Protein AF-A0A661F4F5-F1 (afdb_monomer_lite)

Foldseek 3Di:
DFKWKAAPVRHGPGGDGDDDDDPDDADPPRDDDDDDDGDDDLDFAWIFIDDWDDDPPPGIVCVVPNDPPRGDTDGGFQAQDKAWPDKAFDQEAAAQDKGKIKTKMFQRGQDKQDQPQQKWKAKWKADDVGDIDGDPDDTHGDNHIHHHGGMDMDMDMYGHHQDWDKMKMFMWMHRPPPDISVVSDPDGGDIDIHTHDYDLLVVLLVVLVVLVVVLVVCVVPPDDDPVLQVLLCLLLVLLLPLLVSLLCNQAQADVVACPLVSLVSQLVSLVLLLDDSLCSLVSSLVNSLVSSVQSLVQNLCCVVPVFGDQPLPVVVVPPPPVCVVVSVVSDDPSSVSSNSSSVSSVSSSVSSSPRDHDRPDSVVSVVSSVVSVVVSVVLLVVLLPDPVLVPDPGLSVSCSRHNDVSSNVNSNVVSD

Sequence (416 aa):
MAAHWLEPNHDVVRWEGPRTSLDEVVRPGESVTLEATLAAPGRAGNLLVQWDVVQEGVFWVAWQDPTPVVGAPVEVFRSYSFVQLDVTQARFVKGGELATARLALKNNGVVEWASDKSFGVTGRWRRVGGAWKTTEEPRTHFVTAVKPGEEVELEVVLKVPDRPGPWIFEWDLVHEGVCFFSQRTDEYPPAALVMVVPNWSQMALGLLLGLLVLLPALWMCPPSGLLRWVAGYGNLVWLAFVPFLAERSVIECTFGAGVVTVLCLAAAVSLVALASRNVRPWLAWAVGLLLITFYVIDRIYLRFFGDLPSLGSLDTLGQTDEIGRSIVSIFDGQDMIFLLLGLAGGGVALTVRRISCEVPSFRRRVAVAGLTCVAAGAGLWWAAERPIHRQVFRRVFVAKDIGVTAAHLLDIGGAA

Radius of gyration: 34.02 Å; chains: 1; bounding box: 72×70×101 Å

Structure (mmCIF, N/CA/C/O backbone):
data_AF-A0A661F4F5-F1
#
_entry.id   AF-A0A661F4F5-F1
#
loop_
_atom_site.group_PDB
_atom_site.id
_atom_site.type_symbol
_atom_site.label_atom_id
_atom_site.label_alt_id
_atom_site.label_comp_id
_atom_site.label_asym_id
_atom_site.label_entity_id
_atom_site.label_seq_id
_atom_site.pdbx_PDB_ins_code
_atom_site.Cartn_x
_atom_site.Cartn_y
_atom_site.Cartn_z
_atom_site.occupancy
_atom_site.B_iso_or_equiv
_atom_site.auth_seq_id
_atom_site.auth_comp_id
_atom_site.auth_asym_id
_atom_site.auth_atom_id
_atom_site.pdbx_PDB_model_num
ATOM 1 N N . MET A 1 1 ? -21.204 -19.954 51.217 1.00 87.38 1 MET A N 1
ATOM 2 C CA . MET A 1 1 ? -22.160 -20.045 50.088 1.00 87.38 1 MET A CA 1
ATOM 3 C C . MET A 1 1 ? -21.502 -19.495 48.833 1.00 87.38 1 MET A C 1
ATOM 5 O O . MET A 1 1 ? -20.674 -18.596 48.954 1.00 87.38 1 MET A O 1
ATOM 9 N N . ALA A 1 2 ? -21.816 -20.042 47.662 1.00 90.94 2 ALA A N 1
ATOM 10 C CA . ALA A 1 2 ? -21.317 -19.559 46.375 1.00 90.94 2 ALA A CA 1
ATOM 11 C C . ALA A 1 2 ? -22.296 -19.913 45.246 1.00 90.94 2 ALA A C 1
ATOM 13 O O . ALA A 1 2 ? -23.211 -20.709 45.439 1.00 90.94 2 ALA A O 1
ATOM 14 N N . ALA A 1 3 ? -22.116 -19.290 44.083 1.00 91.31 3 ALA A N 1
ATOM 15 C CA . ALA A 1 3 ? -22.951 -19.511 42.909 1.00 91.31 3 ALA A CA 1
ATOM 16 C C . ALA A 1 3 ? -22.222 -20.293 41.811 1.00 91.31 3 ALA A C 1
ATOM 18 O O . ALA A 1 3 ? -21.049 -20.033 41.529 1.00 91.3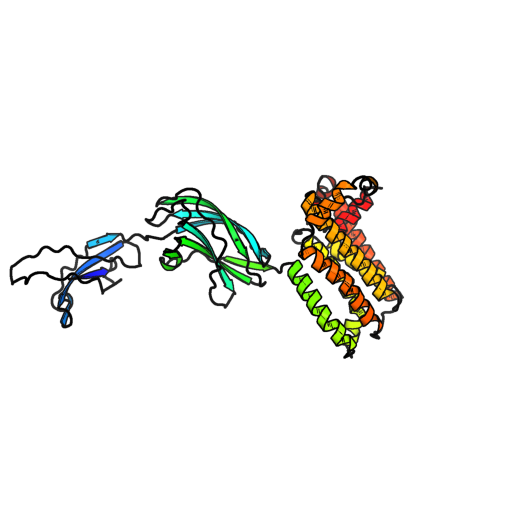1 3 ALA A O 1
ATOM 19 N N . HIS A 1 4 ? -22.974 -21.159 41.140 1.00 90.69 4 HIS A N 1
ATOM 20 C CA . HIS A 1 4 ? -22.631 -21.847 39.905 1.00 90.69 4 HIS A CA 1
ATOM 21 C C . HIS A 1 4 ? -23.414 -21.224 38.741 1.00 90.69 4 HIS A C 1
ATOM 23 O O . HIS A 1 4 ? -24.596 -20.904 38.871 1.00 90.69 4 HIS A O 1
ATOM 29 N N . TRP A 1 5 ? -22.762 -21.069 37.593 1.00 92.81 5 TRP A N 1
ATOM 30 C CA . TRP A 1 5 ? -23.391 -20.649 36.343 1.00 92.81 5 TRP A CA 1
ATOM 31 C C . TRP A 1 5 ? -23.605 -21.848 35.437 1.00 92.81 5 TRP A C 1
ATOM 33 O O . TRP A 1 5 ? -22.646 -22.569 35.139 1.00 92.81 5 TRP A O 1
ATOM 43 N N . LEU A 1 6 ? -24.835 -22.012 34.963 1.00 91.00 6 LEU A N 1
ATOM 44 C CA . LEU A 1 6 ? -25.248 -23.095 34.081 1.00 91.00 6 LEU A CA 1
ATOM 45 C C . LEU A 1 6 ? -25.883 -22.542 32.800 1.00 91.00 6 LEU A C 1
ATOM 47 O O . LEU A 1 6 ? -26.402 -21.427 32.769 1.00 91.00 6 LEU A O 1
ATOM 51 N N . GLU A 1 7 ? -25.864 -23.333 31.740 1.00 91.69 7 GLU A N 1
ATOM 52 C CA . GLU A 1 7 ? -26.692 -23.123 30.556 1.00 91.69 7 GLU A CA 1
ATOM 53 C C . GLU A 1 7 ? -28.156 -23.533 30.828 1.00 91.69 7 GLU A C 1
ATOM 55 O O . GLU A 1 7 ? -28.430 -24.241 31.801 1.00 91.69 7 GLU A O 1
ATOM 60 N N . PRO A 1 8 ? -29.126 -23.148 29.973 1.00 90.56 8 PRO A N 1
ATOM 61 C CA . PRO A 1 8 ? -30.525 -23.567 30.120 1.00 90.56 8 PRO A CA 1
ATOM 62 C C . PRO A 1 8 ? -30.744 -25.089 30.085 1.00 90.56 8 PRO A C 1
ATOM 64 O O . PRO A 1 8 ? -31.761 -25.574 30.569 1.00 90.56 8 PRO A O 1
ATOM 67 N N . ASN A 1 9 ? -29.803 -25.844 29.509 1.00 90.69 9 ASN A N 1
ATOM 68 C CA . ASN A 1 9 ? -29.785 -27.310 29.522 1.00 90.69 9 ASN A CA 1
ATOM 69 C C . ASN A 1 9 ? -29.093 -27.901 30.774 1.00 90.69 9 ASN A C 1
ATOM 71 O O . ASN A 1 9 ? -28.939 -29.117 30.857 1.00 90.69 9 ASN A O 1
ATOM 75 N N . HIS A 1 10 ? -28.705 -27.049 31.729 1.00 86.88 10 HIS A N 1
ATOM 76 C CA . HIS A 1 10 ? -27.951 -27.348 32.950 1.00 86.88 10 HIS A CA 1
ATOM 77 C C . HIS A 1 10 ? -26.473 -27.730 32.763 1.00 86.88 10 HIS A C 1
ATOM 79 O O . HIS A 1 10 ? -25.841 -28.175 33.723 1.00 86.88 10 HIS A O 1
ATOM 85 N N . ASP A 1 11 ? -25.882 -27.499 31.588 1.00 90.62 11 ASP A N 1
ATOM 86 C CA . ASP A 1 11 ? -24.434 -27.646 31.418 1.00 90.62 11 ASP A CA 1
ATOM 87 C C . ASP A 1 11 ? -23.680 -26.569 32.206 1.00 90.62 11 ASP A C 1
ATOM 89 O O . ASP A 1 11 ? -24.064 -25.400 32.235 1.00 90.62 11 ASP A O 1
ATOM 93 N N . VAL A 1 12 ? -22.576 -26.945 32.849 1.00 89.50 12 VAL A N 1
ATOM 94 C CA . VAL A 1 12 ? -21.809 -26.030 33.701 1.00 89.50 12 VAL A CA 1
ATOM 95 C C . VAL A 1 12 ? -20.993 -25.054 32.850 1.00 89.50 12 VAL A C 1
ATOM 97 O O . VAL A 1 12 ? -20.045 -25.447 32.173 1.00 89.50 12 VAL A O 1
ATOM 100 N N . VAL A 1 13 ? -21.295 -23.756 32.954 1.00 90.50 13 VAL A N 1
ATOM 101 C CA . VAL A 1 13 ? -20.476 -22.668 32.386 1.00 90.50 13 VAL A CA 1
ATOM 102 C C . VAL A 1 13 ? -19.339 -22.305 33.332 1.00 90.50 13 VAL A C 1
ATOM 104 O O . VAL A 1 13 ? -18.195 -22.122 32.916 1.00 90.50 13 VAL A O 1
ATOM 107 N N . ARG A 1 14 ? -19.651 -22.179 34.625 1.00 91.31 14 ARG A N 1
ATOM 108 C CA . ARG A 1 14 ? -18.672 -21.880 35.670 1.00 91.31 14 ARG A CA 1
ATOM 109 C C . ARG A 1 14 ? -19.148 -22.461 36.990 1.00 91.31 14 ARG A C 1
ATOM 111 O O . ARG A 1 14 ? -20.108 -21.962 37.563 1.00 91.31 14 ARG A O 1
ATOM 118 N N . TRP A 1 15 ? -18.435 -23.461 37.496 1.00 89.88 15 TRP A N 1
ATOM 119 C CA . TRP A 1 15 ? -18.734 -24.032 38.807 1.00 89.88 15 TRP A CA 1
ATOM 120 C C . TRP A 1 15 ? -18.298 -23.091 39.935 1.00 89.88 15 TRP A C 1
ATOM 122 O O . TRP A 1 15 ? -19.074 -22.737 40.805 1.00 89.88 15 TRP A O 1
ATOM 132 N N . GLU A 1 16 ? -17.057 -22.619 39.922 1.00 89.75 16 GLU A N 1
ATOM 133 C CA . GLU A 1 16 ? -16.497 -21.923 41.083 1.00 89.75 16 GLU A CA 1
ATOM 134 C C . GLU A 1 16 ? -16.816 -20.418 41.105 1.00 89.75 16 GLU A C 1
ATOM 136 O O . GLU A 1 16 ? -16.224 -19.625 40.357 1.00 89.75 16 GLU A O 1
ATOM 141 N N . GLY A 1 17 ? -17.734 -20.020 41.993 1.00 90.19 17 GLY A N 1
ATOM 142 C CA . GLY A 1 17 ? -18.080 -18.627 42.300 1.00 90.19 17 GLY A CA 1
ATOM 143 C C . GLY A 1 17 ? -17.361 -18.052 43.535 1.00 90.19 17 GLY A C 1
ATOM 144 O O . GLY A 1 17 ? -16.796 -18.801 44.337 1.00 90.19 17 GLY A O 1
ATOM 145 N N . PRO A 1 18 ? -17.367 -16.716 43.716 1.00 91.75 18 PRO A N 1
ATOM 146 C CA . PRO A 1 18 ? -16.836 -16.080 44.923 1.00 91.75 18 PRO A CA 1
ATOM 147 C C . PRO A 1 18 ? -17.546 -16.599 46.183 1.00 91.75 18 PRO A C 1
ATOM 149 O O . PRO A 1 18 ? -18.735 -16.914 46.154 1.00 91.75 18 PRO A O 1
ATOM 152 N N . ARG A 1 19 ? -16.796 -16.711 47.285 1.00 92.44 19 ARG A N 1
ATOM 153 C CA . ARG A 1 19 ? -17.318 -17.202 48.563 1.00 92.44 19 ARG A CA 1
ATOM 154 C C . ARG A 1 19 ? -17.965 -16.076 49.354 1.00 92.44 19 ARG A C 1
ATOM 156 O O . ARG A 1 19 ? -17.352 -15.032 49.559 1.00 92.44 19 ARG A O 1
ATOM 163 N N . THR A 1 20 ? -19.159 -16.344 49.861 1.00 91.50 20 THR A N 1
ATOM 164 C CA . THR A 1 20 ? -19.807 -15.559 50.911 1.00 91.50 20 THR A CA 1
ATOM 165 C C . THR A 1 20 ? -19.782 -16.372 52.198 1.00 91.50 20 THR A C 1
ATOM 167 O O . THR A 1 20 ? -20.334 -17.481 52.248 1.00 91.50 20 THR A O 1
ATOM 170 N N . SER A 1 21 ? -19.091 -15.842 53.207 1.00 90.31 21 SER A N 1
ATOM 171 C CA . SER A 1 21 ? -19.031 -16.419 54.550 1.00 90.31 21 SER A CA 1
ATOM 172 C C . SER A 1 21 ? -20.392 -16.333 55.238 1.00 90.31 21 SER A C 1
ATOM 174 O O . SER A 1 21 ? -21.184 -15.438 54.960 1.00 90.31 21 SER A O 1
ATOM 176 N N . LEU A 1 22 ? -20.660 -17.289 56.124 1.00 88.75 22 LEU A N 1
ATOM 177 C CA . LEU A 1 22 ? -21.766 -17.206 57.070 1.00 88.75 22 LEU A CA 1
ATOM 178 C C . LEU A 1 22 ? -21.206 -16.554 58.335 1.00 88.75 22 LEU A C 1
ATOM 180 O O . LEU A 1 22 ? -20.320 -17.132 58.964 1.00 88.75 22 LEU A O 1
ATOM 184 N N . ASP A 1 23 ? -21.681 -15.359 58.676 1.00 84.50 23 ASP A N 1
ATOM 185 C CA . ASP A 1 23 ? -21.150 -14.598 59.818 1.00 84.50 23 ASP A CA 1
ATOM 186 C C . ASP A 1 23 ? -21.603 -15.168 61.172 1.00 84.50 23 ASP A C 1
ATOM 188 O O . ASP A 1 23 ? -21.013 -14.876 62.212 1.00 84.50 23 ASP A O 1
ATOM 192 N N . GLU A 1 24 ? -22.615 -16.037 61.157 1.00 87.12 24 GLU A N 1
ATOM 193 C CA . GLU A 1 24 ? -23.161 -16.701 62.334 1.00 87.12 24 GLU A CA 1
ATOM 194 C C . GLU A 1 24 ? -23.346 -18.204 62.095 1.00 87.12 24 GLU A C 1
ATOM 196 O O . GLU A 1 24 ? -23.529 -18.678 60.969 1.00 87.12 24 GLU A O 1
ATOM 201 N N . VAL A 1 25 ? -23.305 -18.974 63.185 1.00 89.25 25 VAL A N 1
ATOM 202 C CA . VAL A 1 25 ? -23.617 -20.405 63.151 1.00 89.25 25 VAL A CA 1
ATOM 203 C C . VAL A 1 25 ? -25.120 -20.570 62.962 1.00 89.25 25 VAL A C 1
ATOM 205 O O . VAL A 1 25 ? -25.886 -20.268 63.870 1.00 89.25 25 VAL A O 1
ATOM 208 N N . VAL A 1 26 ? -25.523 -21.112 61.815 1.00 90.81 26 VAL A N 1
ATOM 209 C CA . VAL A 1 26 ? -26.922 -21.444 61.521 1.00 90.81 26 VAL A CA 1
ATOM 210 C C . VAL A 1 26 ? -27.229 -22.834 62.075 1.00 90.81 26 VAL A C 1
ATOM 212 O O . VAL A 1 26 ? -26.683 -23.833 61.596 1.00 90.81 26 VAL A O 1
ATOM 215 N N . ARG A 1 27 ? -28.065 -22.923 63.114 1.00 92.31 27 ARG A N 1
ATOM 216 C CA . ARG A 1 27 ? -28.451 -24.212 63.711 1.00 92.31 27 ARG A CA 1
ATOM 217 C C . ARG A 1 27 ? -29.545 -24.902 62.887 1.00 92.31 27 ARG A C 1
ATOM 219 O O . ARG A 1 27 ? -30.233 -24.258 62.096 1.00 92.31 27 ARG A O 1
ATOM 226 N N . PRO A 1 28 ? -29.762 -26.217 63.080 1.00 90.12 28 PRO A N 1
ATOM 227 C CA . PRO A 1 28 ? -30.860 -26.920 62.424 1.00 90.12 28 PRO A CA 1
ATOM 228 C C . PRO A 1 28 ? -32.215 -26.243 62.675 1.00 90.12 28 PRO A C 1
ATOM 230 O O . PRO A 1 28 ? -32.597 -26.020 63.822 1.00 90.12 28 PRO A O 1
ATOM 233 N N . GLY A 1 29 ? -32.942 -25.941 61.598 1.00 91.12 29 GLY A N 1
ATOM 234 C CA . GLY A 1 29 ? -34.243 -25.265 61.645 1.00 91.12 29 GLY A CA 1
ATOM 235 C C . GLY A 1 29 ? -34.179 -23.734 61.702 1.00 91.12 29 GLY A C 1
ATOM 236 O O . GLY A 1 29 ? -35.226 -23.097 61.612 1.00 91.12 29 GLY A O 1
ATOM 237 N N . GLU A 1 30 ? -32.990 -23.139 61.817 1.00 93.56 30 GLU A N 1
ATOM 238 C CA . GLU A 1 30 ? -32.804 -21.690 61.719 1.00 93.56 30 GLU A CA 1
ATOM 239 C C . GLU A 1 30 ? -32.654 -21.245 60.258 1.00 93.56 30 GLU A C 1
ATOM 241 O O . GLU A 1 30 ? -32.261 -22.012 59.377 1.00 93.56 30 GLU A O 1
ATOM 246 N N . SER A 1 31 ? -32.968 -19.977 60.005 1.00 89.38 31 SER A N 1
ATOM 247 C CA . SER A 1 31 ? -32.818 -19.330 58.703 1.00 89.38 31 SER A CA 1
ATOM 248 C C . SER A 1 31 ? -31.854 -18.159 58.810 1.00 89.38 31 SER A C 1
ATOM 250 O O . SER A 1 31 ? -31.914 -17.404 59.779 1.00 89.38 31 SER A O 1
ATOM 252 N N . VAL A 1 32 ? -31.041 -17.959 57.778 1.00 89.38 32 VAL A N 1
ATOM 253 C CA . VAL A 1 32 ? -30.151 -16.804 57.652 1.00 89.38 32 VAL A CA 1
ATOM 254 C C . VAL A 1 32 ? -30.442 -16.069 56.347 1.00 89.38 32 VAL A C 1
ATOM 256 O O . VAL A 1 32 ? -30.720 -16.697 55.325 1.00 89.38 32 VAL A O 1
ATOM 259 N N . THR A 1 33 ? -30.361 -14.741 56.381 1.00 89.75 33 THR A N 1
ATOM 260 C CA . THR A 1 33 ? -30.393 -13.892 55.186 1.00 89.75 33 THR A CA 1
ATOM 261 C C . THR A 1 33 ? -28.986 -13.380 54.934 1.00 89.75 33 THR A C 1
ATOM 263 O O . THR A 1 33 ? -28.339 -12.884 55.852 1.00 89.75 33 THR A O 1
ATOM 266 N N . LEU A 1 34 ? -28.511 -13.514 53.699 1.00 87.56 34 LEU A N 1
ATOM 267 C CA . LEU A 1 34 ? -27.142 -13.184 53.321 1.00 87.56 34 LEU A CA 1
ATOM 268 C C . LEU A 1 34 ? -27.158 -12.271 52.102 1.00 87.56 34 LEU A C 1
ATOM 270 O O . LEU A 1 34 ? -27.895 -12.517 51.146 1.00 87.56 34 LEU A O 1
ATOM 274 N N . GLU A 1 35 ? -26.284 -11.273 52.104 1.00 89.88 35 GLU A N 1
ATOM 275 C CA . GLU A 1 35 ? -25.921 -10.546 50.892 1.00 89.88 35 GLU A CA 1
ATOM 276 C C . GLU A 1 35 ? -24.753 -11.277 50.225 1.00 89.88 35 GLU A C 1
ATOM 278 O O . GLU A 1 35 ? -23.603 -11.191 50.656 1.00 89.88 35 GLU A O 1
ATOM 283 N N . ALA A 1 36 ? -25.061 -12.070 49.198 1.00 87.81 36 ALA A N 1
ATOM 284 C CA . ALA A 1 36 ? -24.066 -12.878 48.508 1.00 87.81 36 ALA A CA 1
ATOM 285 C C . ALA A 1 36 ? -23.459 -12.146 47.305 1.00 87.81 36 ALA A C 1
ATOM 287 O O . ALA A 1 36 ? -24.158 -11.512 46.513 1.00 87.81 36 ALA A O 1
ATOM 288 N N . THR A 1 37 ? -22.146 -12.287 47.126 1.00 87.00 37 THR A N 1
ATOM 289 C CA . THR A 1 37 ? -21.445 -11.730 45.967 1.00 87.00 37 THR A CA 1
ATOM 290 C C . THR A 1 37 ? -21.636 -12.662 44.779 1.00 87.00 37 THR A C 1
ATOM 292 O O . THR A 1 37 ? -21.345 -13.852 44.863 1.00 87.00 37 THR A O 1
ATOM 295 N N . LEU A 1 38 ? -22.072 -12.121 43.644 1.00 89.81 38 LEU A N 1
ATOM 296 C CA . LEU A 1 38 ? -22.171 -12.851 42.384 1.00 89.81 38 LEU A CA 1
ATOM 297 C C . LEU A 1 38 ? -21.193 -12.254 41.370 1.00 89.81 38 LEU A C 1
ATOM 299 O O . LEU A 1 38 ? -21.192 -11.050 41.132 1.00 89.81 38 LEU A O 1
ATOM 303 N N . ALA A 1 39 ? -20.371 -13.099 40.751 1.00 88.50 39 ALA A N 1
ATOM 304 C CA . ALA A 1 39 ? -19.484 -12.695 39.664 1.00 88.50 39 ALA A CA 1
ATOM 305 C C . ALA A 1 39 ? -19.965 -13.316 38.350 1.00 88.50 39 ALA A C 1
ATOM 307 O O . ALA A 1 39 ? -19.953 -14.542 38.213 1.00 88.50 39 ALA A O 1
ATOM 308 N N . ALA A 1 40 ? -20.365 -12.473 37.395 1.00 85.00 40 ALA A N 1
ATOM 309 C CA . ALA A 1 40 ? -20.773 -12.908 36.063 1.00 85.00 40 ALA A CA 1
ATOM 310 C C . ALA A 1 40 ? -19.633 -13.655 35.334 1.00 85.00 40 ALA A C 1
ATOM 312 O O . ALA A 1 40 ? -18.453 -13.345 35.548 1.00 85.00 40 ALA A O 1
ATOM 313 N N . PRO A 1 41 ? -19.946 -14.656 34.494 1.00 85.31 41 PRO A N 1
ATOM 314 C CA . PRO A 1 41 ? -18.959 -15.332 33.666 1.00 85.31 41 PRO A CA 1
ATOM 315 C C . PRO A 1 41 ? -18.564 -14.445 32.475 1.00 85.31 41 PRO A C 1
ATOM 317 O O . PRO A 1 41 ? -19.247 -13.480 32.145 1.00 85.31 41 PRO A O 1
ATOM 320 N N . GLY A 1 42 ? -17.466 -14.788 31.793 1.00 74.94 42 GLY A N 1
ATOM 321 C CA . GLY A 1 42 ? -17.074 -14.112 30.544 1.00 74.94 42 GLY A CA 1
ATOM 322 C C . GLY A 1 42 ? -18.019 -14.393 29.367 1.00 74.94 42 GLY A C 1
ATOM 323 O O . GLY A 1 42 ? -18.009 -13.666 28.377 1.00 74.94 42 GLY A O 1
ATOM 324 N N . ARG A 1 43 ? -18.860 -15.426 29.496 1.00 81.75 43 ARG A N 1
ATOM 325 C CA . ARG A 1 43 ? -19.840 -15.840 28.495 1.00 81.75 43 ARG A CA 1
ATOM 326 C C . ARG A 1 43 ? -21.163 -15.106 28.703 1.00 81.75 43 ARG A C 1
ATOM 328 O O . ARG A 1 43 ? -21.777 -15.230 29.757 1.00 81.75 43 ARG A O 1
ATOM 335 N N . ALA A 1 44 ? -21.605 -14.383 27.682 1.00 84.62 44 ALA A N 1
ATOM 336 C CA . ALA A 1 44 ? -22.909 -13.728 27.660 1.00 84.62 44 ALA A CA 1
ATOM 337 C C . ALA A 1 44 ? -24.025 -14.663 27.170 1.00 84.62 44 ALA A C 1
ATOM 339 O O . ALA A 1 44 ? -23.759 -15.689 26.538 1.00 84.62 44 ALA A O 1
ATOM 340 N N . GLY A 1 45 ? -25.270 -14.272 27.434 1.00 86.56 45 GLY A N 1
ATOM 341 C CA . GLY A 1 45 ? -26.487 -14.974 27.035 1.00 86.56 45 GLY A CA 1
ATOM 342 C C . GLY A 1 45 ? -27.400 -15.302 28.214 1.00 86.56 45 GLY A C 1
ATOM 34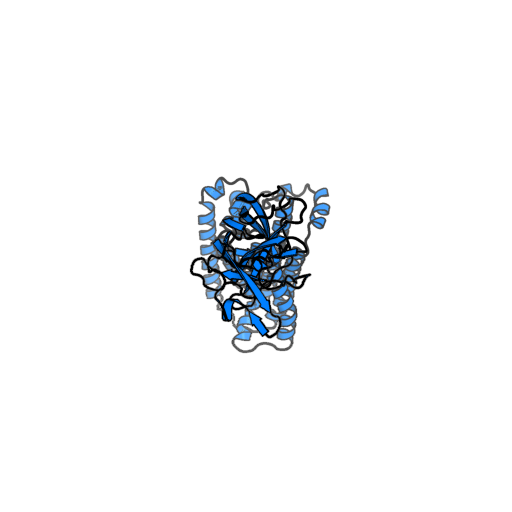3 O O . GLY A 1 45 ? -27.153 -14.904 29.352 1.00 86.56 45 GLY A O 1
ATOM 344 N N . ASN A 1 46 ? -28.464 -16.049 27.925 1.00 91.31 46 ASN A N 1
ATOM 345 C CA . ASN A 1 46 ? -29.392 -16.547 28.935 1.00 91.31 46 ASN A CA 1
ATOM 346 C C . ASN A 1 46 ? -28.751 -17.712 29.687 1.00 91.31 46 ASN A C 1
ATOM 348 O O . ASN A 1 46 ? -28.606 -18.802 29.131 1.00 91.31 46 ASN A O 1
ATOM 352 N N . LEU A 1 47 ? -28.368 -17.467 30.935 1.00 92.62 47 LEU A N 1
ATOM 353 C CA . LEU A 1 47 ? -27.770 -18.451 31.826 1.00 92.62 47 LEU A CA 1
ATOM 354 C C . LEU A 1 47 ? -28.662 -18.670 33.046 1.00 92.62 47 LEU A C 1
ATOM 356 O O . LEU A 1 47 ? -29.603 -17.922 33.306 1.00 92.62 47 LEU A O 1
ATOM 360 N N . LEU A 1 48 ? -28.352 -19.708 33.805 1.00 92.75 48 LEU A N 1
ATOM 361 C CA . LEU A 1 48 ? -28.966 -19.994 35.089 1.00 92.75 48 LEU A CA 1
ATOM 362 C C . LEU A 1 48 ? -27.928 -19.782 36.193 1.00 92.75 48 LEU A C 1
ATOM 364 O O . LEU A 1 48 ? -26.783 -20.220 36.067 1.00 92.75 48 LEU A O 1
ATOM 368 N N . VAL A 1 49 ? -28.333 -19.132 37.283 1.00 92.94 49 VAL A N 1
ATOM 369 C CA . VAL A 1 49 ? -27.532 -19.011 38.508 1.00 92.94 49 VAL A CA 1
ATOM 370 C C . VAL A 1 49 ? -28.080 -19.978 39.543 1.00 92.94 49 VAL A C 1
ATOM 372 O O . VAL A 1 49 ? -29.210 -19.821 40.008 1.00 92.94 49 VAL A O 1
ATOM 375 N N . GLN A 1 50 ? -27.275 -20.964 39.921 1.00 91.12 50 GLN A N 1
ATOM 376 C CA . GLN A 1 50 ? -27.592 -21.899 40.993 1.00 91.12 50 GLN A CA 1
ATOM 377 C C . GLN A 1 50 ? -26.751 -21.560 42.221 1.00 91.12 50 GLN A C 1
ATOM 379 O O . GLN A 1 50 ? -25.528 -21.520 42.146 1.00 91.12 50 GLN A O 1
ATOM 384 N N . TRP A 1 51 ? -27.399 -21.318 43.355 1.00 89.50 51 TRP A N 1
ATOM 385 C CA . TRP A 1 51 ? -26.704 -21.086 44.616 1.00 89.50 51 TRP A CA 1
ATOM 386 C C . TRP A 1 51 ? -26.508 -22.389 45.380 1.00 89.50 51 TRP A C 1
ATOM 388 O O . TRP A 1 51 ? -27.449 -23.173 45.499 1.00 89.50 51 TRP A O 1
ATOM 398 N N . ASP A 1 52 ? -25.321 -22.573 45.951 1.00 89.44 52 ASP A N 1
ATOM 399 C CA . ASP A 1 52 ? -25.011 -23.732 46.776 1.00 89.44 52 ASP A CA 1
ATOM 400 C C . ASP A 1 52 ? -24.217 -23.368 48.036 1.00 89.44 52 ASP A C 1
ATOM 402 O O . ASP A 1 52 ? -23.488 -22.366 48.126 1.00 89.44 52 ASP A O 1
ATOM 406 N N . VAL A 1 53 ? -24.380 -24.208 49.052 1.00 89.88 53 VAL A N 1
ATOM 407 C CA . VAL A 1 53 ? -23.623 -24.131 50.294 1.00 89.88 53 VAL A CA 1
ATOM 408 C C . VAL A 1 53 ? -22.386 -25.008 50.151 1.00 89.88 53 VAL A C 1
ATOM 410 O O . VAL A 1 53 ? -22.454 -26.146 49.704 1.00 89.88 53 VAL A O 1
ATOM 413 N N . VAL A 1 54 ? -21.240 -24.474 50.559 1.00 90.56 54 VAL A N 1
ATOM 414 C CA . VAL A 1 54 ? -19.972 -25.200 50.573 1.00 90.56 54 VAL A CA 1
ATOM 415 C C . VAL A 1 54 ? -19.440 -25.222 51.990 1.00 90.56 54 VAL A C 1
ATOM 417 O O . VAL A 1 54 ? -19.382 -24.184 52.655 1.00 90.56 54 VAL A O 1
ATOM 420 N N . GLN A 1 55 ? -19.048 -26.408 52.441 1.00 90.50 55 GLN A N 1
ATOM 421 C CA . GLN A 1 55 ? -18.182 -26.553 53.595 1.00 90.50 55 GLN A CA 1
ATOM 422 C C . GLN A 1 55 ? -16.743 -26.617 53.078 1.00 90.50 55 GLN A C 1
ATOM 424 O O . GLN A 1 55 ? -16.339 -27.600 52.453 1.00 90.50 55 GLN A O 1
ATOM 429 N N . GLU A 1 56 ? -15.987 -25.540 53.299 1.00 89.56 56 GLU A N 1
ATOM 430 C CA . GLU A 1 56 ? -14.635 -25.378 52.756 1.00 89.56 56 GLU A CA 1
ATOM 431 C C . GLU A 1 56 ? -13.721 -26.553 53.112 1.00 89.56 56 GLU A C 1
ATOM 433 O O . GLU A 1 56 ? -13.630 -26.969 54.267 1.00 89.56 56 GLU A O 1
ATOM 438 N N . GLY A 1 57 ? -13.048 -27.094 52.094 1.00 88.75 57 GLY A N 1
ATOM 439 C CA . GLY A 1 57 ? -12.178 -28.264 52.227 1.00 88.75 57 GLY A CA 1
ATOM 440 C C . GLY A 1 57 ? -12.900 -29.596 52.470 1.00 88.75 57 GLY A C 1
ATOM 441 O O . GLY A 1 57 ? -12.219 -30.600 52.666 1.00 88.75 57 GLY A O 1
ATOM 442 N N . VAL A 1 58 ? -14.239 -29.627 52.457 1.00 92.31 58 VAL A N 1
ATOM 443 C CA . VAL A 1 58 ? -15.029 -30.839 52.722 1.00 92.31 58 VAL A CA 1
ATOM 444 C C . VAL A 1 58 ? -15.889 -31.218 51.513 1.00 92.31 58 VAL A C 1
ATOM 446 O O . VAL A 1 58 ? -15.532 -32.154 50.801 1.00 92.31 58 VAL A O 1
ATOM 449 N N . PHE A 1 59 ? -16.998 -30.519 51.252 1.00 89.75 59 PHE A N 1
ATOM 450 C CA . PHE A 1 59 ? -17.855 -30.766 50.086 1.00 89.75 59 PHE A CA 1
ATOM 451 C C . PHE A 1 59 ? -18.807 -29.597 49.799 1.00 89.75 59 PHE A C 1
ATOM 453 O O . PHE A 1 59 ? -19.065 -28.739 50.647 1.00 89.75 59 PHE A O 1
ATOM 460 N N . TRP A 1 60 ? -19.348 -29.610 48.584 1.00 88.81 60 TRP A N 1
ATOM 461 C CA . TRP A 1 60 ? -20.522 -28.843 48.172 1.00 88.81 60 TRP A CA 1
ATOM 462 C C . TRP A 1 60 ? -21.787 -29.600 48.550 1.00 88.81 60 TRP A C 1
ATOM 464 O O . TRP A 1 60 ? -21.877 -30.797 48.270 1.00 88.81 60 TRP A O 1
ATOM 474 N N . VAL A 1 61 ? -22.748 -28.940 49.197 1.00 87.81 61 VAL A N 1
ATOM 475 C CA . VAL A 1 61 ? -23.971 -29.602 49.675 1.00 87.81 61 VAL A CA 1
ATOM 476 C C . VAL A 1 61 ? -24.718 -30.259 48.513 1.00 87.81 61 VAL A C 1
ATOM 478 O O . VAL A 1 61 ? -25.152 -31.399 48.677 1.00 87.81 61 VAL A O 1
ATOM 481 N N . ALA A 1 62 ? -24.721 -29.639 47.323 1.00 84.31 62 ALA A N 1
ATOM 482 C CA . ALA A 1 62 ? -25.288 -30.209 46.096 1.00 84.31 62 ALA A CA 1
ATOM 483 C C . ALA A 1 62 ? -24.767 -31.613 45.735 1.00 84.31 62 ALA A C 1
ATOM 485 O O . ALA A 1 62 ? -25.440 -32.354 45.020 1.00 84.31 62 ALA A O 1
ATOM 486 N N . TRP A 1 63 ? -23.563 -31.992 46.180 1.00 85.62 63 TRP A N 1
ATOM 487 C CA . TRP A 1 63 ? -22.999 -33.324 45.923 1.00 85.62 63 TRP A CA 1
ATOM 488 C C . TRP A 1 63 ? -23.609 -34.418 46.799 1.00 85.62 63 TRP A C 1
ATOM 490 O O . TRP A 1 63 ? -23.524 -35.595 46.448 1.00 85.62 63 TRP A O 1
ATOM 500 N N . GLN A 1 64 ? -24.173 -34.045 47.947 1.00 83.06 64 GLN A N 1
ATOM 501 C CA . GLN A 1 64 ? -24.697 -34.977 48.940 1.00 83.06 64 GLN A CA 1
ATOM 502 C C . GLN A 1 64 ? -26.229 -34.968 48.980 1.00 83.06 64 GLN A C 1
ATOM 504 O O . GLN A 1 64 ? -26.835 -36.029 49.112 1.00 83.06 64 GLN A O 1
ATOM 509 N N . ASP A 1 65 ? -26.835 -33.792 48.816 1.00 76.56 65 ASP A N 1
ATOM 510 C CA . ASP A 1 65 ? -28.277 -33.585 48.703 1.00 76.56 65 ASP A CA 1
ATOM 511 C C . ASP A 1 65 ? -28.531 -32.547 47.593 1.00 76.56 65 ASP A C 1
ATOM 513 O O . ASP A 1 65 ? -28.006 -31.434 47.695 1.00 76.56 65 ASP A O 1
ATOM 517 N N . PRO A 1 66 ? -29.255 -32.875 46.503 1.00 65.62 66 PRO A N 1
ATOM 518 C CA . PRO A 1 66 ? -29.443 -31.940 45.404 1.00 65.62 66 PRO A CA 1
ATOM 519 C C . PRO A 1 66 ? -30.156 -30.671 45.891 1.00 65.62 66 PRO A C 1
ATOM 521 O O . PRO A 1 66 ? -31.354 -30.677 46.183 1.00 65.62 66 PRO A O 1
ATOM 524 N N . THR A 1 67 ? -29.430 -29.554 45.931 1.00 62.62 67 THR A N 1
ATOM 525 C CA . THR A 1 67 ? -29.999 -28.213 46.099 1.00 62.62 67 THR A CA 1
ATOM 526 C C . THR A 1 67 ? -31.074 -28.000 45.020 1.00 62.62 67 THR A C 1
ATOM 528 O O . THR A 1 67 ? -30.924 -28.534 43.914 1.00 62.62 67 THR A O 1
ATOM 531 N N . PRO A 1 68 ? -32.169 -27.253 45.280 1.00 58.22 68 PRO A N 1
ATOM 532 C CA . PRO A 1 68 ? -33.252 -27.093 44.312 1.00 58.22 68 PRO A CA 1
ATOM 533 C C . PRO A 1 68 ? -32.713 -26.725 42.923 1.00 58.22 68 PRO A C 1
ATOM 535 O O . PRO A 1 68 ? -32.028 -25.720 42.752 1.00 58.22 68 PRO A O 1
ATOM 538 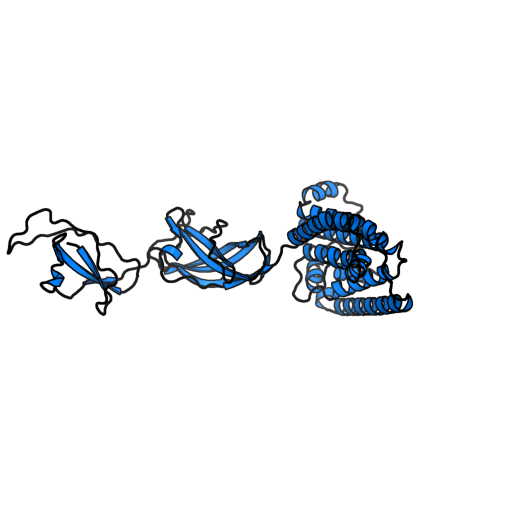N N . VAL A 1 69 ? -33.021 -27.565 41.930 1.00 58.31 69 VAL A N 1
ATOM 539 C CA . VAL A 1 69 ? -32.448 -27.546 40.566 1.00 58.31 69 VAL A CA 1
ATOM 540 C C . VAL A 1 69 ? -32.897 -26.327 39.743 1.00 58.31 69 VAL A C 1
ATOM 542 O O . VAL A 1 69 ? -32.493 -26.147 38.600 1.00 58.31 69 VAL A O 1
ATOM 545 N N . VAL A 1 70 ? -33.721 -25.441 40.303 1.00 67.56 70 VAL A N 1
ATOM 546 C CA . VAL A 1 70 ? -34.184 -24.252 39.588 1.00 67.56 70 VAL A CA 1
ATOM 547 C C . VAL A 1 70 ? -33.148 -23.148 39.756 1.00 67.56 70 VAL A C 1
ATOM 549 O O . VAL A 1 70 ? -33.285 -22.267 40.603 1.00 67.56 70 VAL A O 1
ATOM 552 N N . GLY A 1 71 ? -32.087 -23.209 38.951 1.00 76.00 71 GLY A N 1
ATOM 553 C CA . GLY A 1 71 ? -31.228 -22.049 38.767 1.00 76.00 71 GLY A CA 1
ATOM 554 C C . GLY A 1 71 ? -32.080 -20.857 38.320 1.00 76.00 71 GLY A C 1
ATOM 555 O O . GLY A 1 71 ? -32.972 -20.995 37.480 1.00 76.00 71 GLY A O 1
ATOM 556 N N . ALA A 1 72 ? -31.851 -19.689 38.912 1.00 87.81 72 ALA A N 1
ATOM 557 C CA . ALA A 1 72 ? -32.583 -18.487 38.543 1.00 87.81 72 ALA A CA 1
ATOM 558 C C . ALA A 1 72 ? -32.140 -18.046 37.138 1.00 87.81 72 ALA A C 1
ATOM 560 O O . ALA A 1 72 ? -30.930 -17.927 36.917 1.00 87.81 72 ALA A O 1
ATOM 561 N N . PRO A 1 73 ? -33.063 -17.802 36.188 1.00 91.25 73 PRO A N 1
ATOM 562 C CA . PRO A 1 73 ? -32.690 -17.303 34.874 1.00 91.25 73 PRO A CA 1
ATOM 563 C C . PRO A 1 73 ? -32.112 -15.895 34.996 1.00 91.25 73 PRO A C 1
ATOM 565 O O . PRO A 1 73 ? -32.730 -15.000 35.575 1.00 91.25 73 PRO A O 1
ATOM 568 N N . VAL A 1 74 ? -30.918 -15.710 34.442 1.00 91.31 74 VAL A N 1
ATOM 569 C CA . VAL A 1 74 ? -30.203 -14.439 34.397 1.00 91.31 74 VAL A CA 1
ATOM 570 C C . VAL A 1 74 ? -29.684 -14.228 32.982 1.00 91.31 74 VAL A C 1
ATOM 572 O O . VAL A 1 74 ? -28.932 -15.042 32.446 1.00 91.31 74 VAL A O 1
ATOM 575 N N . GLU A 1 75 ? -30.069 -13.109 32.380 1.00 89.75 75 GLU A N 1
ATOM 576 C CA . GLU A 1 75 ? -29.482 -12.657 31.125 1.00 89.75 75 GLU A CA 1
ATOM 577 C C . GLU A 1 75 ? -28.156 -11.948 31.421 1.00 89.75 75 GLU A C 1
ATOM 579 O O . GLU A 1 75 ? -28.107 -10.918 32.098 1.00 89.75 75 GLU A O 1
ATOM 584 N N . VAL A 1 76 ? -27.056 -12.533 30.947 1.00 86.62 76 VAL A N 1
ATOM 585 C CA . VAL A 1 76 ? -25.715 -11.964 31.080 1.00 86.62 76 VAL A CA 1
ATOM 586 C C . VAL A 1 76 ? -25.393 -11.186 29.816 1.00 86.62 76 VAL A C 1
ATOM 588 O O . VAL A 1 76 ? -25.242 -11.763 28.740 1.00 86.62 76 VAL A O 1
ATOM 591 N N . PHE A 1 77 ? -25.236 -9.873 29.943 1.00 82.75 77 PHE A N 1
ATOM 592 C CA . PHE A 1 77 ? -24.849 -9.013 28.830 1.00 82.75 77 PHE A CA 1
ATOM 593 C C . PHE A 1 77 ? -23.328 -8.868 28.730 1.00 82.75 77 PHE A C 1
ATOM 595 O O . PHE A 1 77 ? -22.618 -8.843 29.738 1.00 82.75 77 PHE A O 1
ATOM 602 N N . ARG A 1 78 ? -22.811 -8.705 27.506 1.00 84.50 78 ARG A N 1
ATOM 603 C CA . ARG A 1 78 ? -21.398 -8.352 27.304 1.00 84.50 78 ARG A CA 1
ATOM 604 C C . ARG A 1 78 ? -21.185 -6.892 27.717 1.00 84.50 78 ARG A C 1
ATOM 606 O O . ARG A 1 78 ? -21.898 -6.007 27.261 1.00 84.50 78 ARG A O 1
ATOM 613 N N . SER A 1 79 ? -20.179 -6.607 28.542 1.00 85.00 79 SER A N 1
ATOM 614 C CA . SER A 1 79 ? -19.844 -5.214 28.883 1.00 85.00 79 SER A CA 1
ATOM 615 C C . SER A 1 79 ? -19.177 -4.485 27.716 1.00 85.00 79 SER A C 1
ATOM 617 O O . SER A 1 79 ? -19.608 -3.398 27.345 1.00 85.00 79 SER A O 1
ATOM 619 N N . TYR A 1 80 ? -18.171 -5.115 27.106 1.00 89.06 80 TYR A N 1
ATOM 620 C CA . TYR A 1 80 ? -17.367 -4.564 26.014 1.00 89.06 80 TYR A CA 1
ATOM 621 C C . TYR A 1 80 ? -17.612 -5.380 24.741 1.00 89.06 80 TYR A C 1
ATOM 623 O O . TYR A 1 80 ? -16.931 -6.374 24.494 1.00 89.06 80 TYR A O 1
ATOM 631 N N . SER A 1 81 ? -18.623 -5.003 23.955 1.00 89.81 81 SER A N 1
ATOM 632 C CA . SER A 1 81 ? -18.977 -5.694 22.710 1.00 89.81 81 SER A CA 1
ATOM 633 C C . SER A 1 81 ? -19.417 -4.712 21.636 1.00 89.81 81 SER A C 1
ATOM 635 O O . SER A 1 81 ? -20.040 -3.691 21.919 1.00 89.81 81 SER A O 1
ATOM 637 N N . PHE A 1 82 ? -19.085 -5.038 20.393 1.00 92.00 82 PHE A N 1
ATOM 638 C CA . PHE A 1 82 ? -19.461 -4.270 19.221 1.00 92.00 82 PHE A CA 1
ATOM 639 C C . PHE A 1 82 ? -19.717 -5.202 18.041 1.00 92.00 82 PHE A C 1
ATOM 641 O O . PHE A 1 82 ? -19.192 -6.315 18.000 1.00 92.00 82 PHE A O 1
ATOM 648 N N . VAL A 1 83 ? -20.484 -4.720 17.068 1.00 91.25 83 VAL A N 1
ATOM 649 C CA . VAL A 1 83 ? -20.711 -5.402 15.788 1.00 91.25 83 VAL A CA 1
ATOM 650 C C . VAL A 1 83 ? -20.276 -4.483 14.652 1.00 91.25 83 VAL A C 1
ATOM 652 O O . VAL A 1 83 ? -20.517 -3.277 14.703 1.00 91.25 83 VAL A O 1
ATOM 655 N N . GLN A 1 84 ? -19.630 -5.048 13.631 1.00 93.19 84 GLN A N 1
ATOM 656 C CA . GLN A 1 84 ? -19.333 -4.344 12.383 1.00 93.19 84 GLN A CA 1
ATOM 657 C C . GLN A 1 84 ? -20.521 -4.490 11.434 1.00 93.19 84 GLN A C 1
ATOM 659 O O . GLN A 1 84 ? -20.864 -5.607 11.050 1.00 93.19 84 GLN A O 1
ATOM 664 N N . LEU A 1 85 ? -21.142 -3.368 11.079 1.00 94.00 85 LEU A N 1
ATOM 665 C CA . LEU A 1 85 ? -22.262 -3.317 10.141 1.00 94.00 85 LEU A CA 1
ATOM 666 C C . LEU A 1 85 ? -21.766 -3.160 8.702 1.00 94.00 85 LEU A C 1
ATOM 668 O O . LEU A 1 85 ? -22.237 -3.862 7.811 1.00 94.00 85 LEU A O 1
ATOM 672 N N . ASP A 1 86 ? -20.789 -2.274 8.492 1.00 94.06 86 ASP A N 1
ATOM 673 C CA . ASP A 1 86 ? -20.144 -2.052 7.197 1.00 94.06 86 ASP A CA 1
ATOM 674 C C . ASP A 1 86 ? -18.679 -1.616 7.362 1.00 94.06 86 ASP A C 1
ATOM 676 O O . ASP A 1 86 ? -18.312 -0.944 8.332 1.00 94.06 86 ASP A O 1
ATOM 680 N N . VAL A 1 87 ? -17.836 -2.009 6.402 1.00 93.12 87 VAL A N 1
ATOM 681 C CA . VAL A 1 87 ? -16.400 -1.699 6.370 1.00 93.12 87 VAL A CA 1
ATOM 682 C C . VAL A 1 87 ? -15.964 -1.395 4.943 1.00 93.12 87 VAL A C 1
ATOM 684 O O . VAL A 1 87 ? -15.858 -2.283 4.095 1.00 93.12 87 VAL A O 1
ATOM 687 N N . THR A 1 88 ? -15.585 -0.142 4.705 1.00 94.31 88 THR A N 1
ATOM 688 C CA . THR A 1 88 ? -14.969 0.289 3.448 1.00 94.31 88 THR A CA 1
ATOM 689 C C . THR A 1 88 ? -13.484 0.569 3.670 1.00 94.31 88 THR A C 1
ATOM 691 O O . THR A 1 88 ? -13.118 1.562 4.296 1.00 94.31 88 THR A O 1
ATOM 694 N N . GLN A 1 89 ? -12.614 -0.301 3.144 1.00 91.19 89 GLN A N 1
ATOM 695 C CA . GLN A 1 89 ? -11.153 -0.171 3.242 1.00 91.19 89 GLN A CA 1
ATOM 696 C C . GLN A 1 89 ? -10.429 -0.672 1.984 1.00 91.19 89 GLN A C 1
ATOM 698 O O . GLN A 1 89 ? -10.924 -1.544 1.263 1.00 91.19 89 GLN A O 1
ATOM 703 N N . ALA A 1 90 ? -9.223 -0.156 1.732 1.00 88.19 90 ALA A N 1
ATOM 704 C CA . ALA A 1 90 ? -8.402 -0.571 0.598 1.00 88.19 90 ALA A CA 1
ATOM 705 C C . ALA A 1 90 ? -7.795 -1.973 0.799 1.00 88.19 90 ALA A C 1
ATOM 707 O O . ALA A 1 90 ? -7.290 -2.309 1.868 1.00 88.19 90 ALA A O 1
ATOM 708 N N . ARG A 1 91 ? -7.776 -2.787 -0.267 1.00 89.06 91 ARG A N 1
ATOM 709 C CA . ARG A 1 91 ? -7.104 -4.105 -0.269 1.00 89.06 91 ARG A CA 1
ATOM 710 C C . ARG A 1 91 ? -5.602 -4.026 -0.535 1.00 89.06 91 ARG A C 1
ATOM 712 O O . ARG A 1 91 ? -4.894 -4.989 -0.260 1.00 89.06 91 ARG A O 1
ATOM 719 N N . PHE A 1 92 ? -5.133 -2.905 -1.073 1.00 87.88 92 PHE A N 1
ATOM 720 C CA . PHE A 1 92 ? -3.727 -2.630 -1.344 1.00 87.88 92 PHE A CA 1
ATOM 721 C C . PHE A 1 92 ? -3.351 -1.332 -0.645 1.00 87.88 92 PHE A C 1
ATOM 723 O O . PHE A 1 92 ? -3.983 -0.307 -0.883 1.00 87.88 92 PHE A O 1
ATOM 730 N N . VAL A 1 93 ? -2.340 -1.387 0.216 1.00 89.12 93 VAL A N 1
ATOM 731 C CA . VAL A 1 93 ? -1.885 -0.241 1.013 1.00 89.12 93 VAL A CA 1
ATOM 732 C C . VAL A 1 93 ? -0.363 -0.174 1.008 1.00 89.12 93 VAL A C 1
ATOM 734 O O . VAL A 1 93 ? 0.309 -1.206 0.955 1.00 89.12 93 VAL A O 1
ATOM 737 N N . LYS A 1 94 ? 0.203 1.032 1.040 1.00 85.94 94 LYS A N 1
ATOM 738 C CA . LYS A 1 94 ? 1.656 1.234 1.017 1.00 85.94 94 LYS A CA 1
ATOM 739 C C . LYS A 1 94 ? 2.256 1.052 2.404 1.00 85.94 94 LYS A C 1
ATOM 741 O O . LYS A 1 94 ? 1.784 1.642 3.371 1.00 85.94 94 LYS A O 1
ATOM 746 N N . GLY A 1 95 ? 3.317 0.253 2.490 1.00 87.38 95 GLY A N 1
ATOM 747 C CA . GLY A 1 95 ? 4.017 0.003 3.747 1.00 87.38 95 GLY A CA 1
ATOM 748 C C . GLY A 1 95 ? 4.530 1.288 4.399 1.00 87.38 95 GLY A C 1
ATOM 749 O O . GLY A 1 95 ? 5.097 2.152 3.727 1.00 87.38 95 GLY A O 1
ATOM 750 N N . GLY A 1 96 ? 4.322 1.409 5.710 1.00 83.19 96 GLY A N 1
ATOM 751 C CA . GLY A 1 96 ? 4.794 2.535 6.520 1.00 83.19 96 GLY A CA 1
ATOM 752 C C . GLY A 1 96 ? 3.958 3.814 6.424 1.00 83.19 96 GLY A C 1
ATOM 753 O O . GLY A 1 96 ? 4.222 4.763 7.170 1.00 83.19 96 GLY A O 1
ATOM 754 N N . GLU A 1 97 ? 2.938 3.858 5.564 1.00 85.81 97 GLU A N 1
ATOM 755 C CA . GLU A 1 97 ? 2.033 5.005 5.427 1.00 85.81 97 GLU A CA 1
ATOM 756 C C . GLU A 1 97 ? 0.802 4.877 6.340 1.00 85.81 97 GLU A C 1
ATOM 758 O O . GLU A 1 97 ? 0.549 3.834 6.951 1.00 85.81 97 GLU A O 1
ATOM 763 N N . LEU A 1 98 ? 0.067 5.980 6.486 1.00 89.50 98 LEU A N 1
ATOM 764 C CA . LEU A 1 98 ? -1.262 5.974 7.087 1.00 89.50 98 LEU A CA 1
ATOM 765 C C . LEU A 1 98 ? -2.281 5.752 5.968 1.00 89.50 98 LEU A C 1
ATOM 767 O O . LEU A 1 98 ? -2.204 6.418 4.939 1.00 89.50 98 LEU A O 1
ATOM 771 N N . ALA A 1 99 ? -3.225 4.839 6.165 1.00 88.94 99 ALA A N 1
ATOM 772 C CA . ALA A 1 99 ? -4.383 4.697 5.285 1.00 88.94 99 ALA A CA 1
ATOM 773 C C . ALA A 1 99 ? -5.666 5.015 6.058 1.00 88.94 99 ALA A C 1
ATOM 775 O O . ALA A 1 99 ? -5.672 4.994 7.290 1.00 88.94 99 ALA A O 1
ATOM 776 N N . THR A 1 100 ? -6.744 5.323 5.344 1.00 92.62 100 THR A N 1
ATOM 777 C CA . THR A 1 100 ? -8.056 5.561 5.949 1.00 92.62 100 THR A CA 1
ATOM 778 C C . THR A 1 100 ? -9.037 4.455 5.587 1.00 92.62 100 THR A C 1
ATOM 780 O O . THR A 1 100 ? -8.901 3.772 4.566 1.00 92.62 100 THR A O 1
ATOM 783 N N . ALA A 1 101 ? -10.011 4.248 6.464 1.00 93.75 101 ALA A N 1
ATOM 784 C CA . ALA A 1 101 ? -11.138 3.354 6.252 1.00 93.75 101 ALA A CA 1
ATOM 785 C C . ALA A 1 101 ? -12.397 3.974 6.855 1.00 93.75 101 ALA A C 1
ATOM 787 O O . ALA A 1 101 ? -12.317 4.745 7.808 1.00 93.75 101 ALA A O 1
ATOM 788 N N . ARG A 1 102 ? -13.565 3.616 6.326 1.00 96.44 102 ARG A N 1
ATOM 789 C CA . ARG A 1 102 ? -14.858 3.993 6.906 1.00 96.44 102 ARG A CA 1
ATOM 790 C C . ARG A 1 102 ? -15.484 2.772 7.557 1.00 96.44 102 ARG A C 1
ATOM 792 O O . ARG A 1 102 ? -15.578 1.725 6.914 1.00 96.44 102 ARG A O 1
ATOM 799 N N . LEU A 1 103 ? -15.895 2.922 8.810 1.00 95.50 103 LEU A N 1
ATOM 800 C CA . LEU A 1 103 ? -16.544 1.874 9.590 1.00 95.50 103 LEU A CA 1
ATOM 801 C C . LEU A 1 103 ? -17.939 2.321 10.006 1.00 95.50 103 LEU A C 1
ATOM 803 O O . LEU A 1 103 ? -18.098 3.448 10.471 1.00 95.50 103 LEU A O 1
ATOM 807 N N . ALA A 1 104 ? -18.903 1.412 9.895 1.00 96.38 104 ALA A N 1
ATOM 808 C CA . ALA A 1 104 ? -20.191 1.489 10.569 1.00 96.38 104 ALA A CA 1
ATOM 809 C C . ALA A 1 104 ? -20.212 0.428 11.675 1.00 96.38 104 ALA A C 1
ATOM 811 O O . ALA A 1 104 ? -20.080 -0.771 11.406 1.00 96.38 104 ALA A O 1
ATOM 812 N N . LEU A 1 105 ? -20.318 0.869 12.925 1.00 95.62 105 LEU A N 1
ATOM 813 C CA . LEU A 1 105 ? -20.234 0.029 14.116 1.00 95.62 105 LEU A CA 1
ATOM 814 C C . LEU A 1 105 ? -21.509 0.163 14.943 1.00 95.62 105 LEU A C 1
ATOM 816 O O . LEU A 1 105 ? -22.083 1.244 15.024 1.00 95.62 105 LEU A O 1
ATOM 820 N N . LYS A 1 106 ? -21.904 -0.912 15.621 1.00 95.19 106 LYS A N 1
ATOM 821 C CA . LYS A 1 106 ? -22.988 -0.904 16.608 1.00 95.19 106 LYS A CA 1
ATOM 822 C C . LYS A 1 106 ? -22.461 -1.247 17.988 1.00 95.19 106 LYS A C 1
ATOM 824 O O . LYS A 1 106 ? -21.736 -2.238 18.131 1.00 95.19 106 LYS A O 1
ATOM 829 N N . ASN A 1 107 ? -22.861 -0.485 19.002 1.00 95.00 107 ASN A N 1
ATOM 830 C CA . ASN A 1 107 ? -22.599 -0.840 20.389 1.00 95.00 107 ASN A CA 1
ATOM 831 C C . ASN A 1 107 ? -23.525 -1.980 20.812 1.00 95.00 107 ASN A C 1
ATOM 833 O O . ASN A 1 107 ? -24.725 -1.796 20.989 1.00 95.00 107 ASN A O 1
ATOM 837 N N . ASN A 1 108 ? -22.958 -3.176 20.943 1.00 91.06 108 ASN A N 1
ATOM 838 C CA . ASN A 1 108 ? -23.679 -4.377 21.361 1.00 91.06 108 ASN A CA 1
ATOM 839 C C . ASN A 1 108 ? -23.372 -4.745 22.824 1.00 91.06 108 ASN A C 1
ATOM 841 O O . ASN A 1 108 ? -23.722 -5.830 23.286 1.00 91.06 108 ASN A O 1
ATOM 845 N N . GLY A 1 109 ? -22.659 -3.870 23.538 1.00 90.00 109 GLY A N 1
ATOM 846 C CA . GLY A 1 109 ? -22.380 -4.008 24.957 1.00 90.00 109 GLY A CA 1
ATOM 847 C C . GLY A 1 109 ? -23.306 -3.156 25.821 1.00 90.00 109 GLY A C 1
ATOM 848 O O . GLY A 1 109 ? -24.190 -2.465 25.325 1.00 90.00 109 GLY A O 1
ATOM 849 N N . VAL A 1 110 ? -23.077 -3.189 27.135 1.00 90.00 110 VAL A N 1
ATOM 850 C CA . VAL A 1 110 ? -23.809 -2.358 28.114 1.00 90.00 110 VAL A CA 1
ATOM 851 C C . VAL A 1 110 ? -23.058 -1.096 28.538 1.00 90.00 110 VAL A C 1
ATOM 853 O O . VAL A 1 110 ? -23.616 -0.258 29.240 1.00 90.00 110 VAL A O 1
ATOM 856 N N . VAL A 1 111 ? -21.797 -0.946 28.126 1.00 92.75 111 VAL A N 1
ATOM 857 C CA . VAL A 1 111 ? -20.986 0.242 28.417 1.00 92.75 111 VAL A CA 1
ATOM 858 C C . VAL A 1 111 ? -21.148 1.259 27.288 1.00 92.75 111 VAL A C 1
ATOM 860 O O . VAL A 1 111 ? -20.922 0.936 26.122 1.00 92.75 111 VAL A O 1
ATOM 863 N N . GLU A 1 112 ? -21.522 2.492 27.633 1.00 95.44 112 GLU A N 1
ATOM 864 C CA . GLU A 1 112 ? -21.524 3.625 26.702 1.00 95.44 112 GLU A CA 1
ATOM 865 C C . GLU A 1 112 ? -20.090 3.974 26.288 1.00 95.44 112 GLU A C 1
ATOM 867 O O . GLU A 1 112 ? -19.196 4.090 27.130 1.00 95.44 112 GLU A O 1
ATOM 872 N N . TRP A 1 113 ? -19.864 4.150 24.987 1.00 96.56 113 TRP A N 1
ATOM 873 C CA . TRP A 1 113 ? -18.566 4.582 24.475 1.00 96.56 113 TRP A CA 1
ATOM 874 C C . TRP A 1 113 ? -18.499 6.101 24.547 1.00 96.56 113 TRP A C 1
ATOM 876 O O . TRP A 1 113 ? -19.054 6.783 23.690 1.00 96.56 113 TRP A O 1
ATOM 886 N N . ALA A 1 114 ? -17.860 6.635 25.584 1.00 95.81 114 ALA A N 1
ATOM 887 C CA . ALA A 1 114 ? -17.740 8.075 25.780 1.00 95.81 114 ALA A CA 1
ATOM 888 C C . ALA A 1 114 ? -16.843 8.742 24.718 1.00 95.81 114 ALA A C 1
ATOM 890 O O . ALA A 1 114 ? -15.870 8.164 24.227 1.00 95.81 114 ALA A O 1
ATOM 891 N N . SER A 1 115 ? -17.142 10.005 24.403 1.00 95.00 115 SER A N 1
ATOM 892 C CA . SER A 1 115 ? -16.375 10.836 23.463 1.00 95.00 115 SER A CA 1
ATOM 893 C C . SER A 1 115 ? -15.232 11.626 24.118 1.00 95.00 115 SER A C 1
ATOM 895 O O . SER A 1 115 ? -14.731 12.601 23.560 1.00 95.00 115 SER A O 1
ATOM 897 N N . ASP A 1 116 ? -14.821 11.240 25.325 1.00 94.94 116 ASP A N 1
ATOM 898 C CA . ASP A 1 116 ? -13.758 11.873 26.120 1.00 94.94 116 ASP A CA 1
ATOM 899 C C . ASP A 1 116 ? -12.363 11.278 25.840 1.00 94.94 116 ASP A C 1
ATOM 901 O O . ASP A 1 116 ? -11.415 11.511 26.588 1.00 94.94 116 ASP A O 1
ATOM 905 N N . LYS A 1 117 ? -12.235 10.534 24.730 1.00 93.12 117 LYS A N 1
ATOM 906 C CA . LYS A 1 117 ? -11.053 9.758 24.315 1.00 93.12 117 LYS A CA 1
ATOM 907 C C . LYS A 1 117 ? -10.761 8.518 25.165 1.00 93.12 117 LYS A C 1
ATOM 909 O O . LYS A 1 117 ? -9.755 7.865 24.912 1.00 93.12 117 LYS A O 1
ATOM 914 N N . SER A 1 118 ? -11.632 8.134 26.100 1.00 94.44 118 SER A N 1
ATOM 915 C CA . SER A 1 118 ? -11.506 6.842 26.793 1.00 94.44 118 SER A CA 1
ATOM 916 C C . SER A 1 118 ? -11.754 5.651 25.863 1.00 94.44 118 SER A C 1
ATOM 918 O O . SER A 1 118 ? -11.193 4.581 26.081 1.00 94.44 118 SER A O 1
ATOM 920 N N . PHE A 1 119 ? -12.531 5.832 24.793 1.00 95.56 119 PHE A N 1
ATOM 921 C CA . PHE A 1 119 ? -12.788 4.800 23.792 1.00 95.56 119 PHE A CA 1
ATOM 922 C C . PHE A 1 119 ? -12.192 5.164 22.436 1.00 95.56 119 PHE A C 1
ATOM 924 O O . PHE A 1 119 ? -12.179 6.331 22.026 1.00 95.56 119 PHE A O 1
ATOM 931 N N . GLY A 1 120 ? -11.722 4.152 21.712 1.00 94.25 120 GLY A N 1
ATOM 932 C CA . GLY A 1 120 ? -11.247 4.323 20.346 1.00 94.25 120 GLY A CA 1
ATOM 933 C C . GLY A 1 120 ? -11.236 3.035 19.538 1.00 94.25 120 GLY A C 1
ATOM 934 O O . GLY A 1 120 ? -11.356 1.933 20.072 1.00 94.25 120 GLY A O 1
ATOM 935 N N . VAL A 1 121 ? -11.076 3.198 18.229 1.00 93.94 121 VAL A N 1
ATOM 936 C CA . VAL A 1 121 ? -10.906 2.113 17.263 1.00 93.94 121 VAL A CA 1
ATOM 937 C C . VAL A 1 121 ? -9.425 1.939 16.945 1.00 93.94 121 VAL A C 1
ATOM 939 O O . VAL A 1 121 ? -8.684 2.914 16.798 1.00 93.94 121 VAL A O 1
ATOM 942 N N . THR A 1 122 ? -8.994 0.687 16.828 1.00 91.19 122 THR A N 1
ATOM 943 C CA . THR A 1 122 ? -7.625 0.298 16.490 1.00 91.19 122 THR A CA 1
ATOM 944 C C . THR A 1 122 ? -7.603 -0.892 15.529 1.00 91.19 122 THR A C 1
ATOM 946 O O . THR A 1 122 ? -8.628 -1.521 15.270 1.00 91.19 122 THR A O 1
ATOM 949 N N . GLY A 1 123 ? -6.427 -1.205 14.987 1.00 89.25 123 GLY A N 1
ATOM 950 C CA . GLY A 1 123 ? -6.225 -2.285 14.028 1.00 89.25 123 GLY A CA 1
ATOM 951 C C . GLY A 1 123 ? -5.134 -3.260 14.466 1.00 89.25 123 GLY A C 1
ATOM 952 O O . GLY A 1 123 ? -4.082 -2.871 14.979 1.00 89.25 123 GLY A O 1
ATOM 953 N N . ARG A 1 124 ? -5.363 -4.552 14.231 1.00 88.50 124 ARG A N 1
ATOM 954 C CA . ARG A 1 124 ? -4.429 -5.642 14.533 1.00 88.50 124 ARG A CA 1
ATOM 955 C C . ARG A 1 124 ? -3.952 -6.281 13.239 1.00 88.50 124 ARG A C 1
ATOM 957 O O . ARG A 1 124 ? -4.749 -6.628 12.371 1.00 88.50 124 ARG A O 1
ATOM 964 N N . TRP A 1 125 ? -2.639 -6.462 13.129 1.00 88.75 125 TRP A N 1
ATOM 965 C CA . TRP A 1 125 ? -1.998 -7.012 11.940 1.00 88.75 125 TRP A CA 1
ATOM 966 C C . TRP A 1 125 ? -1.351 -8.358 12.258 1.00 88.75 125 TRP A C 1
ATOM 968 O O . TRP A 1 125 ? -0.681 -8.542 13.277 1.00 88.75 125 TRP A O 1
ATOM 978 N N . ARG A 1 126 ? -1.492 -9.311 11.342 1.00 89.31 126 ARG A N 1
ATOM 979 C CA . ARG A 1 126 ? -0.807 -10.603 11.402 1.00 89.31 126 ARG A CA 1
ATOM 980 C C . ARG A 1 126 ? -0.326 -11.001 10.027 1.00 89.31 126 ARG A C 1
ATOM 982 O O . ARG A 1 126 ? -1.072 -10.967 9.058 1.00 89.31 126 ARG A O 1
ATOM 989 N N . ARG A 1 127 ? 0.928 -11.427 9.926 1.00 87.69 127 ARG A N 1
ATOM 990 C CA . ARG A 1 127 ? 1.403 -12.057 8.689 1.00 87.69 127 ARG A CA 1
ATOM 991 C C . ARG A 1 127 ? 0.692 -13.381 8.485 1.00 87.69 127 ARG A C 1
ATOM 993 O O . ARG A 1 127 ? 0.468 -14.104 9.452 1.00 87.69 127 ARG A O 1
ATOM 1000 N N . VAL A 1 128 ? 0.410 -13.739 7.238 1.00 83.12 128 VAL A N 1
ATOM 1001 C CA . VAL A 1 128 ? -0.083 -15.086 6.926 1.00 83.12 128 VAL A CA 1
ATOM 1002 C C . VAL A 1 128 ? 0.904 -16.122 7.490 1.00 83.12 128 VAL A C 1
ATOM 1004 O O . VAL A 1 128 ? 2.094 -16.072 7.187 1.00 83.12 128 VAL A O 1
ATOM 1007 N N . GLY A 1 129 ? 0.421 -17.004 8.372 1.00 76.75 129 GLY A N 1
ATOM 1008 C CA . GLY A 1 129 ? 1.234 -18.010 9.075 1.00 76.75 129 GLY A CA 1
ATOM 1009 C C . GLY A 1 129 ? 2.063 -17.502 10.268 1.00 76.75 129 GLY A C 1
ATOM 1010 O O . GLY A 1 129 ? 2.796 -18.283 10.864 1.00 76.75 129 GLY A O 1
ATOM 1011 N N . GLY A 1 130 ? 1.972 -16.217 10.625 1.00 80.75 130 GLY A N 1
ATOM 1012 C CA . GLY A 1 130 ? 2.645 -15.630 11.789 1.00 80.75 130 GLY A CA 1
ATOM 1013 C C . GLY A 1 130 ? 1.743 -15.503 13.020 1.00 80.75 130 GLY A C 1
ATOM 1014 O O . GLY A 1 130 ? 0.546 -15.773 12.961 1.00 80.75 130 GLY A O 1
ATOM 1015 N N . ALA A 1 131 ? 2.312 -15.043 14.137 1.00 74.00 131 ALA A N 1
ATOM 1016 C CA . ALA A 1 131 ? 1.550 -14.633 15.318 1.00 74.00 131 ALA A CA 1
ATOM 1017 C C . ALA A 1 131 ? 0.931 -13.233 15.133 1.00 74.00 131 ALA A C 1
ATOM 1019 O O . ALA A 1 131 ? 1.425 -12.426 14.338 1.00 74.00 131 ALA A O 1
ATOM 1020 N N . TRP A 1 132 ? -0.146 -12.945 15.870 1.00 68.38 132 TRP A N 1
ATOM 1021 C CA . TRP A 1 132 ? -0.742 -11.610 15.920 1.00 68.38 132 TRP A CA 1
ATOM 1022 C C . TRP A 1 132 ? 0.219 -10.603 16.543 1.00 68.38 132 TRP A C 1
ATOM 1024 O O . TRP A 1 132 ? 0.822 -10.874 17.581 1.00 68.38 132 TRP A O 1
ATOM 1034 N N . LYS A 1 133 ? 0.332 -9.430 15.917 1.00 66.38 133 LYS A N 1
ATOM 1035 C CA . LYS A 1 133 ? 1.014 -8.275 16.489 1.00 66.38 133 LYS A CA 1
ATOM 1036 C C . LYS A 1 133 ? 0.025 -7.115 16.535 1.00 66.38 133 LYS A C 1
ATOM 1038 O O . LYS A 1 133 ? -0.366 -6.571 15.500 1.00 66.38 133 LYS A O 1
ATOM 1043 N N . THR A 1 134 ? -0.391 -6.738 17.738 1.00 59.66 134 THR A N 1
ATOM 1044 C CA . THR A 1 134 ? -1.115 -5.480 17.934 1.00 59.66 134 THR A CA 1
ATOM 1045 C C . THR A 1 134 ? -0.178 -4.345 17.544 1.00 59.66 134 THR A C 1
ATOM 1047 O O . THR A 1 134 ? 0.985 -4.327 17.952 1.00 59.66 134 THR A O 1
ATOM 1050 N N . THR A 1 135 ? -0.651 -3.454 16.678 1.00 58.84 135 THR A N 1
ATOM 1051 C CA . THR A 1 135 ? 0.117 -2.265 16.309 1.00 58.84 135 THR A CA 1
ATOM 1052 C C . THR A 1 135 ? -0.338 -1.163 17.249 1.00 58.84 135 THR A C 1
ATOM 1054 O O . THR A 1 135 ? -1.516 -0.819 17.268 1.00 58.84 135 THR A O 1
ATOM 1057 N N . GLU A 1 136 ? 0.564 -0.676 18.094 1.00 60.81 136 GLU A N 1
ATOM 1058 C CA . GLU A 1 136 ? 0.305 0.543 18.849 1.00 60.81 136 GLU A CA 1
ATOM 1059 C C . GLU A 1 136 ? 0.431 1.710 17.861 1.00 60.81 136 GLU A C 1
ATOM 1061 O O . GLU A 1 136 ? 1.506 1.935 17.311 1.00 60.81 136 GLU A O 1
ATOM 1066 N N . GLU A 1 137 ? -0.705 2.380 17.630 1.00 70.94 137 GLU A N 1
ATOM 1067 C CA . GLU A 1 137 ? -0.934 3.601 16.834 1.00 70.94 137 GLU A CA 1
ATOM 1068 C C . GLU A 1 137 ? -1.320 3.446 15.341 1.00 70.94 137 GLU A C 1
ATOM 1070 O O . GLU A 1 137 ? -0.808 2.568 14.642 1.00 70.94 137 GLU A O 1
ATOM 1075 N N . PRO A 1 138 ? -2.178 4.351 14.806 1.00 81.69 138 PRO A N 1
ATOM 1076 C CA . PRO A 1 138 ? -3.017 5.325 15.511 1.00 81.69 138 PRO A CA 1
ATOM 1077 C C . PRO A 1 138 ? -4.307 4.693 16.060 1.00 81.69 138 PRO A C 1
ATOM 1079 O O . PRO A 1 138 ? -4.744 3.625 15.629 1.00 81.69 138 PRO A O 1
ATOM 1082 N N . ARG A 1 139 ? -4.910 5.382 17.032 1.00 88.62 139 ARG A N 1
ATOM 1083 C CA . ARG A 1 139 ? -6.254 5.102 17.546 1.00 88.62 139 ARG A CA 1
ATOM 1084 C C . ARG A 1 139 ? -7.177 6.232 17.121 1.00 88.62 139 ARG A C 1
ATOM 1086 O O . ARG A 1 139 ? -6.822 7.402 17.261 1.00 88.62 139 ARG A O 1
ATOM 1093 N N . THR A 1 140 ? -8.349 5.891 16.605 1.00 93.25 140 THR A N 1
ATOM 1094 C CA . THR A 1 140 ? -9.374 6.882 16.266 1.00 93.25 140 THR A CA 1
ATOM 1095 C C . THR A 1 140 ? -10.408 6.908 17.380 1.00 93.25 140 THR A C 1
ATOM 1097 O O . THR A 1 140 ? -11.148 5.945 17.559 1.00 93.25 140 THR A O 1
ATOM 1100 N N . HIS A 1 141 ? -10.432 7.995 18.148 1.00 94.88 141 HIS A N 1
ATOM 1101 C CA . HIS A 1 141 ? -11.376 8.173 19.249 1.00 94.88 141 HIS A CA 1
ATOM 1102 C C . HIS A 1 141 ? -12.748 8.630 18.755 1.00 94.88 141 HIS A C 1
ATOM 1104 O O . HIS A 1 141 ? -12.850 9.363 17.769 1.00 94.88 141 HIS A O 1
ATOM 1110 N N . PHE A 1 142 ? -13.797 8.225 19.470 1.00 94.62 142 PHE A N 1
ATOM 1111 C CA . PHE A 1 142 ? -15.161 8.648 19.170 1.00 94.62 142 PHE A CA 1
ATOM 1112 C C . PHE A 1 142 ? -15.345 10.139 19.469 1.00 94.62 142 PHE A C 1
ATOM 1114 O O . PHE A 1 142 ? -14.921 10.638 20.510 1.00 94.62 142 PHE A O 1
ATOM 1121 N N . VAL A 1 143 ? -15.992 10.853 18.548 1.00 93.81 143 VAL A N 1
ATOM 1122 C CA . VAL A 1 143 ? -16.316 12.286 18.690 1.00 93.81 143 VAL A CA 1
ATOM 1123 C C . VAL A 1 143 ? -17.708 12.520 19.274 1.00 93.81 143 VAL A C 1
ATOM 1125 O O . VAL A 1 143 ? -18.034 13.623 19.704 1.00 93.81 143 VAL A O 1
ATOM 1128 N N . THR A 1 144 ? -18.533 11.479 19.299 1.00 93.56 144 THR A N 1
ATOM 1129 C CA . THR A 1 144 ? -19.876 11.478 19.873 1.00 93.56 144 THR A CA 1
ATOM 1130 C C . THR A 1 144 ? -20.027 10.211 20.692 1.00 93.56 144 THR A C 1
ATOM 1132 O O . THR A 1 144 ? -19.492 9.171 20.308 1.00 93.56 144 THR A O 1
ATOM 1135 N N . ALA A 1 145 ? -20.685 10.322 21.844 1.00 96.06 145 ALA A N 1
ATOM 1136 C CA . ALA A 1 145 ? -20.906 9.171 22.697 1.00 96.06 145 ALA A CA 1
ATOM 1137 C C . ALA A 1 145 ? -21.864 8.180 22.020 1.00 96.06 145 ALA A C 1
ATOM 1139 O O . ALA A 1 145 ? -22.809 8.608 21.360 1.00 96.06 145 ALA A O 1
ATOM 1140 N N . VAL A 1 146 ? -21.604 6.880 22.171 1.00 97.44 146 VAL A N 1
ATOM 1141 C CA . VAL A 1 146 ? -22.390 5.811 21.534 1.00 97.44 146 VAL A CA 1
ATOM 1142 C C . VAL A 1 146 ? -22.981 4.919 22.613 1.00 97.44 146 VAL A C 1
ATOM 1144 O O . VAL A 1 146 ? -22.271 4.145 23.273 1.00 97.44 146 VAL A O 1
ATOM 1147 N N . LYS A 1 147 ? -24.291 5.032 22.813 1.00 96.88 147 LYS A N 1
ATOM 1148 C CA . LYS A 1 147 ? -25.008 4.292 23.855 1.00 96.88 147 LYS A CA 1
ATOM 1149 C C . LYS A 1 147 ? -25.192 2.821 23.476 1.00 96.88 147 LYS A C 1
ATOM 1151 O O . LYS A 1 147 ? -25.132 2.479 22.296 1.00 96.88 147 LYS A O 1
ATOM 1156 N N . PRO A 1 148 ? -25.449 1.934 24.453 1.00 95.56 148 PRO A N 1
ATOM 1157 C CA . PRO A 1 148 ? -25.870 0.562 24.179 1.00 95.56 148 PRO A CA 1
ATOM 1158 C C . PRO A 1 148 ? -26.998 0.493 23.139 1.00 95.56 148 PRO A C 1
ATOM 1160 O O . PRO A 1 148 ? -28.020 1.164 23.275 1.00 95.56 148 PRO A O 1
ATOM 1163 N N . GLY A 1 149 ? -26.807 -0.316 22.098 1.00 94.00 149 GLY A N 1
ATOM 1164 C CA . GLY A 1 149 ? -27.738 -0.494 20.981 1.00 94.00 149 GLY A CA 1
ATOM 1165 C C . GLY A 1 149 ? -27.632 0.546 19.860 1.00 94.00 149 GLY A C 1
ATOM 1166 O O . GLY A 1 149 ? -28.246 0.338 18.813 1.00 94.00 149 GLY A O 1
ATOM 1167 N N . GLU A 1 150 ? -26.867 1.621 20.049 1.00 97.50 150 GLU A N 1
ATOM 1168 C CA . GLU A 1 150 ? -26.706 2.702 19.075 1.00 97.50 150 GLU A CA 1
ATOM 1169 C C . GLU A 1 150 ? -25.640 2.373 18.018 1.00 97.50 150 GLU A C 1
ATOM 1171 O O . GLU A 1 150 ? -24.735 1.559 18.237 1.00 97.50 150 GLU A O 1
ATOM 1176 N N . GLU A 1 151 ? -25.765 3.009 16.856 1.00 97.25 151 GLU A N 1
ATOM 1177 C CA . GLU A 1 151 ? -24.872 2.851 15.712 1.00 97.25 151 GLU A CA 1
ATOM 1178 C C . GLU A 1 151 ? -24.056 4.123 15.492 1.00 97.25 151 GLU A C 1
ATOM 1180 O O . GLU A 1 151 ? -24.523 5.236 15.731 1.00 97.25 151 GLU A O 1
ATOM 1185 N N . VAL A 1 152 ? -22.827 3.957 15.018 1.00 96.88 152 VAL A N 1
ATOM 1186 C CA . VAL A 1 152 ? -21.911 5.054 14.725 1.00 96.88 152 VAL A CA 1
ATOM 1187 C C . VAL A 1 152 ? -21.170 4.778 13.430 1.00 96.88 152 VAL A C 1
ATOM 1189 O O . VAL A 1 152 ? -20.676 3.675 13.193 1.00 96.88 152 VAL A O 1
ATOM 1192 N N . GLU A 1 153 ? -21.052 5.811 12.606 1.00 96.69 153 GLU A N 1
ATOM 1193 C CA . GLU A 1 153 ? -20.166 5.807 11.453 1.00 96.69 153 GLU A CA 1
ATOM 1194 C C . GLU A 1 153 ? -18.985 6.736 11.699 1.00 96.69 153 GLU A C 1
ATOM 1196 O O . GLU A 1 153 ? -19.151 7.868 12.158 1.00 96.69 153 GLU A O 1
ATOM 1201 N N . LEU A 1 154 ? -17.783 6.268 11.377 1.00 95.50 154 LEU A N 1
ATOM 1202 C CA . LEU A 1 154 ? -16.570 7.056 11.534 1.00 95.50 154 LEU A CA 1
ATOM 1203 C C . LEU A 1 154 ? -15.511 6.692 10.496 1.00 95.50 154 LEU A C 1
ATOM 1205 O O . LEU A 1 154 ? -15.390 5.543 10.062 1.00 95.50 154 LEU A O 1
ATOM 1209 N N . GLU A 1 155 ? -14.728 7.697 10.113 1.00 95.94 155 GLU A N 1
ATOM 1210 C CA . GLU A 1 155 ? -13.497 7.505 9.357 1.00 95.94 155 GLU A CA 1
ATOM 1211 C C . GLU A 1 155 ? -12.352 7.250 10.335 1.00 95.94 155 GLU A C 1
ATOM 1213 O O . GLU A 1 155 ? -12.090 8.047 11.237 1.00 95.94 155 GLU A O 1
ATOM 1218 N N . VAL A 1 156 ? -11.680 6.119 10.161 1.00 93.44 156 VAL A N 1
ATOM 1219 C CA . VAL A 1 156 ? -10.570 5.678 10.999 1.00 93.44 156 VAL A CA 1
ATOM 1220 C C . VAL A 1 156 ? -9.270 5.713 10.220 1.00 93.44 156 VAL A C 1
ATOM 1222 O O . VAL A 1 156 ? -9.241 5.507 9.005 1.00 93.44 156 VAL A O 1
ATOM 1225 N N . VAL A 1 157 ? -8.176 5.941 10.939 1.00 91.06 157 VAL A N 1
ATOM 1226 C CA . VAL A 1 157 ? -6.826 5.906 10.378 1.00 91.06 157 VAL A CA 1
ATOM 1227 C C . VAL A 1 157 ? -6.158 4.606 10.808 1.00 91.06 157 VAL A C 1
ATOM 1229 O O . VAL A 1 157 ? -6.292 4.175 11.950 1.00 91.06 157 VAL A O 1
ATOM 1232 N N . LEU A 1 158 ? -5.418 3.980 9.899 1.00 88.06 158 LEU A N 1
ATOM 1233 C CA . LEU A 1 158 ? -4.636 2.776 10.156 1.00 88.06 158 LEU A CA 1
ATOM 1234 C C . LEU A 1 158 ? -3.166 3.027 9.821 1.00 88.06 158 LEU A C 1
ATOM 1236 O O . LEU A 1 158 ? -2.849 3.632 8.796 1.00 88.06 158 LEU A O 1
ATOM 1240 N N . LYS A 1 159 ? -2.253 2.540 10.666 1.00 89.69 159 LYS A N 1
ATOM 1241 C CA . LYS A 1 159 ? -0.825 2.491 10.343 1.00 89.69 159 LYS A CA 1
ATOM 1242 C C . LYS A 1 159 ? -0.543 1.199 9.600 1.00 89.69 159 LYS A C 1
ATOM 1244 O O . LYS A 1 159 ? -0.765 0.110 10.131 1.00 89.69 159 LYS A O 1
ATOM 1249 N N . VAL A 1 160 ? -0.043 1.320 8.376 1.00 89.25 160 VAL A N 1
ATOM 1250 C CA . VAL A 1 160 ? 0.339 0.161 7.574 1.00 89.25 160 VAL A CA 1
ATOM 1251 C C . VAL A 1 160 ? 1.710 -0.345 8.038 1.00 89.25 160 VAL A C 1
ATOM 1253 O O . VAL A 1 160 ? 2.643 0.458 8.141 1.00 89.25 160 VAL A O 1
ATOM 1256 N N . PRO A 1 161 ? 1.892 -1.659 8.272 1.00 88.88 161 PRO A N 1
ATOM 1257 C CA . PRO A 1 161 ? 3.204 -2.231 8.561 1.00 88.88 161 PRO A CA 1
ATOM 1258 C C . PRO A 1 161 ? 4.232 -1.897 7.473 1.00 88.88 161 PRO A C 1
ATOM 1260 O O . PRO A 1 161 ? 3.918 -1.945 6.289 1.00 88.88 161 PRO A O 1
ATOM 1263 N N . ASP A 1 162 ? 5.488 -1.638 7.845 1.00 84.19 162 ASP A N 1
ATOM 1264 C CA . ASP A 1 162 ? 6.534 -1.304 6.861 1.00 84.19 162 ASP A CA 1
ATOM 1265 C C . ASP A 1 162 ? 6.839 -2.452 5.900 1.00 84.19 162 ASP A C 1
ATOM 1267 O O . ASP A 1 162 ? 7.199 -2.244 4.744 1.00 84.19 162 ASP A O 1
ATOM 1271 N N . ARG A 1 163 ? 6.740 -3.695 6.386 1.00 83.75 163 ARG A N 1
ATOM 1272 C CA . ARG A 1 163 ? 7.179 -4.849 5.605 1.00 83.75 163 ARG A CA 1
ATOM 1273 C C . ARG A 1 163 ? 6.114 -5.267 4.580 1.00 83.75 163 ARG A C 1
ATOM 1275 O O . ARG A 1 163 ? 5.036 -5.704 5.001 1.00 83.75 163 ARG A O 1
ATOM 1282 N N . PRO A 1 164 ? 6.450 -5.302 3.277 1.00 85.94 164 PRO A N 1
ATOM 1283 C CA . PRO A 1 164 ? 5.529 -5.738 2.232 1.00 85.94 164 PRO A CA 1
ATOM 1284 C C . PRO A 1 164 ? 5.124 -7.210 2.350 1.00 85.94 164 PRO A C 1
ATOM 1286 O O . PRO A 1 164 ? 5.824 -8.020 2.973 1.00 85.94 164 PRO A O 1
ATOM 1289 N N . GLY A 1 165 ? 4.010 -7.549 1.705 1.00 86.12 165 GLY A N 1
ATOM 1290 C CA . GLY A 1 165 ? 3.482 -8.906 1.590 1.00 86.12 165 GLY A CA 1
ATOM 1291 C C . GLY A 1 165 ? 2.002 -9.020 1.965 1.00 86.12 165 GLY A C 1
ATOM 1292 O O . GLY A 1 165 ? 1.341 -8.008 2.203 1.00 86.12 165 GLY A O 1
ATOM 1293 N N . PRO A 1 166 ? 1.470 -10.252 2.009 1.00 89.94 166 PRO A N 1
ATOM 1294 C CA . PRO A 1 166 ? 0.109 -10.509 2.456 1.00 89.94 166 PRO A CA 1
ATOM 1295 C C . PRO A 1 166 ? 0.008 -10.441 3.983 1.00 89.94 166 PRO A C 1
ATOM 1297 O O . PRO A 1 166 ? 0.781 -11.079 4.711 1.00 89.94 166 PRO A O 1
ATOM 1300 N N . TRP A 1 167 ? -0.990 -9.708 4.462 1.00 91.69 167 TRP A N 1
ATOM 1301 C CA . TRP A 1 167 ? -1.314 -9.588 5.876 1.00 91.69 167 TRP A CA 1
ATOM 1302 C C . TRP A 1 167 ? -2.796 -9.855 6.122 1.00 91.69 167 TRP A C 1
ATOM 1304 O O . TRP A 1 167 ? -3.652 -9.523 5.310 1.00 91.69 167 TRP A O 1
ATOM 1314 N N . ILE A 1 168 ? -3.086 -10.449 7.270 1.00 91.75 168 ILE A N 1
ATOM 1315 C CA . ILE A 1 168 ? -4.419 -10.558 7.845 1.00 91.75 168 ILE A CA 1
ATOM 1316 C C . ILE A 1 168 ? -4.598 -9.359 8.780 1.00 91.75 168 ILE A C 1
ATOM 1318 O O . ILE A 1 168 ? -3.736 -9.102 9.626 1.00 91.75 168 ILE A O 1
ATOM 1322 N N . PHE A 1 169 ? -5.694 -8.634 8.608 1.00 91.56 169 PHE A N 1
ATOM 1323 C CA . PHE A 1 169 ? -6.010 -7.415 9.335 1.00 91.56 169 PHE A CA 1
ATOM 1324 C C . PHE A 1 169 ? -7.381 -7.516 10.008 1.00 91.56 169 PHE A C 1
ATOM 1326 O O . PHE A 1 169 ? -8.340 -7.964 9.383 1.00 91.56 169 PHE A O 1
ATOM 1333 N N . GLU A 1 170 ? -7.467 -7.094 11.266 1.00 91.00 170 GLU A N 1
ATOM 1334 C CA . GLU A 1 170 ? -8.695 -7.091 12.070 1.00 91.00 170 GLU A CA 1
ATOM 1335 C C . GLU A 1 170 ? -8.860 -5.743 12.775 1.00 91.00 170 GLU A C 1
ATOM 1337 O O . GLU A 1 170 ? -7.929 -5.270 13.430 1.00 91.00 170 GLU A O 1
ATOM 1342 N N . TRP A 1 171 ? -10.052 -5.154 12.697 1.00 91.81 171 TRP A N 1
ATOM 1343 C CA . TRP A 1 171 ? -10.420 -4.010 13.537 1.00 91.81 171 TRP A CA 1
ATOM 1344 C C . TRP A 1 171 ? -10.710 -4.459 14.965 1.00 91.81 171 TRP A C 1
ATOM 1346 O O . TRP A 1 171 ? -11.177 -5.572 15.182 1.00 91.81 171 TRP A O 1
ATOM 1356 N N . ASP A 1 172 ? -10.458 -3.596 15.940 1.00 91.75 172 ASP A N 1
ATOM 1357 C CA . ASP A 1 172 ? -10.791 -3.814 17.347 1.00 91.75 172 ASP A CA 1
ATOM 1358 C C . ASP A 1 172 ? -11.142 -2.477 18.013 1.00 91.75 172 ASP A C 1
ATOM 1360 O O . ASP A 1 172 ? -10.785 -1.411 17.503 1.00 91.75 172 ASP A O 1
ATOM 1364 N N . LEU A 1 173 ? -11.814 -2.528 19.162 1.00 92.62 173 LEU A N 1
ATOM 1365 C CA . LEU A 1 173 ? -12.007 -1.361 20.021 1.00 92.62 173 LEU A CA 1
ATOM 1366 C C . LEU A 1 173 ? -11.122 -1.460 21.256 1.00 92.62 173 LEU A C 1
ATOM 1368 O O . LEU A 1 173 ? -10.766 -2.542 21.727 1.00 92.62 173 LEU A O 1
ATOM 1372 N N . VAL A 1 174 ? -10.793 -0.301 21.807 1.00 92.44 174 VAL A N 1
ATOM 1373 C CA . VAL A 1 174 ? -10.030 -0.169 23.041 1.00 92.44 174 VAL A CA 1
ATOM 1374 C C . VAL A 1 174 ? -10.764 0.749 24.007 1.00 92.44 174 VAL A C 1
ATOM 1376 O O . VAL A 1 174 ? -11.290 1.787 23.609 1.00 92.44 174 VAL A O 1
ATOM 1379 N N . HIS A 1 175 ? -10.785 0.342 25.275 1.00 94.12 175 HIS A N 1
ATOM 1380 C CA . HIS A 1 175 ? -11.020 1.223 26.409 1.00 94.12 175 HIS A CA 1
ATOM 1381 C C . HIS A 1 175 ? -9.655 1.533 27.031 1.00 94.12 175 HIS A C 1
ATOM 1383 O O . HIS A 1 175 ? -8.981 0.642 27.563 1.00 94.12 175 HIS A O 1
ATOM 1389 N N . GLU A 1 176 ? -9.235 2.786 26.902 1.00 92.00 176 GLU A N 1
ATOM 1390 C CA . GLU A 1 176 ? -7.929 3.295 27.300 1.00 92.00 176 GLU A CA 1
ATOM 1391 C C . GLU A 1 176 ? -7.582 2.948 28.748 1.00 92.00 176 GLU A C 1
ATOM 1393 O O . GLU A 1 176 ? -8.349 3.197 29.671 1.00 92.00 176 GLU A O 1
ATOM 1398 N N . GLY A 1 177 ? -6.412 2.334 28.941 1.00 89.25 177 GLY A N 1
ATOM 1399 C CA . GLY A 1 177 ? -5.941 1.891 30.257 1.00 89.25 177 GLY A CA 1
ATOM 1400 C C . GLY A 1 177 ? -6.712 0.717 30.876 1.00 89.25 177 GLY A C 1
ATOM 1401 O O . GLY A 1 177 ? -6.341 0.278 31.962 1.00 89.25 177 GLY A O 1
ATOM 1402 N N . VAL A 1 178 ? -7.743 0.181 30.208 1.00 91.50 178 VAL A N 1
ATOM 1403 C CA . VAL A 1 178 ? -8.611 -0.872 30.763 1.00 91.50 178 VAL A CA 1
ATOM 1404 C C . VAL A 1 178 ? -8.496 -2.184 29.995 1.00 91.50 178 VAL A C 1
ATOM 1406 O O . VAL A 1 178 ? -8.114 -3.199 30.580 1.00 91.50 178 VAL A O 1
ATOM 1409 N N . CYS A 1 179 ? -8.866 -2.214 28.711 1.00 89.44 179 CYS A N 1
ATOM 1410 C CA . CYS A 1 179 ? -8.794 -3.433 27.898 1.00 89.44 179 CYS A CA 1
ATOM 1411 C C . CYS A 1 179 ? -9.001 -3.172 26.405 1.00 89.44 179 CYS A C 1
ATOM 1413 O O . CYS A 1 179 ? -9.600 -2.174 26.003 1.00 89.44 179 CYS A O 1
ATOM 1415 N N . PHE A 1 180 ? -8.574 -4.136 25.592 1.00 89.69 180 PHE A N 1
ATOM 1416 C CA . PHE A 1 180 ? -9.097 -4.295 24.237 1.00 89.69 180 PHE A CA 1
ATOM 1417 C C . PHE A 1 180 ? -10.402 -5.093 24.279 1.00 89.69 180 PHE A C 1
ATOM 1419 O O . PHE A 1 180 ? -10.538 -6.027 25.074 1.00 89.69 180 PHE A O 1
ATOM 1426 N N . PHE A 1 181 ? -11.353 -4.766 23.407 1.00 89.88 181 PHE A N 1
ATOM 1427 C CA . PHE A 1 181 ? -12.653 -5.439 23.369 1.00 89.88 181 PHE A CA 1
ATOM 1428 C C . PHE A 1 181 ? -12.487 -6.913 23.000 1.00 89.88 181 PHE A C 1
ATOM 1430 O O . PHE A 1 181 ? -13.107 -7.764 23.632 1.00 89.88 181 PHE A O 1
ATOM 1437 N N . SER A 1 182 ? -11.562 -7.236 22.087 1.00 86.31 182 SER A N 1
ATOM 1438 C CA . SER A 1 182 ? -11.195 -8.619 21.738 1.00 86.31 182 SER A CA 1
ATOM 1439 C C . SER A 1 182 ? -10.681 -9.484 22.902 1.00 86.31 182 SER A C 1
ATOM 1441 O O . SER A 1 182 ? -10.591 -10.701 22.759 1.00 86.31 182 SER A O 1
ATOM 1443 N N . GLN A 1 183 ? -10.341 -8.894 24.055 1.00 85.31 183 GLN A N 1
ATOM 1444 C CA . GLN A 1 183 ? -9.973 -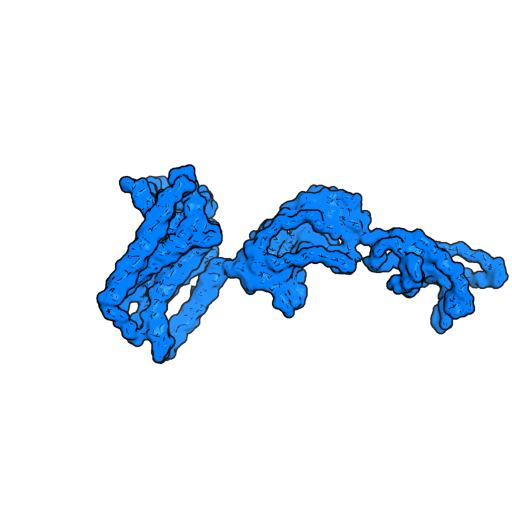9.627 25.279 1.00 85.31 183 GLN A CA 1
ATOM 1445 C C . GLN A 1 183 ? -11.183 -9.950 26.169 1.00 85.31 183 GLN A C 1
ATOM 1447 O O . GLN A 1 183 ? -11.051 -10.672 27.155 1.00 85.31 183 GLN A O 1
ATOM 1452 N N . ARG A 1 184 ? -12.345 -9.361 25.871 1.00 81.94 184 ARG A N 1
ATOM 1453 C CA . ARG A 1 184 ? -13.577 -9.422 26.674 1.00 81.94 184 ARG A CA 1
ATOM 1454 C C . ARG A 1 184 ? -14.740 -10.074 25.922 1.00 81.94 184 ARG A C 1
ATOM 1456 O O . ARG A 1 184 ? -15.867 -10.056 26.410 1.00 81.94 184 ARG A O 1
ATOM 1463 N N . THR A 1 185 ? -14.475 -10.619 24.742 1.00 73.44 185 THR A N 1
ATOM 1464 C CA . THR A 1 185 ? -15.460 -11.268 23.882 1.00 73.44 185 THR A CA 1
ATOM 1465 C C . THR A 1 185 ? -14.897 -12.574 23.338 1.00 73.44 185 THR A C 1
ATOM 1467 O O . THR A 1 185 ? -13.697 -12.682 23.089 1.00 73.44 185 THR A O 1
ATOM 1470 N N . ASP A 1 186 ? -15.782 -13.542 23.123 1.00 71.12 186 ASP A N 1
ATOM 1471 C CA . ASP A 1 186 ? -15.475 -14.796 22.423 1.00 71.12 186 ASP A CA 1
ATOM 1472 C C . ASP A 1 186 ? -15.734 -14.665 20.910 1.00 71.12 186 ASP A C 1
ATOM 1474 O O . ASP A 1 186 ? -15.343 -15.521 20.118 1.00 71.12 186 ASP A O 1
ATOM 1478 N N . GLU A 1 187 ? -16.399 -13.579 20.503 1.00 70.50 187 GLU A N 1
ATOM 1479 C CA . GLU A 1 187 ? -16.680 -13.239 19.111 1.00 70.50 187 GLU A CA 1
ATOM 1480 C C . GLU A 1 187 ? -15.635 -12.256 18.604 1.00 70.50 187 GLU A C 1
ATOM 1482 O O . GLU A 1 187 ? -15.645 -11.072 18.955 1.00 70.50 187 GLU A O 1
ATOM 1487 N N . TYR A 1 188 ? -14.726 -12.755 17.769 1.00 70.12 188 TYR A N 1
ATOM 1488 C CA . TYR A 1 188 ? -13.741 -11.910 17.119 1.00 70.12 188 TYR A CA 1
ATOM 1489 C C . TYR A 1 188 ? -14.340 -11.212 15.892 1.00 70.12 188 TYR A C 1
ATOM 1491 O O . TYR A 1 188 ? -15.071 -11.836 15.118 1.00 70.12 188 TYR A O 1
ATOM 1499 N N . PRO A 1 189 ? -14.003 -9.933 15.679 1.00 72.62 189 PRO A N 1
ATOM 1500 C CA . PRO A 1 189 ? -14.367 -9.223 14.464 1.00 72.62 189 PRO A CA 1
ATOM 1501 C C . PRO A 1 189 ? -13.802 -9.917 13.211 1.00 72.62 189 PRO A C 1
ATOM 1503 O O . PRO A 1 189 ? -12.747 -10.556 13.278 1.00 72.62 189 PRO A O 1
ATOM 1506 N N . PRO A 1 190 ? -14.471 -9.786 12.051 1.00 84.88 190 PRO A N 1
ATOM 1507 C CA . PRO A 1 190 ? -14.044 -10.436 10.820 1.00 84.88 190 PRO A CA 1
ATOM 1508 C C . PRO A 1 190 ? -12.659 -9.956 10.370 1.00 84.88 190 PRO A C 1
ATOM 1510 O O . PRO A 1 190 ? -12.349 -8.762 10.368 1.00 84.88 190 PRO A O 1
ATOM 1513 N N . ALA A 1 191 ? -11.837 -10.913 9.944 1.00 88.94 191 ALA A N 1
ATOM 1514 C CA . ALA A 1 191 ? -10.499 -10.664 9.432 1.00 88.94 191 ALA A CA 1
ATOM 1515 C C . ALA A 1 191 ? -10.505 -10.430 7.915 1.00 88.94 191 ALA A C 1
ATOM 1517 O O . ALA A 1 191 ? -11.161 -11.151 7.160 1.00 88.94 191 ALA A O 1
ATOM 1518 N N . ALA A 1 192 ? -9.709 -9.470 7.450 1.00 90.88 192 ALA A N 1
ATOM 1519 C CA . ALA A 1 192 ? -9.532 -9.152 6.038 1.00 90.88 192 ALA A CA 1
ATOM 1520 C C . ALA A 1 192 ? -8.108 -9.470 5.561 1.00 90.88 192 ALA A C 1
ATOM 1522 O O . ALA A 1 192 ? -7.130 -9.208 6.260 1.00 90.88 192 ALA A O 1
ATOM 1523 N N . LEU A 1 193 ? -7.975 -9.994 4.338 1.00 92.62 193 LEU A N 1
ATOM 1524 C CA . LEU A 1 193 ? -6.681 -10.085 3.659 1.00 92.62 193 LEU A CA 1
ATOM 1525 C C . LEU A 1 193 ? -6.350 -8.733 3.017 1.00 92.62 193 LEU A C 1
ATOM 1527 O O . LEU A 1 193 ? -7.068 -8.271 2.128 1.00 92.62 193 LEU A O 1
ATOM 1531 N N . VAL A 1 194 ? -5.239 -8.134 3.437 1.00 92.19 194 VAL A N 1
ATOM 1532 C CA . VAL A 1 194 ? -4.727 -6.858 2.933 1.00 92.19 194 VAL A CA 1
ATOM 1533 C C . VAL A 1 194 ? -3.311 -7.056 2.394 1.00 92.19 194 VAL A C 1
ATOM 1535 O O . VAL A 1 194 ? -2.445 -7.654 3.037 1.00 92.19 194 VAL A O 1
ATOM 1538 N N . MET A 1 195 ? -3.065 -6.552 1.188 1.00 91.62 195 MET A N 1
ATOM 1539 C CA . MET A 1 195 ? -1.766 -6.593 0.530 1.00 91.62 195 MET A CA 1
ATOM 1540 C C . MET A 1 195 ? -0.992 -5.316 0.838 1.00 91.62 195 MET A C 1
ATOM 1542 O O . MET A 1 195 ? -1.322 -4.236 0.345 1.00 91.62 195 MET A O 1
ATOM 1546 N N . VAL A 1 196 ? 0.074 -5.450 1.626 1.00 89.50 196 VAL A N 1
ATOM 1547 C CA . VAL A 1 196 ? 1.014 -4.353 1.858 1.00 89.50 196 VAL A CA 1
ATOM 1548 C C . VAL A 1 196 ? 2.002 -4.326 0.702 1.00 89.50 196 VAL A C 1
ATOM 1550 O O . VAL A 1 196 ? 2.799 -5.253 0.527 1.00 89.50 196 VAL A O 1
ATOM 1553 N N . VAL A 1 197 ? 1.944 -3.272 -0.104 1.00 85.50 197 VAL A N 1
ATOM 1554 C CA . VAL A 1 197 ? 2.876 -3.053 -1.209 1.00 85.50 197 VAL A CA 1
ATOM 1555 C C . VAL A 1 197 ? 4.072 -2.223 -0.735 1.00 85.50 197 VAL A C 1
ATOM 1557 O O . VAL A 1 197 ? 3.935 -1.417 0.190 1.00 85.50 197 VAL A O 1
ATOM 1560 N N . PRO A 1 198 ? 5.264 -2.413 -1.325 1.00 78.25 198 PRO A N 1
ATOM 1561 C CA . PRO A 1 198 ? 6.426 -1.613 -0.968 1.00 78.25 198 PRO A CA 1
ATOM 1562 C C . PRO A 1 198 ? 6.179 -0.120 -1.176 1.00 78.25 198 PRO A C 1
ATOM 1564 O O . PRO A 1 198 ? 5.579 0.288 -2.169 1.00 78.25 198 PRO A O 1
ATOM 1567 N N . ASN A 1 199 ? 6.716 0.696 -0.273 1.00 82.00 199 ASN A N 1
ATOM 1568 C CA . ASN A 1 199 ? 6.843 2.121 -0.525 1.00 82.00 199 ASN A CA 1
ATOM 1569 C C . ASN A 1 199 ? 7.957 2.348 -1.562 1.00 82.00 199 ASN A C 1
ATOM 1571 O O . ASN A 1 199 ? 9.078 1.857 -1.393 1.00 82.00 199 ASN A O 1
ATOM 1575 N N . TRP A 1 200 ? 7.668 3.100 -2.628 1.00 81.44 200 TRP A N 1
ATOM 1576 C CA . TRP A 1 200 ? 8.627 3.377 -3.703 1.00 81.44 200 TRP A CA 1
ATOM 1577 C C . TRP A 1 200 ? 9.927 4.013 -3.191 1.00 81.44 200 TRP A C 1
ATOM 1579 O O . TRP A 1 200 ? 11.003 3.690 -3.690 1.00 81.44 200 TRP A O 1
ATOM 1589 N N . SER A 1 201 ? 9.846 4.852 -2.153 1.00 77.88 201 SER A N 1
ATOM 1590 C CA . SER A 1 201 ? 11.016 5.478 -1.520 1.00 77.88 201 SER A CA 1
ATOM 1591 C C . SER A 1 201 ? 11.898 4.462 -0.779 1.00 77.88 201 SER A C 1
ATOM 1593 O O . SER A 1 201 ? 13.121 4.492 -0.906 1.00 77.88 201 SER A O 1
ATOM 1595 N N . GLN A 1 202 ? 11.295 3.504 -0.069 1.00 81.50 202 GLN A N 1
ATOM 1596 C CA . GLN A 1 202 ? 12.024 2.425 0.606 1.00 81.50 202 GLN A CA 1
ATOM 1597 C C . GLN A 1 202 ? 12.676 1.474 -0.403 1.00 81.50 202 GLN A C 1
ATOM 1599 O O . GLN A 1 202 ? 13.812 1.042 -0.200 1.00 81.50 202 GLN A O 1
ATOM 1604 N N . MET A 1 203 ? 11.996 1.182 -1.519 1.00 84.81 203 MET A N 1
ATOM 1605 C CA . MET A 1 203 ? 12.600 0.431 -2.624 1.00 84.81 203 MET A CA 1
ATOM 1606 C C . MET A 1 203 ? 13.808 1.173 -3.202 1.00 84.81 203 MET A C 1
ATOM 1608 O O . MET A 1 203 ? 14.859 0.563 -3.388 1.00 84.81 203 MET A O 1
ATOM 1612 N N . ALA A 1 204 ? 13.684 2.482 -3.447 1.00 88.19 204 ALA A N 1
ATOM 1613 C CA . ALA A 1 204 ? 14.779 3.306 -3.953 1.00 88.19 204 ALA A CA 1
ATOM 1614 C C . ALA A 1 204 ? 15.970 3.331 -2.982 1.00 88.19 204 ALA A C 1
ATOM 1616 O O . ALA A 1 204 ? 17.112 3.162 -3.409 1.00 88.19 204 ALA A O 1
ATOM 1617 N N . LEU A 1 205 ? 15.712 3.446 -1.675 1.00 87.81 205 LEU A N 1
ATOM 1618 C CA . LEU A 1 205 ? 16.748 3.382 -0.643 1.00 87.81 205 LEU A CA 1
ATOM 1619 C C . LEU A 1 205 ? 17.445 2.017 -0.618 1.00 87.81 205 LEU A C 1
ATOM 1621 O O . LEU A 1 205 ? 18.672 1.954 -0.598 1.00 87.81 205 LEU A O 1
ATOM 1625 N N . GLY A 1 206 ? 16.683 0.921 -0.664 1.00 88.56 206 GLY A N 1
ATOM 1626 C CA . GLY A 1 206 ? 17.240 -0.433 -0.710 1.00 88.56 206 GLY A CA 1
ATOM 1627 C C . GLY A 1 206 ? 18.126 -0.660 -1.937 1.00 88.56 206 GLY A C 1
ATOM 1628 O O . GLY A 1 206 ? 19.208 -1.235 -1.820 1.00 88.56 206 GLY A O 1
ATOM 1629 N N . LEU A 1 207 ? 17.714 -0.151 -3.103 1.00 92.19 207 LEU A N 1
ATOM 1630 C CA . LEU A 1 207 ? 18.522 -0.185 -4.325 1.00 92.19 207 LEU A CA 1
ATOM 1631 C C . LEU A 1 207 ? 19.788 0.663 -4.200 1.00 92.19 207 LEU A C 1
ATOM 1633 O O . LEU A 1 207 ? 20.854 0.207 -4.604 1.00 92.19 207 LEU A O 1
ATOM 1637 N N . LEU A 1 208 ? 19.693 1.864 -3.624 1.00 92.88 208 LEU A N 1
ATOM 1638 C CA . LEU A 1 208 ? 20.842 2.739 -3.391 1.00 92.88 208 LEU A CA 1
ATOM 1639 C C . LEU A 1 208 ? 21.876 2.059 -2.485 1.00 92.88 208 LEU A C 1
ATOM 1641 O O . LEU A 1 208 ? 23.044 1.960 -2.856 1.00 92.88 208 LEU A O 1
ATOM 1645 N N . LEU A 1 209 ? 21.441 1.528 -1.339 1.00 93.75 209 LEU A N 1
ATOM 1646 C CA . LEU A 1 209 ? 22.303 0.790 -0.411 1.00 93.75 209 LEU A CA 1
ATOM 1647 C C . LEU A 1 209 ? 22.897 -0.462 -1.070 1.00 93.75 209 LEU A C 1
ATOM 1649 O O . LEU A 1 209 ? 24.089 -0.731 -0.930 1.00 93.75 209 LEU A O 1
ATOM 1653 N N . GLY A 1 210 ? 22.094 -1.190 -1.850 1.00 92.56 210 GLY A N 1
ATOM 1654 C CA . GLY A 1 210 ? 22.560 -2.328 -2.636 1.00 92.56 210 GLY A CA 1
ATOM 1655 C C . GLY A 1 210 ? 23.649 -1.940 -3.636 1.00 92.56 210 GLY A C 1
ATOM 1656 O O . GLY A 1 210 ? 24.673 -2.613 -3.708 1.00 92.56 210 GLY A O 1
ATOM 1657 N N . LEU A 1 211 ? 23.485 -0.833 -4.368 1.00 94.25 211 LEU A N 1
ATOM 1658 C CA . LEU A 1 211 ? 24.497 -0.321 -5.298 1.00 94.25 211 LEU A CA 1
ATOM 1659 C C . LEU A 1 211 ? 25.781 0.109 -4.579 1.00 94.25 211 LEU A C 1
ATOM 1661 O O . LEU A 1 211 ? 26.867 -0.179 -5.082 1.00 94.25 211 LEU A O 1
ATOM 1665 N N . LEU A 1 212 ? 25.681 0.733 -3.401 1.00 92.94 212 LEU A N 1
ATOM 1666 C CA . LEU A 1 212 ? 26.849 1.117 -2.597 1.00 92.94 212 LEU A CA 1
ATOM 1667 C C . LEU A 1 212 ? 27.702 -0.087 -2.175 1.00 92.94 212 LEU A C 1
ATOM 1669 O O . LEU A 1 212 ? 28.912 0.055 -2.033 1.00 92.94 212 LEU A O 1
ATOM 1673 N N . VAL A 1 213 ? 27.100 -1.270 -2.024 1.00 93.50 213 VAL A N 1
ATOM 1674 C CA . VAL A 1 213 ? 27.820 -2.520 -1.726 1.00 93.50 213 VAL A CA 1
ATOM 1675 C C . VAL A 1 213 ? 28.270 -3.232 -3.006 1.00 93.50 213 VAL A C 1
ATOM 1677 O O . VAL A 1 213 ? 29.416 -3.670 -3.119 1.00 93.50 213 VAL A O 1
ATOM 1680 N N . LEU A 1 214 ? 27.381 -3.341 -3.995 1.00 91.25 214 LEU A N 1
ATOM 1681 C CA . LEU A 1 214 ? 27.619 -4.103 -5.222 1.00 91.25 214 LEU A CA 1
ATOM 1682 C C . LEU A 1 214 ? 28.662 -3.454 -6.132 1.00 91.25 214 LEU A C 1
ATOM 1684 O O . LEU A 1 214 ? 29.452 -4.171 -6.741 1.00 91.25 214 LEU A O 1
ATOM 1688 N N . LEU A 1 215 ? 28.684 -2.123 -6.253 1.00 92.06 215 LEU A N 1
ATOM 1689 C CA . LEU A 1 215 ? 29.612 -1.443 -7.160 1.00 92.06 215 LEU A CA 1
ATOM 1690 C C . LEU A 1 215 ? 31.081 -1.624 -6.734 1.00 92.06 215 LEU A C 1
ATOM 1692 O O . LEU A 1 215 ? 31.869 -2.037 -7.589 1.00 92.06 215 LEU A O 1
ATOM 1696 N N . PRO A 1 216 ? 31.468 -1.424 -5.455 1.00 91.50 216 PRO A N 1
ATOM 1697 C CA . PRO A 1 216 ? 32.805 -1.783 -4.982 1.00 91.50 216 PRO A CA 1
ATOM 1698 C C . PRO A 1 216 ? 33.099 -3.281 -5.107 1.00 91.50 216 PRO A C 1
ATOM 1700 O O . PRO A 1 216 ? 34.187 -3.651 -5.542 1.00 91.50 216 PRO A O 1
ATOM 1703 N N . ALA A 1 217 ? 32.133 -4.155 -4.801 1.00 89.06 217 ALA A N 1
ATOM 1704 C CA . ALA A 1 217 ? 32.328 -5.601 -4.912 1.00 89.06 217 ALA A CA 1
ATOM 1705 C C . ALA A 1 217 ? 32.631 -6.039 -6.356 1.00 89.06 217 ALA A C 1
ATOM 1707 O O . ALA A 1 217 ? 33.579 -6.785 -6.584 1.00 89.06 217 ALA A O 1
ATOM 1708 N N . LEU A 1 218 ? 31.889 -5.526 -7.343 1.00 88.31 218 LEU A N 1
ATOM 1709 C CA . LEU A 1 218 ? 32.141 -5.772 -8.769 1.00 88.31 218 LEU A CA 1
ATOM 1710 C C . LEU A 1 218 ? 33.471 -5.177 -9.243 1.00 88.31 218 LEU A C 1
ATOM 1712 O O . LEU A 1 218 ? 34.071 -5.678 -10.195 1.00 88.31 218 LEU A O 1
ATOM 1716 N N . TRP A 1 219 ? 33.920 -4.100 -8.600 1.00 85.50 219 TRP A N 1
ATOM 1717 C CA . TRP A 1 219 ? 35.203 -3.474 -8.887 1.00 85.50 219 TRP A CA 1
ATOM 1718 C C . TRP A 1 219 ? 36.380 -4.309 -8.382 1.00 85.50 219 TRP A C 1
ATOM 1720 O O . TRP A 1 219 ? 37.390 -4.428 -9.074 1.00 85.50 219 TRP A O 1
ATOM 1730 N N . MET A 1 220 ? 36.249 -4.881 -7.185 1.00 89.50 220 MET A N 1
ATOM 1731 C CA . MET A 1 220 ? 37.270 -5.727 -6.565 1.00 89.50 220 MET A CA 1
ATOM 1732 C C . MET A 1 220 ? 37.283 -7.137 -7.168 1.00 89.50 220 MET A C 1
ATOM 1734 O O . MET A 1 220 ? 38.350 -7.697 -7.406 1.00 89.50 220 MET A O 1
ATOM 1738 N N . CYS A 1 221 ? 36.103 -7.688 -7.456 1.00 88.69 221 CYS A N 1
ATOM 1739 C CA . CYS A 1 221 ? 35.897 -9.050 -7.935 1.00 88.69 221 CYS A CA 1
ATOM 1740 C C . CYS A 1 221 ? 35.109 -9.025 -9.258 1.00 88.69 221 CYS A C 1
ATOM 1742 O O . CYS A 1 221 ? 33.880 -9.158 -9.252 1.00 88.69 221 CYS A O 1
ATOM 1744 N N . PRO A 1 222 ? 35.782 -8.844 -10.411 1.00 85.25 222 PRO A N 1
ATOM 1745 C CA . PRO A 1 222 ? 35.101 -8.734 -11.692 1.00 85.25 222 PRO A CA 1
ATOM 1746 C C . PRO A 1 222 ? 34.376 -10.043 -12.055 1.00 85.25 222 PRO A C 1
ATOM 1748 O O . PRO A 1 222 ? 34.967 -11.124 -11.984 1.00 85.25 222 PRO A O 1
ATOM 1751 N N . PRO A 1 223 ? 33.108 -9.970 -12.496 1.00 87.00 223 PRO A N 1
ATOM 1752 C CA . PRO A 1 223 ? 32.293 -11.154 -12.739 1.00 87.00 223 PRO A CA 1
ATOM 1753 C C . PRO A 1 223 ? 32.769 -11.975 -13.951 1.00 87.00 223 PRO A C 1
ATOM 1755 O O . PRO A 1 223 ? 33.394 -11.471 -14.896 1.00 87.00 223 PRO A O 1
ATOM 1758 N N . SER A 1 224 ? 32.421 -13.262 -13.956 1.00 88.69 224 SER A N 1
ATOM 1759 C CA . SER A 1 224 ? 32.687 -14.216 -15.042 1.00 88.69 224 SER A CA 1
ATOM 1760 C C . SER A 1 224 ? 31.388 -14.816 -15.603 1.00 88.69 224 SER A C 1
ATOM 1762 O O . SER A 1 224 ? 30.311 -14.659 -15.026 1.00 88.69 224 SER A O 1
ATOM 1764 N N . GLY A 1 225 ? 31.475 -15.448 -16.780 1.00 88.38 225 GLY A N 1
ATOM 1765 C CA . GLY A 1 225 ? 30.351 -16.146 -17.417 1.00 88.38 225 GLY A CA 1
ATOM 1766 C C . GLY A 1 225 ? 29.097 -15.281 -17.607 1.00 88.38 225 GLY A C 1
ATOM 1767 O O . GLY A 1 225 ? 29.179 -14.127 -18.035 1.00 88.38 225 GLY A O 1
ATOM 1768 N N . LEU A 1 226 ? 27.933 -15.840 -17.261 1.00 87.00 226 LEU A N 1
ATOM 1769 C CA . LEU A 1 226 ? 26.632 -15.170 -17.368 1.00 87.00 226 LEU A CA 1
ATOM 1770 C C . LEU A 1 226 ? 26.575 -13.864 -16.561 1.00 87.00 226 LEU A C 1
ATOM 1772 O O . LEU A 1 226 ? 26.039 -12.868 -17.041 1.00 87.00 226 LEU A O 1
ATOM 1776 N N . LEU A 1 227 ? 27.175 -13.833 -15.366 1.00 86.50 227 LEU A N 1
ATOM 1777 C CA . LEU A 1 227 ? 27.158 -12.649 -14.507 1.00 86.50 227 LEU A CA 1
ATOM 1778 C C . LEU A 1 227 ? 27.917 -11.477 -15.147 1.00 86.50 227 LEU A C 1
ATOM 1780 O O . LEU A 1 227 ? 27.502 -10.328 -15.015 1.00 86.50 227 LEU A O 1
ATOM 1784 N N . ARG A 1 228 ? 28.986 -11.760 -15.906 1.00 89.50 228 ARG A N 1
ATOM 1785 C CA . ARG A 1 228 ? 29.705 -10.747 -16.695 1.00 89.50 228 ARG A CA 1
ATOM 1786 C C . ARG A 1 228 ? 28.824 -10.151 -17.781 1.00 89.50 228 ARG A C 1
ATOM 1788 O O . ARG A 1 228 ? 28.849 -8.941 -17.997 1.00 89.50 228 ARG A O 1
ATOM 1795 N N . TRP A 1 229 ? 28.062 -11.001 -18.463 1.00 88.12 229 TRP A N 1
ATOM 1796 C CA . TRP A 1 229 ? 27.133 -10.560 -19.492 1.00 88.12 229 TRP A CA 1
ATOM 1797 C C . TRP A 1 229 ? 26.049 -9.661 -18.888 1.00 88.12 229 TRP A C 1
ATOM 1799 O O . TRP A 1 229 ? 25.910 -8.525 -19.330 1.00 88.12 229 TRP A O 1
ATOM 1809 N N . VAL A 1 230 ? 25.381 -10.102 -17.814 1.00 87.62 230 VAL A N 1
ATOM 1810 C CA . VAL A 1 230 ? 24.347 -9.317 -17.112 1.00 87.62 230 VAL A CA 1
ATOM 1811 C C . VAL A 1 230 ? 24.903 -7.979 -16.618 1.00 87.62 230 VAL A C 1
ATOM 1813 O O . VAL A 1 230 ? 24.339 -6.924 -16.912 1.00 87.62 230 VAL A O 1
ATOM 1816 N N . ALA A 1 231 ? 26.050 -7.997 -15.934 1.00 88.81 231 ALA A N 1
ATOM 1817 C CA . ALA A 1 231 ? 26.673 -6.786 -15.411 1.00 88.81 231 ALA A CA 1
ATOM 1818 C C . ALA A 1 231 ? 27.097 -5.815 -16.530 1.00 88.81 231 ALA A C 1
ATOM 1820 O O . ALA A 1 231 ? 27.008 -4.606 -16.350 1.00 88.81 231 ALA A O 1
ATOM 1821 N N . GLY A 1 232 ? 27.469 -6.314 -17.715 1.00 89.25 232 GLY A N 1
ATOM 1822 C CA . GLY A 1 232 ? 27.791 -5.494 -18.890 1.00 89.25 232 GLY A CA 1
ATOM 1823 C C . GLY A 1 232 ? 26.612 -4.699 -19.475 1.00 89.25 232 GLY A C 1
ATOM 1824 O O . GLY A 1 232 ? 26.832 -3.728 -20.207 1.00 89.25 232 GLY A O 1
ATOM 1825 N N . TYR A 1 233 ? 25.375 -5.072 -19.132 1.00 91.19 233 TYR A N 1
ATOM 1826 C CA . TYR A 1 233 ? 24.146 -4.344 -19.472 1.00 91.19 233 TYR A CA 1
ATOM 1827 C C . TYR A 1 233 ? 23.556 -3.568 -18.289 1.00 91.19 233 TYR A C 1
ATOM 1829 O O . TYR A 1 233 ? 22.505 -2.941 -18.435 1.00 91.19 233 TYR A O 1
ATOM 1837 N N . GLY A 1 234 ? 24.246 -3.540 -17.142 1.00 92.38 234 GLY A N 1
ATOM 1838 C CA . GLY A 1 234 ? 23.767 -2.895 -15.919 1.00 92.38 234 GLY A CA 1
ATOM 1839 C C . GLY A 1 234 ? 23.382 -1.423 -16.101 1.00 92.38 234 GLY A C 1
ATOM 1840 O O . GLY A 1 234 ? 22.417 -0.975 -15.498 1.00 92.38 234 GLY A O 1
ATOM 1841 N N . ASN A 1 235 ? 24.052 -0.683 -16.993 1.00 94.44 235 ASN A N 1
ATOM 1842 C CA . ASN A 1 235 ? 23.720 0.716 -17.285 1.00 94.44 235 ASN A CA 1
ATOM 1843 C C . ASN A 1 235 ? 22.362 0.875 -18.001 1.00 94.44 235 ASN A C 1
ATOM 1845 O O . ASN A 1 235 ? 21.654 1.845 -17.753 1.00 94.44 235 ASN A O 1
ATOM 1849 N N . LEU A 1 236 ? 21.992 -0.066 -18.880 1.00 95.31 236 LEU A N 1
ATOM 1850 C CA . LEU A 1 236 ? 20.696 -0.053 -19.569 1.00 95.31 236 LEU A CA 1
ATOM 1851 C C . LEU A 1 236 ? 19.578 -0.557 -18.654 1.00 95.31 236 LEU A C 1
ATOM 1853 O O . LEU A 1 236 ? 18.482 -0.008 -18.681 1.00 95.31 236 LEU A O 1
ATOM 1857 N N . VAL A 1 237 ? 19.870 -1.557 -17.815 1.00 94.50 237 VAL A N 1
ATOM 1858 C CA . VAL A 1 237 ? 18.947 -2.014 -16.764 1.00 94.50 237 VAL A CA 1
ATOM 1859 C C . VAL A 1 237 ? 18.663 -0.877 -15.783 1.00 94.50 237 VAL A C 1
ATOM 1861 O O . VAL A 1 237 ? 17.508 -0.631 -15.453 1.00 94.50 237 VAL A O 1
ATOM 1864 N N . TRP A 1 238 ? 19.697 -0.138 -15.373 1.00 96.19 238 TRP A N 1
ATOM 1865 C CA . TRP A 1 238 ? 19.559 1.034 -14.512 1.00 96.19 238 TRP A CA 1
ATOM 1866 C C . TRP A 1 238 ? 18.713 2.133 -15.175 1.00 96.19 238 TRP A C 1
ATOM 1868 O O . TRP A 1 238 ? 17.765 2.609 -14.555 1.00 96.19 238 TRP A O 1
ATOM 1878 N N . LEU A 1 239 ? 18.984 2.465 -16.448 1.00 96.44 239 LEU A N 1
ATOM 1879 C CA . LEU A 1 239 ? 18.206 3.441 -17.227 1.00 96.44 239 LEU A CA 1
ATOM 1880 C C . LEU A 1 239 ? 16.734 3.033 -17.399 1.00 96.44 239 LEU A C 1
ATOM 1882 O O . LEU A 1 239 ? 15.869 3.897 -17.467 1.00 96.44 239 LEU A O 1
ATOM 1886 N N . ALA A 1 240 ? 16.433 1.739 -17.481 1.00 93.62 240 ALA A N 1
ATOM 1887 C CA . ALA A 1 240 ? 15.054 1.272 -17.560 1.00 93.62 240 ALA A CA 1
ATOM 1888 C C . ALA A 1 240 ? 14.356 1.354 -16.193 1.00 93.62 240 ALA A C 1
ATOM 1890 O O . ALA A 1 240 ? 13.250 1.873 -16.072 1.00 93.62 240 ALA A O 1
ATOM 1891 N N . PHE A 1 241 ? 15.001 0.811 -15.160 1.00 92.12 241 PHE A N 1
ATOM 1892 C CA . PHE A 1 241 ? 14.341 0.493 -13.899 1.00 92.12 241 PHE A CA 1
ATOM 1893 C C . PHE A 1 241 ? 14.268 1.672 -12.927 1.00 92.12 241 PHE A C 1
ATOM 1895 O O . PHE A 1 241 ? 13.234 1.872 -12.294 1.00 92.12 241 PHE A O 1
ATOM 1902 N N . VAL A 1 242 ? 15.336 2.468 -12.801 1.00 94.38 242 VAL A N 1
ATOM 1903 C CA . VAL A 1 242 ? 15.372 3.570 -11.825 1.00 94.38 242 VAL A CA 1
ATOM 1904 C C . VAL A 1 242 ? 14.461 4.730 -12.243 1.00 94.38 242 VAL A C 1
ATOM 1906 O O . VAL A 1 242 ? 13.665 5.157 -11.407 1.00 94.38 242 VAL A O 1
ATOM 1909 N N . PRO A 1 243 ? 14.477 5.205 -13.504 1.00 93.44 243 PRO A N 1
ATOM 1910 C CA . PRO A 1 243 ? 13.500 6.189 -13.969 1.00 93.44 243 PRO A CA 1
ATOM 1911 C C . PRO A 1 243 ? 12.054 5.694 -13.869 1.00 93.44 243 PRO A C 1
ATOM 1913 O O . PRO A 1 243 ? 11.197 6.457 -13.440 1.00 93.44 243 PRO A O 1
ATOM 1916 N N . PHE A 1 244 ? 11.783 4.418 -14.173 1.00 91.12 244 PHE A N 1
ATOM 1917 C CA . PHE A 1 244 ? 10.453 3.834 -13.968 1.00 91.12 244 PHE A CA 1
ATOM 1918 C C . PHE A 1 244 ? 10.021 3.913 -12.498 1.00 91.12 244 PHE A C 1
ATOM 1920 O O . PHE A 1 244 ? 8.910 4.338 -12.199 1.00 91.12 244 PHE A O 1
ATOM 1927 N N . LEU A 1 245 ? 10.900 3.535 -11.564 1.00 89.38 245 LEU A N 1
ATOM 1928 C CA . LEU A 1 245 ? 10.615 3.616 -10.131 1.00 89.38 245 LEU A CA 1
ATOM 1929 C C . LEU A 1 245 ? 10.362 5.063 -9.677 1.00 89.38 245 LEU A C 1
ATOM 1931 O O . LEU A 1 245 ? 9.426 5.309 -8.917 1.00 89.38 245 LEU A O 1
ATOM 1935 N N . ALA A 1 246 ? 11.182 6.004 -10.153 1.00 91.19 246 ALA A N 1
ATOM 1936 C CA . ALA A 1 246 ? 11.040 7.427 -9.860 1.00 91.19 246 ALA A CA 1
ATOM 1937 C C . ALA A 1 246 ? 9.691 7.964 -10.358 1.00 91.19 246 ALA A C 1
ATOM 1939 O O . ALA A 1 246 ? 8.970 8.590 -9.588 1.00 91.19 246 ALA A O 1
ATOM 1940 N N . GLU A 1 247 ? 9.284 7.626 -11.580 1.00 90.50 247 GLU A N 1
ATOM 1941 C CA . GLU A 1 247 ? 7.966 7.978 -12.110 1.00 90.50 247 GLU A CA 1
ATOM 1942 C C . GLU A 1 247 ? 6.816 7.408 -11.271 1.00 90.50 247 GLU A C 1
ATOM 1944 O O . GLU A 1 247 ? 5.871 8.126 -10.938 1.00 90.50 247 GLU A O 1
ATOM 1949 N N . ARG A 1 248 ? 6.899 6.132 -10.863 1.00 87.31 248 ARG A N 1
ATOM 1950 C CA . ARG A 1 248 ? 5.874 5.516 -9.998 1.00 87.31 248 ARG A CA 1
ATOM 1951 C C . ARG A 1 248 ? 5.762 6.185 -8.630 1.00 87.31 248 ARG A C 1
ATOM 1953 O O . ARG A 1 248 ? 4.722 6.066 -7.985 1.00 87.31 248 ARG A O 1
ATOM 1960 N N . SER A 1 249 ? 6.800 6.900 -8.199 1.00 86.62 249 SER A N 1
ATOM 1961 C CA . SER A 1 249 ? 6.778 7.682 -6.962 1.00 86.62 249 SER A CA 1
ATOM 1962 C C . SER A 1 249 ? 6.076 9.041 -7.088 1.00 86.62 249 SER A C 1
ATOM 1964 O O . SER A 1 249 ? 5.728 9.627 -6.059 1.00 86.62 249 SER A O 1
ATOM 1966 N N . VAL A 1 250 ? 5.855 9.532 -8.316 1.00 87.62 250 VAL A N 1
ATOM 1967 C CA . VAL A 1 250 ? 5.198 10.825 -8.575 1.00 87.62 250 VAL A CA 1
ATOM 1968 C C . VAL A 1 250 ? 3.692 10.713 -8.342 1.00 87.62 250 VAL A C 1
ATOM 1970 O O . VAL A 1 250 ? 3.130 11.512 -7.597 1.00 87.62 250 VAL A O 1
ATOM 1973 N N . ILE A 1 251 ? 3.034 9.717 -8.950 1.00 83.62 251 ILE A N 1
ATOM 1974 C CA . ILE A 1 251 ? 1.574 9.537 -8.896 1.00 83.62 251 ILE A CA 1
ATOM 1975 C C . ILE A 1 251 ? 1.209 8.052 -8.766 1.00 83.62 251 ILE A C 1
ATOM 1977 O O . ILE A 1 251 ? 1.764 7.186 -9.445 1.00 83.62 251 ILE A O 1
ATOM 1981 N N . GLU A 1 252 ? 0.197 7.760 -7.944 1.00 75.62 252 GLU A N 1
ATOM 1982 C CA . GLU A 1 252 ? -0.477 6.458 -7.944 1.00 75.62 252 GLU A CA 1
ATOM 1983 C C . GLU A 1 252 ? -1.263 6.260 -9.241 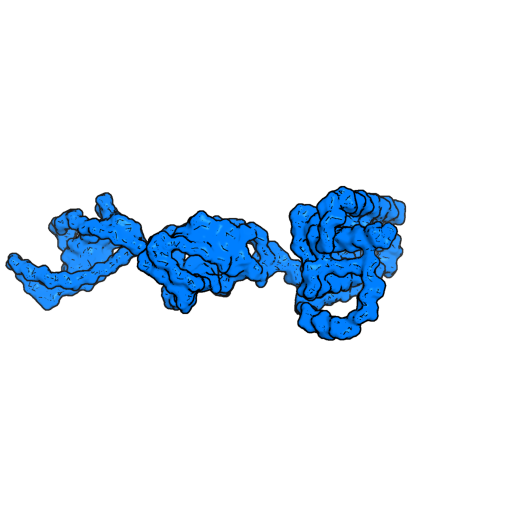1.00 75.62 252 GLU A C 1
ATOM 1985 O O . GLU A 1 252 ? -2.297 6.886 -9.475 1.00 75.62 252 GLU A O 1
ATOM 1990 N N . CYS A 1 253 ? -0.732 5.399 -10.101 1.00 68.75 253 CYS A N 1
ATOM 1991 C CA . CYS A 1 253 ? -1.313 5.079 -11.396 1.00 68.75 253 CYS A CA 1
ATOM 1992 C C . CYS A 1 253 ? -2.401 4.000 -11.252 1.00 68.75 253 CYS A C 1
ATOM 1994 O O . CYS A 1 253 ? -2.297 3.123 -10.389 1.00 68.75 253 CYS A O 1
ATOM 1996 N N . THR A 1 254 ? -3.422 4.026 -12.112 1.00 69.44 254 THR A N 1
ATOM 1997 C CA . THR A 1 254 ? -4.439 2.963 -12.165 1.00 69.44 254 THR A CA 1
ATOM 1998 C C . THR A 1 254 ? -3.830 1.629 -12.617 1.00 69.44 254 THR A C 1
ATOM 2000 O O . THR A 1 254 ? -2.717 1.555 -13.146 1.00 69.44 254 THR A O 1
ATOM 2003 N N . PHE A 1 255 ? -4.534 0.519 -12.391 1.00 56.00 255 PHE A N 1
ATOM 2004 C CA . PHE A 1 255 ? -4.062 -0.781 -12.861 1.00 56.00 255 PHE A CA 1
ATOM 2005 C C . PHE A 1 255 ? -3.974 -0.790 -14.398 1.00 56.00 255 PHE A C 1
ATOM 2007 O O . PHE A 1 255 ? -4.963 -0.532 -15.077 1.00 56.00 255 PHE A O 1
ATOM 2014 N N . GLY A 1 256 ? -2.786 -1.067 -14.944 1.00 62.12 256 GLY A N 1
ATOM 2015 C CA . GLY A 1 256 ? -2.503 -0.979 -16.384 1.00 62.12 256 GLY A CA 1
ATOM 2016 C C . GLY A 1 256 ? -1.963 0.380 -16.844 1.00 62.12 256 GLY A C 1
ATOM 2017 O O . GLY A 1 256 ? -1.333 0.456 -17.903 1.00 62.12 256 GLY A O 1
ATOM 2018 N N . ALA A 1 257 ? -2.092 1.428 -16.026 1.00 66.19 257 ALA A N 1
ATOM 2019 C CA . ALA A 1 257 ? -1.462 2.700 -16.316 1.00 66.19 257 ALA A CA 1
ATOM 2020 C C . ALA A 1 257 ? 0.058 2.568 -16.254 1.00 66.19 257 ALA A C 1
ATOM 2022 O O . ALA A 1 257 ? 0.646 2.027 -15.311 1.00 66.19 257 ALA A O 1
ATOM 2023 N N . GLY A 1 258 ? 0.707 3.030 -17.314 1.00 73.81 258 GLY A N 1
ATOM 2024 C CA . GLY A 1 258 ? 2.145 2.940 -17.519 1.00 73.81 258 GLY A CA 1
ATOM 2025 C C . GLY A 1 258 ? 2.607 1.797 -18.421 1.00 73.81 258 GLY A C 1
ATOM 2026 O O . GLY A 1 258 ? 3.811 1.621 -18.563 1.00 73.81 258 GLY A O 1
ATOM 2027 N N . VAL A 1 259 ? 1.706 1.069 -19.095 1.00 87.00 259 VAL A N 1
ATOM 2028 C CA . VAL A 1 259 ? 2.106 0.296 -20.290 1.00 87.00 259 VAL A CA 1
ATOM 2029 C C . VAL A 1 259 ? 2.713 1.240 -21.331 1.00 87.00 259 VAL A C 1
ATOM 2031 O O . VAL A 1 259 ? 3.803 0.975 -21.826 1.00 87.00 259 VAL A O 1
ATOM 2034 N N . VAL A 1 260 ? 2.065 2.380 -21.598 1.00 87.88 260 VAL A N 1
ATOM 2035 C CA . VAL A 1 260 ? 2.574 3.392 -22.540 1.00 87.88 260 VAL A CA 1
ATOM 2036 C C . VAL A 1 260 ? 3.922 3.945 -22.070 1.00 87.88 260 VAL A C 1
ATOM 2038 O O . VAL A 1 260 ? 4.879 3.938 -22.837 1.00 87.88 260 VAL A O 1
ATOM 2041 N N . THR A 1 261 ? 4.049 4.302 -20.790 1.00 87.44 261 THR A N 1
ATOM 2042 C CA . THR A 1 261 ? 5.343 4.641 -20.176 1.00 87.44 261 THR A CA 1
ATOM 2043 C C . THR A 1 261 ? 6.408 3.569 -20.393 1.00 87.44 261 THR A C 1
ATOM 2045 O O . THR A 1 261 ? 7.523 3.891 -20.794 1.00 87.44 261 THR A O 1
ATOM 2048 N N . VAL A 1 262 ? 6.102 2.293 -20.135 1.00 91.19 262 VAL A N 1
ATOM 2049 C CA . VAL A 1 262 ? 7.068 1.195 -20.302 1.00 91.19 262 VAL A CA 1
ATOM 2050 C C . VAL A 1 262 ? 7.526 1.102 -21.755 1.00 91.19 262 VAL A C 1
ATOM 2052 O O . VAL A 1 262 ? 8.714 0.897 -21.999 1.00 91.19 262 VAL A O 1
ATOM 2055 N N . LEU A 1 263 ? 6.624 1.313 -22.718 1.00 93.75 263 LEU A N 1
ATOM 2056 C CA . LEU A 1 263 ? 6.979 1.377 -24.135 1.00 93.75 263 LEU A CA 1
ATOM 2057 C C . LEU A 1 263 ? 7.896 2.575 -24.434 1.00 93.75 263 LEU A C 1
ATOM 2059 O O . LEU A 1 263 ? 8.920 2.399 -25.095 1.00 93.75 263 LEU A O 1
ATOM 2063 N N . CYS A 1 264 ? 7.597 3.761 -23.895 1.00 92.38 264 CYS A N 1
ATOM 2064 C CA . CYS A 1 264 ? 8.435 4.957 -24.047 1.00 92.38 264 CYS A CA 1
ATOM 2065 C C . CYS A 1 264 ? 9.833 4.778 -23.428 1.00 92.38 264 CYS A C 1
ATOM 2067 O O . CYS A 1 264 ? 10.842 5.095 -24.063 1.00 92.38 264 CYS A O 1
ATOM 2069 N N . LEU A 1 265 ? 9.923 4.212 -22.222 1.00 92.56 265 LEU A N 1
ATOM 2070 C CA . LEU A 1 265 ? 11.199 3.906 -21.571 1.00 92.56 265 LEU A CA 1
ATOM 2071 C C . LEU A 1 265 ? 11.974 2.825 -22.335 1.00 92.56 265 LEU A C 1
ATOM 2073 O O . LEU A 1 265 ? 13.188 2.944 -22.499 1.00 92.56 265 LEU A O 1
ATOM 2077 N N . ALA A 1 266 ? 11.295 1.804 -22.868 1.00 95.31 266 ALA A N 1
ATOM 2078 C CA . ALA A 1 266 ? 11.923 0.792 -23.717 1.00 95.31 266 ALA A CA 1
ATOM 2079 C C . ALA A 1 266 ? 12.494 1.402 -25.008 1.00 95.31 266 ALA A C 1
ATOM 2081 O O . ALA A 1 266 ? 13.612 1.059 -25.406 1.00 95.31 266 ALA A O 1
ATOM 2082 N N . ALA A 1 267 ? 11.775 2.345 -25.629 1.00 95.75 267 ALA A N 1
ATOM 2083 C CA . ALA A 1 267 ? 12.274 3.114 -26.765 1.00 95.75 267 ALA A CA 1
ATOM 2084 C C . ALA A 1 267 ? 13.535 3.908 -26.381 1.00 95.75 267 ALA A C 1
ATOM 2086 O O . ALA A 1 267 ? 14.578 3.731 -27.016 1.00 95.75 267 ALA A O 1
ATOM 2087 N N . ALA A 1 268 ? 13.509 4.669 -25.282 1.00 95.31 268 ALA A N 1
ATOM 2088 C CA . ALA A 1 268 ? 14.676 5.413 -24.795 1.00 95.31 268 ALA A CA 1
ATOM 2089 C C . ALA A 1 268 ? 15.894 4.503 -24.533 1.00 95.31 268 ALA A C 1
ATOM 2091 O O . ALA A 1 268 ? 16.995 4.769 -25.021 1.00 95.31 268 ALA A O 1
ATOM 2092 N N . VAL A 1 269 ? 15.697 3.378 -23.837 1.00 96.75 269 VAL A N 1
ATOM 2093 C CA . VAL A 1 269 ? 16.752 2.388 -23.557 1.00 96.75 269 VAL A CA 1
ATOM 2094 C C . VAL A 1 269 ? 17.337 1.820 -24.848 1.00 96.75 269 VAL A C 1
ATOM 2096 O O . VAL A 1 269 ? 18.559 1.711 -24.981 1.00 96.75 269 VAL A O 1
ATOM 2099 N N . SER A 1 270 ? 16.486 1.475 -25.816 1.00 96.56 270 SER A N 1
ATOM 2100 C CA . SER A 1 270 ? 16.919 0.910 -27.097 1.00 96.56 270 SER A CA 1
ATOM 2101 C C . SER A 1 270 ? 17.687 1.911 -27.968 1.00 96.56 270 SER A C 1
ATOM 2103 O O . SER A 1 270 ? 18.672 1.528 -28.601 1.00 96.56 270 SER A O 1
ATOM 2105 N N . LEU A 1 271 ? 17.315 3.196 -27.933 1.00 96.81 271 LEU A N 1
ATOM 2106 C CA . LEU A 1 271 ? 18.034 4.275 -28.613 1.00 96.81 271 LEU A CA 1
ATOM 2107 C C . LEU A 1 271 ? 19.415 4.489 -27.988 1.00 96.81 271 LEU A C 1
ATOM 2109 O O . LEU A 1 271 ? 20.422 4.517 -28.696 1.00 96.81 271 LEU A O 1
ATOM 2113 N N . VAL A 1 272 ? 19.497 4.532 -26.655 1.00 96.38 272 VAL A N 1
ATOM 2114 C CA . VAL A 1 272 ? 20.783 4.606 -25.941 1.00 96.38 272 VAL A CA 1
ATOM 2115 C C . VAL A 1 272 ? 21.644 3.372 -26.225 1.00 96.38 272 VAL A C 1
ATOM 2117 O O . VAL A 1 272 ? 22.866 3.478 -26.354 1.00 96.38 272 VAL A O 1
ATOM 2120 N N . ALA A 1 273 ? 21.034 2.196 -26.396 1.00 94.81 273 ALA A N 1
ATOM 2121 C CA . ALA A 1 273 ? 21.744 0.966 -26.732 1.00 94.81 273 ALA A CA 1
ATOM 2122 C C . ALA A 1 273 ? 22.442 1.005 -28.103 1.00 94.81 273 ALA A C 1
ATOM 2124 O O . ALA A 1 273 ? 23.350 0.195 -28.318 1.00 94.81 273 ALA A O 1
ATOM 2125 N N . LEU A 1 274 ? 22.077 1.923 -29.010 1.00 95.31 274 LEU A N 1
ATOM 2126 C CA . LEU A 1 274 ? 22.760 2.128 -30.296 1.00 95.31 274 LEU A CA 1
ATOM 2127 C C . LEU A 1 274 ? 24.159 2.728 -30.126 1.00 95.31 274 LEU A C 1
ATOM 2129 O O . LEU A 1 274 ? 25.045 2.442 -30.937 1.00 95.31 274 LEU A O 1
ATOM 2133 N N . ALA A 1 275 ? 24.380 3.495 -29.054 1.00 93.38 275 ALA A N 1
ATOM 2134 C CA . ALA A 1 275 ? 25.657 4.137 -28.780 1.00 93.38 275 ALA A CA 1
ATOM 2135 C C . ALA A 1 275 ? 26.813 3.125 -28.692 1.00 93.38 275 ALA A C 1
ATOM 2137 O O . ALA A 1 275 ? 26.641 1.929 -28.412 1.00 93.38 275 ALA A O 1
ATOM 2138 N N . SER A 1 276 ? 28.026 3.613 -28.949 1.00 90.69 276 SER A N 1
ATOM 2139 C CA . SER A 1 276 ? 29.238 2.804 -28.832 1.00 90.69 276 SER A CA 1
ATOM 2140 C C . SER A 1 276 ? 29.470 2.384 -27.380 1.00 90.69 276 SER A C 1
ATOM 2142 O O . SER A 1 276 ? 29.012 3.035 -26.442 1.00 90.69 276 SER A O 1
ATOM 2144 N N . ARG A 1 277 ? 30.231 1.307 -27.170 1.00 86.81 277 ARG A N 1
ATOM 2145 C CA . ARG A 1 277 ? 30.489 0.758 -25.830 1.00 86.81 277 ARG A CA 1
ATOM 2146 C C . ARG A 1 277 ? 31.069 1.782 -24.841 1.00 86.81 277 ARG A C 1
ATOM 2148 O O . ARG A 1 277 ? 30.782 1.688 -23.654 1.00 86.81 277 ARG A O 1
ATOM 2155 N N . ASN A 1 278 ? 31.850 2.749 -25.318 1.00 88.75 278 ASN A N 1
ATOM 2156 C CA . ASN A 1 278 ? 32.471 3.763 -24.461 1.00 88.75 278 ASN A CA 1
ATOM 2157 C C . ASN A 1 278 ? 31.516 4.908 -24.100 1.00 88.75 278 ASN A C 1
ATOM 2159 O O . ASN A 1 278 ? 31.637 5.479 -23.020 1.00 88.75 278 ASN A O 1
ATOM 2163 N N . VAL A 1 279 ? 30.573 5.229 -24.990 1.00 93.19 279 VAL A N 1
ATOM 2164 C CA . VAL A 1 279 ? 29.620 6.339 -24.818 1.00 93.19 279 VAL A CA 1
ATOM 2165 C C . VAL A 1 279 ? 28.348 5.870 -24.115 1.00 93.19 279 VAL A C 1
ATOM 2167 O O . VAL A 1 279 ? 27.809 6.580 -23.273 1.00 93.19 279 VAL A O 1
ATOM 2170 N N . ARG A 1 280 ? 27.895 4.647 -24.408 1.00 94.69 280 ARG A N 1
ATOM 2171 C CA . ARG A 1 280 ? 26.636 4.070 -23.921 1.00 94.69 280 ARG A CA 1
ATOM 2172 C C . ARG A 1 280 ? 26.440 4.170 -22.399 1.00 94.69 280 ARG A C 1
ATOM 2174 O O . ARG A 1 280 ? 25.339 4.544 -22.006 1.00 94.69 280 ARG A O 1
ATOM 2181 N N . PRO A 1 281 ? 27.426 3.866 -21.529 1.00 95.62 281 PRO A N 1
ATOM 2182 C CA . PRO A 1 281 ? 27.229 3.967 -20.082 1.00 95.62 281 PRO A CA 1
ATOM 2183 C C . PRO A 1 281 ? 26.982 5.404 -19.614 1.00 95.62 281 PRO A C 1
ATOM 2185 O O . PRO A 1 281 ? 26.092 5.627 -18.801 1.00 95.62 281 PRO A O 1
ATOM 2188 N N . TRP A 1 282 ? 27.711 6.373 -20.171 1.00 96.94 282 TRP A N 1
ATOM 2189 C CA . TRP A 1 282 ? 27.563 7.790 -19.831 1.00 96.94 282 TRP A CA 1
ATOM 2190 C C . TRP A 1 282 ? 26.283 8.391 -20.393 1.00 96.94 282 TRP A C 1
ATOM 2192 O O . TRP A 1 282 ? 25.604 9.129 -19.692 1.00 96.94 282 TRP A O 1
ATOM 2202 N N . LEU A 1 283 ? 25.920 8.027 -21.625 1.00 97.12 283 LEU A N 1
ATOM 2203 C CA . LEU A 1 283 ? 24.654 8.440 -22.220 1.00 97.12 283 LEU A CA 1
ATOM 2204 C C . LEU A 1 283 ? 23.467 7.884 -21.422 1.00 97.12 283 LEU A C 1
ATOM 2206 O O . LEU A 1 283 ? 22.526 8.616 -21.145 1.00 97.12 283 LEU A O 1
ATOM 2210 N N . ALA A 1 284 ? 23.536 6.618 -20.994 1.00 97.12 284 ALA A N 1
ATOM 2211 C CA . ALA A 1 284 ? 22.511 6.021 -20.142 1.00 97.12 284 ALA A CA 1
ATOM 2212 C C . ALA A 1 284 ? 22.386 6.741 -18.794 1.00 97.12 284 ALA A C 1
ATOM 2214 O O . ALA A 1 284 ? 21.274 7.015 -18.353 1.00 97.12 284 ALA A O 1
ATOM 2215 N N . TRP A 1 285 ? 23.512 7.079 -18.161 1.00 97.88 285 TRP A N 1
ATOM 2216 C CA . TRP A 1 285 ? 23.497 7.848 -16.922 1.00 97.88 285 TRP A CA 1
ATOM 2217 C C . TRP A 1 285 ? 22.930 9.255 -17.122 1.00 97.88 285 TRP A C 1
ATOM 2219 O O . TRP A 1 285 ? 22.045 9.644 -16.374 1.00 97.88 285 TRP A O 1
ATOM 2229 N N . ALA A 1 286 ? 23.370 9.987 -18.148 1.00 97.75 286 ALA A N 1
ATOM 2230 C CA . ALA A 1 286 ? 22.902 11.345 -18.418 1.00 97.75 286 ALA A CA 1
ATOM 2231 C C . ALA A 1 286 ? 21.392 11.389 -18.702 1.00 97.75 286 ALA A C 1
ATOM 2233 O O . ALA A 1 286 ? 20.681 12.189 -18.099 1.00 97.75 286 ALA A O 1
ATOM 2234 N N . VAL A 1 287 ? 20.893 10.494 -19.565 1.00 97.12 287 VAL A N 1
ATOM 2235 C CA . VAL A 1 287 ? 19.457 10.398 -19.876 1.00 97.12 287 VAL A CA 1
ATOM 2236 C C . VAL A 1 287 ? 18.662 9.992 -18.637 1.00 97.12 287 VAL A C 1
ATOM 2238 O O . VAL A 1 287 ? 17.641 10.604 -18.341 1.00 97.12 287 VAL A O 1
ATOM 2241 N N . GLY A 1 288 ? 19.122 8.988 -17.885 1.00 96.69 288 GLY A N 1
ATOM 2242 C CA . GLY A 1 288 ? 18.406 8.537 -16.693 1.00 96.69 288 GLY A CA 1
ATOM 2243 C C . GLY A 1 288 ? 18.415 9.572 -15.569 1.00 96.69 288 GLY A C 1
ATOM 2244 O O . GLY A 1 288 ? 17.378 9.783 -14.955 1.00 96.69 288 GLY A O 1
ATOM 2245 N N . LEU A 1 289 ? 19.536 10.265 -15.338 1.00 96.94 289 LEU A N 1
ATOM 2246 C CA . LEU A 1 289 ? 19.626 11.360 -14.369 1.00 96.94 289 LEU A CA 1
ATOM 2247 C C . LEU A 1 289 ? 18.667 12.493 -14.740 1.00 96.94 289 LEU A C 1
ATOM 2249 O O . LEU A 1 289 ? 17.936 12.963 -13.879 1.00 96.94 289 LEU A O 1
ATOM 2253 N N . LEU A 1 290 ? 18.617 12.875 -16.019 1.00 95.25 290 LEU A N 1
ATOM 2254 C CA . LEU A 1 290 ? 17.685 13.883 -16.518 1.00 95.25 290 LEU A CA 1
ATOM 2255 C C . LEU A 1 290 ? 16.222 13.472 -16.288 1.00 95.25 290 LEU A C 1
ATOM 2257 O O . LEU A 1 290 ? 15.456 14.267 -15.753 1.00 95.25 290 LEU A O 1
ATOM 2261 N N . LEU A 1 291 ? 15.847 12.229 -16.611 1.00 94.50 291 LEU A N 1
ATOM 2262 C CA . LEU A 1 291 ? 14.494 11.718 -16.352 1.00 94.50 291 LEU A CA 1
ATOM 2263 C C . LEU A 1 291 ? 14.157 11.720 -14.854 1.00 94.50 291 LEU A C 1
ATOM 2265 O O . LEU A 1 291 ? 13.093 12.187 -14.465 1.00 94.50 291 LEU A O 1
ATOM 2269 N N . ILE A 1 292 ? 15.068 11.235 -14.007 1.00 95.00 292 ILE A N 1
ATOM 2270 C CA . ILE A 1 292 ? 14.877 11.204 -12.549 1.00 95.00 292 ILE A CA 1
ATOM 2271 C C . ILE A 1 292 ? 14.706 12.622 -11.999 1.00 95.00 292 ILE A C 1
ATOM 2273 O O . ILE A 1 292 ? 13.807 12.852 -11.195 1.00 95.00 292 ILE A O 1
ATOM 2277 N N . THR A 1 293 ? 15.526 13.574 -12.448 1.00 92.69 293 THR A N 1
ATOM 2278 C CA . THR A 1 293 ? 15.400 14.979 -12.054 1.00 92.69 293 THR A CA 1
ATOM 2279 C C . THR A 1 293 ? 14.049 15.549 -12.474 1.00 92.69 293 THR A C 1
ATOM 2281 O O . THR A 1 293 ? 13.405 16.197 -11.653 1.00 92.69 293 THR A O 1
ATOM 2284 N N . PHE A 1 294 ? 13.577 15.264 -13.693 1.00 91.44 294 PHE A N 1
ATOM 2285 C CA . PHE A 1 294 ? 12.236 15.673 -14.119 1.00 91.44 294 PHE A CA 1
ATOM 2286 C C . PHE A 1 294 ? 11.142 15.097 -13.219 1.00 91.44 294 PHE A C 1
ATOM 2288 O O . PHE A 1 294 ? 10.296 15.852 -12.756 1.00 91.44 294 PHE A O 1
ATOM 2295 N N . TYR A 1 295 ? 11.196 13.811 -12.871 1.00 92.50 295 TYR A N 1
ATOM 2296 C CA . TYR A 1 295 ? 10.198 13.215 -11.976 1.00 92.50 295 TYR A CA 1
ATOM 2297 C C . TYR A 1 295 ? 10.247 13.779 -10.555 1.00 92.50 295 TYR A C 1
ATOM 2299 O O . TYR A 1 295 ? 9.206 13.937 -9.919 1.00 92.50 295 TYR A O 1
ATOM 2307 N N . VAL A 1 296 ? 11.434 14.115 -10.045 1.00 90.38 296 VAL A N 1
ATOM 2308 C CA . VAL A 1 296 ? 11.564 14.804 -8.754 1.00 90.38 296 VAL A CA 1
ATOM 2309 C C . VAL A 1 296 ? 10.947 16.204 -8.829 1.00 90.38 296 VAL A C 1
ATOM 2311 O O . VAL A 1 296 ? 10.208 16.586 -7.923 1.00 90.38 296 VAL A O 1
ATOM 2314 N N . ILE A 1 297 ? 11.175 16.941 -9.921 1.00 88.00 297 ILE A N 1
ATOM 2315 C CA . ILE A 1 297 ? 10.542 18.247 -10.157 1.00 88.00 297 ILE A CA 1
ATOM 2316 C C . ILE A 1 297 ? 9.018 18.103 -10.232 1.00 88.00 297 ILE A C 1
ATOM 2318 O O . ILE A 1 297 ? 8.319 18.828 -9.530 1.00 88.00 297 ILE A O 1
ATOM 2322 N N . ASP A 1 298 ? 8.505 17.142 -11.004 1.00 89.81 298 ASP A N 1
ATOM 2323 C CA . ASP A 1 298 ? 7.068 16.863 -11.124 1.00 89.81 298 ASP A CA 1
ATOM 2324 C C . ASP A 1 298 ? 6.439 16.571 -9.764 1.00 89.81 298 ASP A C 1
ATOM 2326 O O . ASP A 1 298 ? 5.353 17.053 -9.452 1.00 89.81 298 ASP A O 1
ATOM 2330 N N . ARG A 1 299 ? 7.137 15.803 -8.924 1.00 88.75 299 ARG A N 1
ATOM 2331 C CA . ARG A 1 299 ? 6.673 15.442 -7.585 1.00 88.75 299 ARG A CA 1
ATOM 2332 C C . ARG A 1 299 ? 6.577 16.653 -6.664 1.00 88.75 299 ARG A C 1
ATOM 2334 O O . ARG A 1 299 ? 5.588 16.794 -5.947 1.00 88.75 299 ARG A O 1
ATOM 2341 N N . ILE A 1 300 ? 7.580 17.529 -6.693 1.00 85.44 300 ILE A N 1
ATOM 2342 C CA . ILE A 1 300 ? 7.581 18.772 -5.912 1.00 85.44 300 ILE A CA 1
ATOM 2343 C C . ILE A 1 300 ? 6.484 19.713 -6.423 1.00 85.44 300 ILE A C 1
ATOM 2345 O O . ILE A 1 300 ? 5.706 20.245 -5.631 1.00 85.44 300 ILE A O 1
ATOM 2349 N N . TYR A 1 301 ? 6.377 19.862 -7.744 1.00 85.00 301 TYR A N 1
ATOM 2350 C CA . TYR A 1 301 ? 5.366 20.693 -8.387 1.00 85.00 301 TYR A CA 1
ATOM 2351 C C . TYR A 1 301 ? 3.952 20.209 -8.044 1.00 85.00 301 TYR A C 1
ATOM 2353 O O . TYR A 1 301 ? 3.108 21.006 -7.646 1.00 85.00 301 TYR A O 1
ATOM 2361 N N . LEU A 1 302 ? 3.715 18.897 -8.082 1.00 86.38 302 LEU A N 1
ATOM 2362 C CA . LEU A 1 302 ? 2.431 18.292 -7.738 1.00 86.38 302 LEU A CA 1
ATOM 2363 C C . LEU A 1 302 ? 2.054 18.496 -6.267 1.00 86.38 302 LEU A C 1
ATOM 2365 O O . LEU A 1 302 ? 0.882 18.728 -5.978 1.00 86.38 302 LEU A O 1
ATOM 2369 N N . ARG A 1 303 ? 3.015 18.468 -5.334 1.00 85.12 303 ARG A N 1
ATOM 2370 C CA . ARG A 1 303 ? 2.744 18.793 -3.920 1.00 85.12 303 ARG A CA 1
ATOM 2371 C C . ARG A 1 303 ? 2.324 20.248 -3.727 1.00 85.12 303 ARG A C 1
ATOM 2373 O O . ARG A 1 303 ? 1.493 20.517 -2.867 1.00 85.12 303 ARG A O 1
ATOM 2380 N N . PHE A 1 304 ? 2.900 21.169 -4.498 1.00 81.50 304 PHE A N 1
ATOM 2381 C CA . PHE A 1 304 ? 2.622 22.599 -4.359 1.00 81.50 304 PHE A CA 1
ATOM 2382 C C . PHE A 1 304 ? 1.355 23.034 -5.110 1.00 81.50 304 PHE A C 1
ATOM 2384 O O . PHE A 1 304 ? 0.512 23.725 -4.548 1.00 81.50 304 PHE A O 1
ATOM 2391 N N . PHE A 1 305 ? 1.208 22.622 -6.372 1.00 81.88 305 PHE A N 1
ATOM 2392 C CA . PHE A 1 305 ? 0.144 23.080 -7.273 1.00 81.88 305 PHE A CA 1
ATOM 2393 C C . PHE A 1 305 ? -1.016 22.085 -7.423 1.00 81.88 305 PHE A C 1
ATOM 2395 O O . PHE A 1 305 ? -2.076 22.452 -7.930 1.00 81.88 305 PHE A O 1
ATOM 2402 N N . GLY A 1 306 ? -0.851 20.826 -7.002 1.00 84.00 306 GLY A N 1
ATOM 2403 C CA . GLY A 1 306 ? -1.882 19.790 -7.139 1.00 84.00 306 GLY A CA 1
ATOM 2404 C C . GLY A 1 306 ? -2.116 19.301 -8.576 1.00 84.00 306 GLY A C 1
ATOM 2405 O O . GLY A 1 306 ? -3.124 18.635 -8.831 1.00 84.00 306 GLY A O 1
ATOM 2406 N N . ASP A 1 307 ? -1.216 19.629 -9.508 1.00 87.56 307 ASP A N 1
ATOM 2407 C CA . ASP A 1 307 ? -1.220 19.166 -10.901 1.00 87.56 307 ASP A CA 1
ATOM 2408 C C . ASP A 1 307 ? 0.219 18.988 -11.427 1.00 87.56 307 ASP A C 1
ATOM 2410 O O . ASP A 1 307 ? 1.167 19.287 -10.707 1.00 87.56 307 ASP A O 1
ATOM 2414 N N . LEU A 1 308 ? 0.395 18.479 -12.651 1.00 86.88 308 LEU A N 1
ATOM 2415 C CA . LEU A 1 308 ? 1.703 18.348 -13.311 1.00 86.88 308 LEU A CA 1
ATOM 2416 C C . LEU A 1 308 ? 2.063 19.589 -14.148 1.00 86.88 308 LEU A C 1
ATOM 2418 O O . LEU A 1 308 ? 1.170 20.210 -14.742 1.00 86.88 308 LEU A O 1
ATOM 2422 N N . PRO A 1 309 ? 3.363 19.931 -14.252 1.00 84.31 309 PRO A N 1
ATOM 2423 C CA . PRO A 1 309 ? 3.803 21.056 -15.062 1.00 84.31 309 PRO A CA 1
ATOM 2424 C C . PRO A 1 309 ? 3.539 20.813 -16.553 1.00 84.31 309 PRO A C 1
ATOM 2426 O O . PRO A 1 309 ? 3.570 19.689 -17.046 1.00 84.31 309 PRO A O 1
ATOM 2429 N N . SER A 1 310 ? 3.274 21.907 -17.261 1.00 82.00 310 SER A N 1
ATOM 2430 C CA . SER A 1 310 ? 3.173 21.963 -18.720 1.00 82.00 310 SER A CA 1
ATOM 2431 C C . SER A 1 310 ? 4.564 22.025 -19.329 1.00 82.00 310 SER A C 1
ATOM 2433 O O . SER A 1 310 ? 5.288 22.987 -19.061 1.00 82.00 310 SER A O 1
ATOM 2435 N N . LEU A 1 311 ? 4.933 21.074 -20.183 1.00 74.81 311 LEU A N 1
ATOM 2436 C CA . LEU A 1 311 ? 6.160 21.210 -20.970 1.00 74.81 311 LEU A CA 1
ATOM 2437 C C . LEU A 1 311 ? 5.933 22.096 -22.203 1.00 74.81 311 LEU A C 1
ATOM 2439 O O . LEU A 1 311 ? 6.856 22.781 -22.641 1.00 74.81 311 LEU A O 1
ATOM 2443 N N . GLY A 1 312 ? 4.698 22.160 -22.712 1.00 66.56 312 GLY A N 1
ATOM 2444 C CA . GLY A 1 312 ? 4.324 23.037 -23.829 1.00 66.56 312 GLY A CA 1
ATOM 2445 C C . GLY A 1 312 ? 4.265 24.533 -23.486 1.00 66.56 312 GLY A C 1
ATOM 2446 O O . GLY A 1 312 ? 4.164 25.358 -24.385 1.00 66.56 312 GLY A O 1
ATOM 2447 N N . SER A 1 313 ? 4.334 24.909 -22.202 1.00 62.28 313 SER A N 1
ATOM 2448 C CA . SER A 1 313 ? 4.293 26.314 -21.761 1.00 62.28 313 SER A CA 1
ATOM 2449 C C . SER A 1 313 ? 5.466 26.698 -20.854 1.00 62.28 313 SER A C 1
ATOM 2451 O O . SER A 1 313 ? 5.331 27.577 -20.003 1.00 62.28 313 SER A O 1
ATOM 2453 N N . LEU A 1 314 ? 6.620 26.041 -21.007 1.00 61.44 314 LEU A N 1
ATOM 2454 C CA . LEU A 1 314 ? 7.819 26.322 -20.204 1.00 61.44 314 LEU A CA 1
ATOM 2455 C C . LEU A 1 314 ? 8.299 27.782 -20.321 1.00 61.44 314 LEU A C 1
ATOM 2457 O O . LEU A 1 314 ? 8.917 28.290 -19.387 1.00 61.44 314 LEU A O 1
ATOM 2461 N N . ASP A 1 315 ? 7.952 28.481 -21.405 1.00 56.75 315 ASP A N 1
ATOM 2462 C CA . ASP A 1 315 ? 8.294 29.894 -21.621 1.00 56.75 315 ASP A CA 1
ATOM 2463 C C . ASP A 1 315 ? 7.671 30.846 -20.581 1.00 56.75 315 ASP A C 1
ATOM 2465 O O . ASP A 1 315 ? 8.182 31.944 -20.361 1.00 56.75 315 ASP A O 1
ATOM 2469 N N . THR A 1 316 ? 6.614 30.432 -19.868 1.00 53.56 316 THR A N 1
ATOM 2470 C CA . THR A 1 316 ? 5.990 31.252 -18.813 1.00 53.56 316 THR A CA 1
ATOM 2471 C C . THR A 1 316 ? 6.633 31.081 -17.429 1.00 53.56 316 THR A C 1
ATOM 2473 O O . THR A 1 316 ? 6.294 31.821 -16.509 1.00 53.56 316 THR A O 1
ATOM 2476 N N . LEU A 1 317 ? 7.564 30.132 -17.248 1.00 51.28 317 LEU A N 1
ATOM 2477 C CA . LEU A 1 317 ? 8.226 29.861 -15.955 1.00 51.28 317 LEU A CA 1
ATOM 2478 C C . LEU A 1 317 ? 9.355 30.848 -15.615 1.00 51.28 317 LEU A C 1
ATOM 2480 O O . LEU A 1 317 ? 9.812 30.890 -14.477 1.00 51.28 317 LEU A O 1
ATOM 2484 N N . GLY A 1 318 ? 9.797 31.673 -16.568 1.00 53.41 318 GLY A N 1
ATOM 2485 C CA . GLY A 1 318 ? 10.873 32.651 -16.361 1.00 53.41 318 GLY A CA 1
ATOM 2486 C C . GLY A 1 318 ? 10.526 33.841 -15.450 1.00 53.41 318 GLY A C 1
ATOM 2487 O O . GLY A 1 318 ? 11.383 34.690 -15.233 1.00 53.41 318 GLY A O 1
ATOM 2488 N N . GLN A 1 319 ? 9.296 33.936 -14.926 1.00 52.19 319 GLN A N 1
ATOM 2489 C CA . GLN A 1 319 ? 8.818 35.077 -14.123 1.00 52.19 319 GLN A CA 1
ATOM 2490 C C . GLN A 1 319 ? 8.742 34.815 -12.604 1.00 52.19 319 GLN A C 1
ATOM 2492 O O . GLN A 1 319 ? 8.217 35.644 -11.866 1.00 52.19 319 GLN A O 1
ATOM 2497 N N . THR A 1 320 ? 9.250 33.685 -12.102 1.00 53.78 320 THR A N 1
ATOM 2498 C CA . THR A 1 320 ? 8.983 33.225 -10.725 1.00 53.78 320 THR A CA 1
ATOM 2499 C C . THR A 1 320 ? 10.233 33.149 -9.839 1.00 53.78 320 THR A C 1
ATOM 2501 O O . THR A 1 320 ? 10.579 32.082 -9.338 1.00 53.78 320 THR A O 1
ATOM 2504 N N . ASP A 1 321 ? 10.917 34.275 -9.623 1.00 55.25 321 ASP A N 1
ATOM 2505 C CA . ASP A 1 321 ? 12.141 34.328 -8.795 1.00 55.25 321 ASP A CA 1
ATOM 2506 C C . ASP A 1 321 ? 11.839 34.267 -7.274 1.00 55.25 321 ASP A C 1
ATOM 2508 O O . ASP A 1 321 ? 12.619 33.730 -6.487 1.00 55.25 321 ASP A O 1
ATOM 2512 N N . GLU A 1 322 ? 10.648 34.705 -6.836 1.00 56.66 322 GLU A N 1
ATOM 2513 C CA . GLU A 1 322 ? 10.219 34.596 -5.426 1.00 56.66 322 GLU A CA 1
ATOM 2514 C C . GLU A 1 322 ? 9.781 33.175 -5.019 1.00 56.66 322 GLU A C 1
ATOM 2516 O O . GLU A 1 322 ? 9.858 32.805 -3.847 1.00 56.66 322 GLU A O 1
ATOM 2521 N N . ILE A 1 323 ? 9.379 32.336 -5.980 1.00 55.28 323 ILE A N 1
ATOM 2522 C CA . ILE A 1 323 ? 8.825 30.994 -5.722 1.00 55.28 323 ILE A CA 1
ATOM 2523 C C . ILE A 1 323 ? 9.937 29.957 -5.479 1.00 55.28 323 ILE A C 1
ATOM 2525 O O . ILE A 1 323 ? 9.743 28.997 -4.731 1.00 55.28 323 ILE A O 1
ATOM 2529 N N . GLY A 1 324 ? 11.143 30.172 -6.021 1.00 54.53 324 GLY A N 1
ATOM 2530 C CA . GLY A 1 324 ? 12.268 29.235 -5.900 1.00 54.53 324 GLY A CA 1
ATOM 2531 C C . GLY A 1 324 ? 12.704 28.951 -4.455 1.00 54.53 324 GLY A C 1
ATOM 2532 O O . GLY A 1 324 ? 13.064 27.819 -4.132 1.00 54.53 324 GLY A O 1
ATOM 2533 N N . ARG A 1 325 ? 12.610 29.938 -3.550 1.00 55.00 325 ARG A N 1
ATOM 2534 C CA . ARG A 1 325 ? 12.956 29.752 -2.124 1.00 55.00 325 ARG A CA 1
ATOM 2535 C C . ARG A 1 325 ? 11.898 28.961 -1.348 1.00 55.00 325 ARG A C 1
ATOM 2537 O O . ARG A 1 325 ? 12.262 28.228 -0.433 1.00 55.00 325 ARG A O 1
ATOM 2544 N N . SER A 1 326 ? 10.625 29.046 -1.739 1.00 57.84 326 SER A N 1
ATOM 2545 C CA . SER A 1 326 ? 9.536 28.232 -1.172 1.00 57.84 326 SER A CA 1
ATOM 2546 C C . SER A 1 326 ? 9.523 26.799 -1.713 1.00 57.84 326 SER A C 1
ATOM 2548 O O . SER A 1 326 ? 9.081 25.888 -1.024 1.00 57.84 326 SER A O 1
ATOM 2550 N N . ILE A 1 327 ? 10.052 26.565 -2.918 1.00 55.59 327 ILE A N 1
ATOM 2551 C CA . ILE A 1 327 ? 10.191 25.214 -3.487 1.00 55.59 327 ILE A CA 1
ATOM 2552 C C . ILE A 1 327 ? 11.204 24.378 -2.686 1.00 55.59 327 ILE A C 1
ATOM 2554 O O . ILE A 1 327 ? 10.978 23.191 -2.452 1.00 55.59 327 ILE A O 1
ATOM 2558 N N . VAL A 1 328 ? 12.293 24.989 -2.203 1.00 60.19 328 VAL A N 1
ATOM 2559 C CA . VAL A 1 328 ? 13.324 24.286 -1.413 1.00 60.19 328 VAL A CA 1
ATOM 2560 C C . VAL A 1 328 ? 12.809 23.860 -0.031 1.00 60.19 328 VAL A C 1
ATOM 2562 O O . VAL A 1 328 ? 13.258 22.840 0.484 1.00 60.19 328 VAL A O 1
ATOM 2565 N N . SER A 1 329 ? 11.837 24.566 0.561 1.00 64.19 329 SER A N 1
ATOM 2566 C CA . SER A 1 329 ? 11.283 24.186 1.873 1.00 64.19 329 SER A CA 1
ATOM 2567 C C . SER A 1 329 ? 10.344 22.972 1.831 1.00 64.19 329 SER A C 1
ATOM 2569 O O . SER A 1 329 ? 10.049 22.406 2.880 1.00 64.19 329 SER A O 1
ATOM 2571 N N . ILE A 1 330 ? 9.896 22.553 0.641 1.00 68.44 330 ILE A N 1
ATOM 2572 C CA . ILE A 1 330 ? 8.994 21.400 0.423 1.00 68.44 330 ILE A CA 1
ATOM 2573 C C . ILE A 1 330 ? 9.780 20.142 0.011 1.00 68.44 330 ILE A C 1
ATOM 2575 O O . ILE A 1 330 ? 9.215 19.056 -0.153 1.00 68.44 330 ILE A O 1
ATOM 2579 N N . PHE A 1 331 ? 11.098 20.278 -0.148 1.00 75.69 331 PHE A N 1
ATOM 2580 C CA . PHE A 1 331 ? 11.982 19.178 -0.488 1.00 75.69 331 PHE A CA 1
ATOM 2581 C C . PHE A 1 331 ? 12.015 18.155 0.655 1.00 75.69 331 PHE A C 1
ATOM 2583 O O . PHE A 1 331 ? 12.475 18.450 1.759 1.00 75.69 331 PHE A O 1
ATOM 2590 N N . ASP A 1 332 ? 11.518 16.948 0.390 1.00 77.31 332 ASP A N 1
ATOM 2591 C CA . ASP A 1 332 ? 11.443 15.872 1.377 1.00 77.31 332 ASP A CA 1
ATOM 2592 C C . ASP A 1 332 ? 12.671 14.952 1.260 1.00 77.31 332 ASP A C 1
ATOM 2594 O O . ASP A 1 332 ? 13.287 14.812 0.197 1.00 77.31 332 ASP A O 1
ATOM 2598 N N . GLY A 1 333 ? 13.012 14.251 2.343 1.00 75.94 333 GLY A N 1
ATOM 2599 C CA . GLY A 1 333 ? 14.078 13.249 2.352 1.00 75.94 333 GLY A CA 1
ATOM 2600 C C . GLY A 1 333 ? 13.877 12.164 1.289 1.00 75.94 333 GLY A C 1
ATOM 2601 O O . GLY A 1 333 ? 14.850 11.639 0.747 1.00 75.94 333 GLY A O 1
ATOM 2602 N N . GLN A 1 334 ? 12.627 11.872 0.916 1.00 79.62 334 GLN A N 1
ATOM 2603 C CA . GLN A 1 334 ? 12.320 10.928 -0.157 1.00 79.62 334 GLN A CA 1
ATOM 2604 C C . GLN A 1 334 ? 12.812 11.394 -1.535 1.00 79.62 334 GLN A C 1
ATOM 2606 O O . GLN A 1 334 ? 13.246 10.566 -2.334 1.00 79.62 334 GLN A O 1
ATOM 2611 N N . ASP A 1 335 ? 12.774 12.696 -1.816 1.00 86.44 335 ASP A N 1
ATOM 2612 C CA . ASP A 1 335 ? 13.219 13.253 -3.099 1.00 86.44 335 ASP A CA 1
ATOM 2613 C C . ASP A 1 335 ? 14.750 13.190 -3.203 1.00 86.44 335 ASP A C 1
ATOM 2615 O O . ASP A 1 335 ? 15.303 12.855 -4.256 1.00 86.44 335 ASP A O 1
ATOM 2619 N N . MET A 1 336 ? 15.437 13.383 -2.068 1.00 88.31 336 MET A N 1
ATOM 2620 C CA . MET A 1 336 ? 16.889 13.217 -1.963 1.00 88.31 336 MET A CA 1
ATOM 2621 C C . MET A 1 336 ? 17.336 11.803 -2.344 1.00 88.31 336 MET A C 1
ATOM 2623 O O . MET A 1 336 ? 18.331 11.638 -3.048 1.00 88.31 336 MET A O 1
ATOM 2627 N N . ILE A 1 337 ? 16.601 10.772 -1.909 1.00 91.12 337 ILE A N 1
ATOM 2628 C CA . ILE A 1 337 ? 16.947 9.369 -2.187 1.00 91.12 337 ILE A CA 1
ATOM 2629 C C . ILE A 1 337 ? 16.969 9.107 -3.696 1.00 91.12 337 ILE A C 1
ATOM 2631 O O . ILE A 1 337 ? 17.902 8.472 -4.188 1.00 91.12 337 ILE A O 1
ATOM 2635 N N . PHE A 1 338 ? 15.985 9.617 -4.442 1.00 92.75 338 PHE A N 1
ATOM 2636 C CA . PHE A 1 338 ? 15.938 9.447 -5.895 1.00 92.75 338 PHE A CA 1
ATOM 2637 C C . PHE A 1 338 ? 17.067 10.194 -6.606 1.00 92.75 338 PHE A C 1
ATOM 2639 O O . PHE A 1 338 ? 17.687 9.621 -7.502 1.00 92.75 338 PHE A O 1
ATOM 2646 N N . LEU A 1 339 ? 17.405 11.416 -6.179 1.00 93.31 339 LEU A N 1
ATOM 2647 C CA . LEU A 1 339 ? 18.549 12.147 -6.736 1.00 93.31 339 LEU A CA 1
ATOM 2648 C C . LEU A 1 339 ? 19.877 11.433 -6.454 1.00 93.31 339 LEU A C 1
ATOM 2650 O O . LEU A 1 339 ? 20.688 11.261 -7.364 1.00 93.31 339 LEU A O 1
ATOM 2654 N N . LEU A 1 340 ? 20.086 10.949 -5.226 1.00 94.75 340 LEU A N 1
ATOM 2655 C CA . LEU A 1 340 ? 21.270 10.162 -4.864 1.00 94.75 340 LEU A CA 1
ATOM 2656 C C . LEU A 1 340 ? 21.347 8.853 -5.658 1.00 94.75 340 LEU A C 1
ATOM 2658 O O . LEU A 1 340 ? 22.425 8.477 -6.119 1.00 94.75 340 LEU A O 1
ATOM 2662 N N . LEU A 1 341 ? 20.213 8.183 -5.880 1.00 94.50 341 LEU A N 1
ATOM 2663 C CA . LEU A 1 341 ? 20.129 6.998 -6.735 1.00 94.50 341 LEU A CA 1
ATOM 2664 C C . LEU A 1 341 ? 20.432 7.331 -8.207 1.00 94.50 341 LEU A C 1
ATOM 2666 O O . LEU A 1 341 ? 21.114 6.553 -8.877 1.00 94.50 341 LEU A O 1
ATOM 2670 N N . GLY A 1 342 ? 20.006 8.510 -8.674 1.00 95.31 342 GLY A N 1
ATOM 2671 C CA . GLY A 1 342 ? 20.394 9.133 -9.942 1.00 95.31 342 GLY A CA 1
ATOM 2672 C C . GLY A 1 342 ? 21.911 9.289 -10.082 1.00 95.31 342 GLY A C 1
ATOM 2673 O O . GLY A 1 342 ? 22.515 8.833 -11.056 1.00 95.31 342 GLY A O 1
ATOM 2674 N N . LEU A 1 343 ? 22.550 9.884 -9.072 1.00 96.06 343 LEU A N 1
ATOM 2675 C CA . LEU A 1 343 ? 24.003 10.078 -9.020 1.00 96.06 343 LEU A CA 1
ATOM 2676 C C . LEU A 1 343 ? 24.765 8.747 -8.939 1.00 96.06 343 LEU A C 1
ATOM 2678 O O . LEU A 1 343 ? 25.783 8.584 -9.615 1.00 96.06 343 LEU A O 1
ATOM 2682 N N . ALA A 1 344 ? 24.245 7.759 -8.202 1.00 95.25 344 ALA A N 1
ATOM 2683 C CA . ALA A 1 344 ? 24.820 6.413 -8.124 1.00 95.25 344 ALA A CA 1
ATOM 2684 C C . ALA A 1 344 ? 24.884 5.706 -9.494 1.00 95.25 344 ALA A C 1
ATOM 2686 O O . ALA A 1 344 ? 25.753 4.856 -9.713 1.00 95.25 344 ALA A O 1
ATOM 2687 N N . GLY A 1 345 ? 24.040 6.105 -10.456 1.00 94.75 345 GLY A N 1
ATOM 2688 C CA . GLY A 1 345 ? 24.133 5.675 -11.854 1.00 94.75 345 GLY A CA 1
ATOM 2689 C C . GLY A 1 345 ? 25.487 5.985 -12.510 1.00 94.75 345 GLY A C 1
ATOM 2690 O O . GLY A 1 345 ? 25.939 5.222 -13.365 1.00 94.75 345 GLY A O 1
ATOM 2691 N N . GLY A 1 346 ? 26.196 7.027 -12.061 1.00 95.75 346 GLY A N 1
ATOM 2692 C CA . GLY A 1 346 ? 27.562 7.320 -12.504 1.00 95.75 346 GLY A CA 1
ATOM 2693 C C . GLY A 1 346 ? 28.550 6.234 -12.066 1.00 95.75 346 GLY A C 1
ATOM 2694 O O . GLY A 1 346 ? 29.402 5.806 -12.846 1.00 95.75 346 GLY A O 1
ATOM 2695 N N . GLY A 1 347 ? 28.371 5.697 -10.855 1.00 94.88 347 GLY A N 1
ATOM 2696 C CA . GLY A 1 347 ? 29.103 4.524 -10.375 1.00 94.88 347 GLY A CA 1
ATOM 2697 C C . GLY A 1 347 ? 28.811 3.274 -11.212 1.00 94.88 347 GLY A C 1
ATOM 2698 O O . GLY A 1 347 ? 29.737 2.561 -11.596 1.00 94.88 347 GLY A O 1
ATOM 2699 N N . VAL A 1 348 ? 27.545 3.052 -11.591 1.00 95.19 348 VAL A N 1
ATOM 2700 C CA . VAL A 1 348 ? 27.166 1.978 -12.533 1.00 95.19 348 VAL A CA 1
ATOM 2701 C C . VAL A 1 348 ? 27.876 2.166 -13.877 1.00 95.19 348 VAL A C 1
ATOM 2703 O O . VAL A 1 348 ? 28.459 1.215 -14.400 1.00 95.19 348 VAL A O 1
ATOM 2706 N N . ALA A 1 349 ? 27.884 3.385 -14.425 1.00 94.94 349 ALA A N 1
ATOM 2707 C CA . ALA A 1 349 ? 28.542 3.687 -15.694 1.00 94.94 349 ALA A CA 1
ATOM 2708 C C . ALA A 1 349 ? 30.055 3.399 -15.654 1.00 94.94 349 ALA A C 1
ATOM 2710 O O . ALA A 1 349 ? 30.596 2.792 -16.587 1.00 94.94 349 ALA A O 1
ATOM 2711 N N . LEU A 1 350 ? 30.722 3.772 -14.556 1.00 94.00 350 LEU A N 1
ATOM 2712 C CA . LEU A 1 350 ? 32.142 3.502 -14.322 1.00 94.00 350 LEU A CA 1
ATOM 2713 C C . LEU A 1 350 ? 32.443 1.998 -14.254 1.00 94.00 350 LEU A C 1
ATOM 2715 O O . LEU A 1 350 ? 33.358 1.526 -14.936 1.00 94.00 350 LEU A O 1
ATOM 2719 N N . THR A 1 351 ? 31.662 1.239 -13.484 1.00 92.00 351 THR A N 1
ATOM 2720 C CA . THR A 1 351 ? 31.847 -0.213 -13.328 1.00 92.00 351 THR A CA 1
ATOM 2721 C C . THR A 1 351 ? 31.588 -0.949 -14.646 1.00 92.00 351 THR A C 1
ATOM 2723 O O . THR A 1 351 ? 32.409 -1.762 -15.073 1.00 92.00 351 THR A O 1
ATOM 2726 N N . VAL A 1 352 ? 30.504 -0.615 -15.358 1.00 91.88 352 VAL A N 1
ATOM 2727 C CA . VAL A 1 352 ? 30.152 -1.238 -16.650 1.00 91.88 352 VAL A CA 1
ATOM 2728 C C . VAL A 1 352 ? 31.238 -1.020 -17.701 1.00 91.88 352 VAL A C 1
ATOM 2730 O O . VAL A 1 352 ? 31.532 -1.930 -18.476 1.00 91.88 352 VAL A O 1
ATOM 2733 N N . ARG A 1 353 ? 31.888 0.151 -17.723 1.00 91.44 353 ARG A N 1
ATOM 2734 C CA . ARG A 1 353 ? 32.965 0.441 -18.683 1.00 91.44 353 ARG A CA 1
ATOM 2735 C C . ARG A 1 353 ? 34.145 -0.531 -18.554 1.00 91.44 353 ARG A C 1
ATOM 2737 O O . ARG A 1 353 ? 34.772 -0.856 -19.565 1.00 91.44 353 ARG A O 1
ATOM 2744 N N . ARG A 1 354 ? 34.430 -1.017 -17.342 1.00 88.12 354 ARG A N 1
ATOM 2745 C CA . ARG A 1 354 ? 35.494 -2.005 -17.084 1.00 88.12 354 ARG A CA 1
ATOM 2746 C C . ARG A 1 354 ? 35.105 -3.427 -17.486 1.00 88.12 354 ARG A C 1
ATOM 2748 O O . ARG A 1 354 ? 35.981 -4.257 -17.711 1.00 88.12 354 ARG A O 1
ATOM 2755 N N . ILE A 1 355 ? 33.812 -3.711 -17.611 1.00 87.56 355 ILE A N 1
ATOM 2756 C CA . ILE A 1 355 ? 33.311 -5.049 -17.914 1.00 87.56 355 ILE A CA 1
ATOM 2757 C C . ILE A 1 355 ? 33.275 -5.263 -19.429 1.00 87.56 355 ILE A C 1
ATOM 2759 O O . ILE A 1 355 ? 32.581 -4.569 -20.175 1.00 87.56 355 ILE A O 1
ATOM 2763 N N . SER A 1 356 ? 34.014 -6.268 -19.897 1.00 81.31 356 SER A N 1
ATOM 2764 C CA . SER A 1 356 ? 33.945 -6.730 -21.283 1.00 81.31 356 SER A CA 1
ATOM 2765 C C . SER A 1 356 ? 32.797 -7.699 -21.496 1.00 81.31 356 SER A C 1
ATOM 2767 O O . SER A 1 356 ? 32.828 -8.817 -20.998 1.00 81.31 356 SER A O 1
ATOM 2769 N N . CYS A 1 357 ? 31.798 -7.261 -22.261 1.00 83.12 357 CYS A N 1
ATOM 2770 C CA . CYS A 1 357 ? 30.663 -8.069 -22.686 1.00 83.12 357 CYS A CA 1
ATOM 2771 C C . CYS A 1 357 ? 30.526 -8.045 -24.212 1.00 83.12 357 CYS A C 1
ATOM 2773 O O . CYS A 1 357 ? 30.870 -7.055 -24.869 1.00 83.12 357 CYS A O 1
ATOM 2775 N N . GLU A 1 358 ? 30.017 -9.141 -24.767 1.00 83.88 358 GLU A N 1
ATOM 2776 C CA . GLU A 1 358 ? 29.638 -9.204 -26.173 1.00 83.88 358 GLU A CA 1
ATOM 2777 C C . GLU A 1 358 ? 28.410 -8.327 -26.427 1.00 83.88 358 GLU A C 1
ATOM 2779 O O . GLU A 1 358 ? 27.411 -8.363 -25.697 1.00 83.88 358 GLU A O 1
ATOM 2784 N N . VAL A 1 359 ? 28.497 -7.515 -27.480 1.00 82.56 359 VAL A N 1
ATOM 2785 C CA . VAL A 1 359 ? 27.422 -6.615 -27.894 1.00 82.56 359 VAL A CA 1
ATOM 2786 C C . VAL A 1 359 ? 26.744 -7.205 -29.130 1.00 82.56 359 VAL A C 1
ATOM 2788 O O . VAL A 1 359 ? 27.443 -7.558 -30.081 1.00 82.56 359 VAL A O 1
ATOM 2791 N N . PRO A 1 360 ? 25.400 -7.292 -29.168 1.00 87.12 360 PRO A N 1
ATOM 2792 C CA . PRO A 1 360 ? 24.672 -7.670 -30.365 1.00 87.12 360 PRO A CA 1
ATOM 2793 C C . PRO A 1 360 ? 25.092 -6.835 -31.576 1.00 87.12 360 PRO A C 1
ATOM 2795 O O . PRO A 1 360 ? 25.394 -5.641 -31.462 1.00 87.12 360 PRO A O 1
ATOM 2798 N N . SER A 1 361 ? 25.042 -7.458 -32.757 1.00 92.19 361 SER A N 1
ATOM 2799 C CA . SER A 1 361 ? 25.341 -6.781 -34.024 1.00 92.19 361 SER A CA 1
ATOM 2800 C C . SER A 1 361 ? 24.564 -5.465 -34.157 1.00 92.19 361 SER A C 1
ATOM 2802 O O . SER A 1 361 ? 23.410 -5.371 -33.729 1.00 92.19 361 SER A O 1
ATOM 2804 N N . PHE A 1 362 ? 25.174 -4.461 -34.791 1.00 92.25 362 PHE A N 1
ATOM 2805 C CA . PHE A 1 362 ? 24.543 -3.152 -34.987 1.00 92.25 362 PHE A CA 1
ATOM 2806 C C . PHE A 1 362 ? 23.164 -3.263 -35.659 1.00 92.25 362 PHE A C 1
ATOM 2808 O O . PHE A 1 362 ? 22.213 -2.658 -35.181 1.00 92.25 362 PHE A O 1
ATOM 2815 N N . ARG A 1 363 ? 23.020 -4.134 -36.671 1.00 94.75 363 ARG A N 1
ATOM 2816 C CA . ARG A 1 363 ? 21.736 -4.400 -37.349 1.00 94.75 363 ARG A CA 1
ATOM 2817 C C . ARG A 1 363 ? 20.639 -4.864 -36.388 1.00 94.75 363 ARG A C 1
ATOM 2819 O O . ARG A 1 363 ? 19.529 -4.351 -36.449 1.00 94.75 363 ARG A O 1
ATOM 2826 N N . ARG A 1 364 ? 20.947 -5.791 -35.471 1.00 93.69 364 ARG A N 1
ATOM 2827 C CA . ARG A 1 364 ? 19.983 -6.244 -34.450 1.00 93.69 364 ARG A CA 1
ATOM 2828 C C . ARG A 1 364 ? 19.589 -5.109 -33.508 1.00 93.69 364 ARG A C 1
ATOM 2830 O O . ARG A 1 364 ? 18.415 -4.981 -33.193 1.00 93.69 364 ARG A O 1
ATOM 2837 N N . ARG A 1 365 ? 20.547 -4.275 -33.088 1.00 94.06 365 ARG A N 1
ATOM 2838 C CA . ARG A 1 365 ? 20.261 -3.131 -32.207 1.00 94.06 365 ARG A CA 1
ATOM 2839 C C . ARG A 1 365 ? 19.358 -2.099 -32.887 1.00 94.06 365 ARG A C 1
ATOM 2841 O O . ARG A 1 365 ? 18.402 -1.653 -32.267 1.00 94.06 365 ARG A O 1
ATOM 2848 N N . VAL A 1 366 ? 19.610 -1.791 -34.162 1.00 96.62 366 VAL A N 1
ATOM 2849 C CA . VAL A 1 366 ? 18.747 -0.911 -34.971 1.00 96.62 366 VAL A CA 1
ATOM 2850 C C . VAL A 1 366 ? 17.347 -1.501 -35.132 1.00 96.62 366 VAL A C 1
ATOM 2852 O O . VAL A 1 366 ? 16.372 -0.787 -34.935 1.00 96.62 366 VAL A O 1
ATOM 2855 N N . ALA A 1 367 ? 17.230 -2.801 -35.423 1.00 96.31 367 ALA A N 1
ATOM 2856 C CA . ALA A 1 367 ? 15.930 -3.461 -35.541 1.00 96.31 367 ALA A CA 1
ATOM 2857 C C . ALA A 1 367 ? 15.126 -3.403 -34.230 1.00 96.31 367 ALA A C 1
ATOM 2859 O O . ALA A 1 367 ? 13.944 -3.070 -34.254 1.00 96.31 367 ALA A O 1
ATOM 2860 N N . VAL A 1 368 ? 15.770 -3.669 -33.085 1.00 95.75 368 VAL A N 1
ATOM 2861 C CA . VAL A 1 368 ? 15.124 -3.552 -31.768 1.00 95.75 368 VAL A CA 1
ATOM 2862 C C . VAL A 1 368 ? 14.681 -2.115 -31.502 1.00 95.75 368 VAL A C 1
ATOM 2864 O O . VAL A 1 368 ? 13.538 -1.926 -31.110 1.00 95.75 368 VAL A O 1
ATOM 2867 N N . ALA A 1 369 ? 15.540 -1.122 -31.761 1.00 96.75 369 ALA A N 1
ATOM 2868 C CA . ALA A 1 369 ? 15.199 0.289 -31.575 1.00 96.75 369 ALA A CA 1
ATOM 2869 C C . ALA A 1 369 ? 14.034 0.740 -32.471 1.00 96.75 369 ALA A C 1
ATOM 2871 O O . ALA A 1 369 ? 13.161 1.478 -32.028 1.00 96.75 369 ALA A O 1
ATOM 2872 N N . GLY A 1 370 ? 13.976 0.262 -33.717 1.00 97.12 370 GLY A N 1
ATOM 2873 C CA . GLY A 1 370 ? 12.840 0.518 -34.601 1.00 97.12 370 GLY A CA 1
ATOM 2874 C C . GLY A 1 370 ? 11.535 -0.052 -34.041 1.00 97.12 370 GLY A C 1
ATOM 2875 O O . GLY A 1 370 ? 10.538 0.659 -33.965 1.00 97.12 370 GLY A O 1
ATOM 2876 N N . LEU A 1 371 ? 11.549 -1.313 -33.595 1.00 97.50 371 LEU A N 1
ATOM 2877 C CA . LEU A 1 371 ? 10.365 -1.984 -33.048 1.00 97.50 371 LEU A CA 1
ATOM 2878 C C . LEU A 1 371 ? 9.844 -1.318 -31.768 1.00 97.50 371 LEU A C 1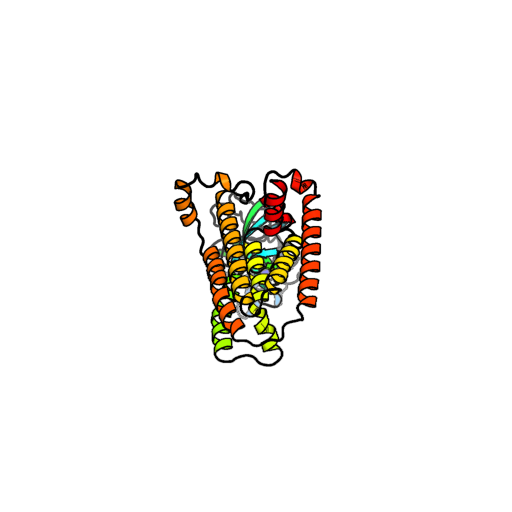
ATOM 2880 O O . LEU A 1 371 ? 8.641 -1.099 -31.639 1.00 97.50 371 LEU A O 1
ATOM 2884 N N . THR A 1 372 ? 10.728 -0.979 -30.829 1.00 96.88 372 THR A N 1
ATOM 2885 C CA . THR A 1 372 ? 10.344 -0.314 -29.573 1.00 96.88 372 THR A CA 1
ATOM 2886 C C . THR A 1 372 ? 9.829 1.102 -29.814 1.00 96.88 372 THR A C 1
ATOM 2888 O O . THR A 1 372 ? 8.834 1.479 -29.201 1.00 96.88 372 THR A O 1
ATOM 2891 N N . CYS A 1 373 ? 10.431 1.867 -30.732 1.00 96.56 373 CYS A N 1
ATOM 2892 C CA . CYS A 1 373 ? 9.930 3.191 -31.111 1.00 96.56 373 CYS A CA 1
ATOM 2893 C C . CYS A 1 373 ? 8.550 3.120 -31.776 1.00 96.56 373 CYS A C 1
ATOM 2895 O O . CYS A 1 373 ? 7.684 3.926 -31.448 1.00 96.56 373 CYS A O 1
ATOM 2897 N N . VAL A 1 374 ? 8.313 2.147 -32.665 1.00 97.25 374 VAL A N 1
ATOM 2898 C CA . VAL A 1 374 ? 6.986 1.935 -33.276 1.00 97.25 374 VAL A CA 1
ATOM 2899 C C . VAL A 1 374 ? 5.952 1.576 -32.211 1.00 97.25 374 VAL A C 1
ATOM 2901 O O . VAL A 1 374 ? 4.864 2.145 -32.204 1.00 97.25 374 VAL A O 1
ATOM 2904 N N . ALA A 1 375 ? 6.293 0.684 -31.278 1.00 96.19 375 ALA A N 1
ATOM 2905 C CA . ALA A 1 375 ? 5.394 0.315 -30.189 1.00 96.19 375 ALA A CA 1
ATOM 2906 C C . ALA A 1 375 ? 5.085 1.509 -29.267 1.00 96.19 375 ALA A C 1
ATOM 2908 O O . ALA A 1 375 ? 3.925 1.726 -28.922 1.00 96.19 375 ALA A O 1
ATOM 2909 N N . ALA A 1 376 ? 6.093 2.317 -28.917 1.00 94.81 376 ALA A N 1
ATOM 2910 C CA . ALA A 1 376 ? 5.907 3.544 -28.143 1.00 94.81 376 ALA A CA 1
ATOM 2911 C C . ALA A 1 376 ? 5.019 4.556 -28.879 1.00 94.81 376 ALA A C 1
ATOM 2913 O O . ALA A 1 376 ? 4.079 5.083 -28.289 1.00 94.81 376 ALA A O 1
ATOM 2914 N N . GLY A 1 377 ? 5.258 4.769 -30.177 1.00 93.94 377 GLY A N 1
ATOM 2915 C CA . GLY A 1 377 ? 4.436 5.638 -31.019 1.00 93.94 377 GLY A CA 1
ATOM 2916 C C . GLY A 1 377 ? 2.982 5.173 -31.102 1.00 93.94 377 GLY A C 1
ATOM 2917 O O . GLY A 1 377 ? 2.076 5.981 -30.931 1.00 93.94 377 GLY A O 1
ATOM 2918 N N . ALA A 1 378 ? 2.748 3.869 -31.275 1.00 94.06 378 ALA A N 1
ATOM 2919 C CA . ALA A 1 378 ? 1.403 3.293 -31.271 1.00 94.06 378 ALA A CA 1
ATOM 2920 C C . ALA A 1 378 ? 0.703 3.460 -29.911 1.00 94.06 378 ALA A C 1
ATOM 2922 O O . ALA A 1 378 ? -0.478 3.800 -29.866 1.00 94.06 378 ALA A O 1
ATOM 2923 N N . GLY A 1 379 ? 1.431 3.267 -28.805 1.00 91.81 379 GLY A N 1
ATOM 2924 C CA . GLY A 1 379 ? 0.913 3.488 -27.453 1.00 91.81 379 GLY A CA 1
ATOM 2925 C C . GLY A 1 379 ? 0.541 4.949 -27.186 1.00 91.81 379 GLY A C 1
ATOM 2926 O O . GLY A 1 379 ? -0.517 5.215 -26.618 1.00 91.81 379 GLY A O 1
ATOM 2927 N N . LEU A 1 380 ? 1.375 5.896 -27.630 1.00 90.75 380 LEU A N 1
ATOM 2928 C CA . LEU A 1 380 ? 1.099 7.333 -27.530 1.00 90.75 380 LEU A CA 1
ATOM 2929 C C . LEU A 1 380 ? -0.079 7.748 -28.414 1.00 90.75 380 LEU A C 1
ATOM 2931 O O . LEU A 1 380 ? -0.961 8.461 -27.948 1.00 90.75 380 LEU A O 1
ATOM 2935 N N . TRP A 1 381 ? -0.137 7.265 -29.656 1.00 90.88 381 TRP A N 1
ATOM 2936 C CA . TRP A 1 381 ? -1.260 7.517 -30.560 1.00 90.88 381 TRP A CA 1
ATOM 2937 C C . TRP A 1 381 ? -2.581 7.021 -29.960 1.00 90.88 381 TRP A C 1
ATOM 2939 O O . TRP A 1 381 ? -3.533 7.789 -29.838 1.00 90.88 381 TRP A O 1
ATOM 2949 N N . TRP A 1 382 ? -2.602 5.781 -29.464 1.00 90.25 382 TRP A N 1
ATOM 2950 C CA . TRP A 1 382 ? -3.757 5.221 -28.762 1.00 90.25 382 TRP A CA 1
ATOM 2951 C C . TRP A 1 382 ? -4.175 6.067 -27.550 1.00 90.25 382 TRP A C 1
ATOM 2953 O O . TRP A 1 382 ? -5.364 6.294 -27.325 1.00 90.25 382 TRP A O 1
ATOM 2963 N N . ALA A 1 383 ? -3.207 6.566 -26.775 1.00 87.62 383 ALA A N 1
ATOM 2964 C CA . ALA A 1 383 ? -3.476 7.434 -25.634 1.00 87.62 383 ALA A CA 1
ATOM 2965 C C . ALA A 1 383 ? -4.035 8.807 -26.054 1.00 87.62 383 ALA A C 1
ATOM 2967 O O . ALA A 1 383 ? -4.912 9.332 -25.367 1.00 87.62 383 ALA A O 1
ATOM 2968 N N . ALA A 1 384 ? -3.571 9.369 -27.174 1.00 86.25 384 ALA A N 1
ATOM 2969 C CA . ALA A 1 384 ? -4.004 10.664 -27.707 1.00 86.25 384 ALA A CA 1
ATOM 2970 C C . ALA A 1 384 ? -5.428 10.647 -28.297 1.00 86.25 384 ALA A C 1
ATOM 2972 O O . ALA A 1 384 ? -6.106 11.680 -28.356 1.00 86.25 384 ALA A O 1
ATOM 2973 N N . GLU A 1 385 ? -5.896 9.489 -28.764 1.00 87.25 385 GLU A N 1
ATOM 2974 C CA . GLU A 1 385 ? -7.242 9.331 -29.328 1.00 87.25 385 GLU A CA 1
ATOM 2975 C C . GLU A 1 385 ? -8.335 9.151 -28.272 1.00 87.25 385 GLU A C 1
ATOM 2977 O O . GLU A 1 385 ? -9.521 9.272 -28.586 1.00 87.25 385 GLU A O 1
ATOM 2982 N N . ARG A 1 386 ? -7.972 8.928 -27.003 1.00 82.81 386 ARG A N 1
ATOM 2983 C CA . ARG A 1 386 ? -8.951 8.779 -25.924 1.00 82.81 386 ARG A CA 1
ATOM 2984 C C . ARG A 1 386 ? -9.688 10.102 -25.657 1.00 82.81 386 ARG A C 1
ATOM 2986 O O . ARG A 1 386 ? -9.053 11.075 -25.246 1.00 82.81 386 ARG A O 1
ATOM 2993 N N . PRO A 1 387 ? -11.032 10.144 -25.778 1.00 77.56 387 PRO A N 1
ATOM 2994 C CA . PRO A 1 387 ? -11.818 11.362 -25.548 1.00 77.56 387 PRO A CA 1
ATOM 2995 C C . PRO A 1 387 ? -11.628 11.943 -24.145 1.00 77.56 387 PRO A C 1
ATOM 2997 O O . PRO A 1 387 ? -11.548 13.159 -23.981 1.00 77.56 387 PRO A O 1
ATOM 3000 N N . ILE A 1 388 ? -11.483 11.061 -23.149 1.00 76.19 388 ILE A N 1
ATOM 3001 C CA . ILE A 1 388 ? -11.252 11.424 -21.747 1.00 76.19 388 ILE A CA 1
ATOM 3002 C C . ILE A 1 388 ? -9.991 12.287 -21.614 1.00 76.19 388 ILE A C 1
ATOM 3004 O O . ILE A 1 388 ? -9.993 13.249 -20.861 1.00 76.19 388 ILE A O 1
ATOM 3008 N N . HIS A 1 389 ? -8.930 12.018 -22.378 1.00 79.44 389 HIS A N 1
ATOM 3009 C CA . HIS A 1 389 ? -7.670 12.754 -22.242 1.00 79.44 389 HIS A CA 1
ATOM 3010 C C . HIS A 1 389 ? -7.713 14.141 -22.887 1.00 79.44 389 HIS A C 1
ATOM 3012 O O . HIS A 1 389 ? -6.969 15.023 -22.475 1.00 79.44 389 HIS A O 1
ATOM 3018 N N . ARG A 1 390 ? -8.606 14.357 -23.861 1.00 69.94 390 ARG A N 1
ATOM 3019 C CA . ARG A 1 390 ? -8.771 15.651 -24.544 1.00 69.94 390 ARG A CA 1
ATOM 3020 C C . ARG A 1 390 ? -9.653 16.633 -23.776 1.00 69.94 390 ARG A C 1
ATOM 3022 O O . ARG A 1 390 ? -9.539 17.834 -23.972 1.00 69.94 390 ARG A O 1
ATOM 3029 N N . GLN A 1 391 ? -10.563 16.121 -22.947 1.00 66.62 391 GLN A N 1
ATOM 3030 C CA . GLN A 1 391 ? -11.566 16.922 -22.232 1.00 66.62 391 GLN A CA 1
ATOM 3031 C C . GLN A 1 391 ? -11.175 17.229 -20.781 1.00 66.62 391 GLN A C 1
ATOM 3033 O O . GLN A 1 391 ? -11.857 17.992 -20.099 1.00 66.62 391 GLN A O 1
ATOM 3038 N N . VAL A 1 392 ? -10.099 16.621 -20.284 1.00 67.06 392 VAL A N 1
ATOM 3039 C CA . VAL A 1 392 ? -9.663 16.773 -18.899 1.00 67.06 392 VAL A CA 1
ATOM 3040 C C . VAL A 1 392 ? -8.708 17.957 -18.775 1.00 67.06 392 VAL A C 1
ATOM 3042 O O . VAL A 1 392 ? -7.610 17.952 -19.317 1.00 67.06 392 VAL A O 1
ATOM 3045 N N . PHE A 1 393 ? -9.114 18.953 -17.987 1.00 70.12 393 PHE A N 1
ATOM 3046 C CA . PHE A 1 393 ? -8.334 20.171 -17.744 1.00 70.12 393 PHE A CA 1
ATOM 3047 C C . PHE A 1 393 ? -7.148 19.989 -16.779 1.00 70.12 393 PHE A C 1
ATOM 3049 O O . PHE A 1 393 ? -6.339 20.901 -16.653 1.00 70.12 393 PHE A O 1
ATOM 3056 N N . ARG A 1 394 ? -7.038 18.843 -16.084 1.00 81.00 394 ARG A N 1
ATOM 3057 C CA . ARG A 1 394 ? -5.947 18.555 -15.132 1.00 81.00 394 ARG A CA 1
ATOM 3058 C C . ARG A 1 394 ? -5.057 17.407 -15.604 1.00 81.00 394 ARG A C 1
ATOM 3060 O O . ARG A 1 394 ? -5.515 16.265 -15.713 1.00 81.00 394 ARG A O 1
ATOM 3067 N N . ARG A 1 395 ? -3.767 17.679 -15.794 1.00 85.69 395 ARG A N 1
ATOM 3068 C CA . ARG A 1 395 ? -2.790 16.721 -16.348 1.00 85.69 395 ARG A CA 1
ATOM 3069 C C . ARG A 1 395 ? -2.576 15.496 -15.472 1.00 85.69 395 ARG A C 1
ATOM 3071 O O . ARG A 1 395 ? -2.365 14.399 -15.987 1.00 85.69 395 ARG A O 1
ATOM 3078 N N . VAL A 1 396 ? -2.694 15.652 -14.157 1.00 86.94 396 VAL A N 1
ATOM 3079 C CA . VAL A 1 396 ? -2.549 14.567 -13.180 1.00 86.94 396 VAL A CA 1
ATOM 3080 C C . VAL A 1 396 ? -3.498 13.400 -13.465 1.00 86.94 396 VAL A C 1
ATOM 3082 O O . VAL A 1 396 ? -3.115 12.250 -13.281 1.00 86.94 396 VAL A O 1
ATOM 3085 N N . PHE A 1 397 ? -4.716 13.651 -13.956 1.00 85.75 397 PHE A N 1
ATOM 3086 C CA . PHE A 1 397 ? -5.660 12.575 -14.281 1.00 85.75 397 PHE A CA 1
ATOM 3087 C C . PHE A 1 397 ? -5.257 11.809 -15.539 1.00 85.75 397 PHE A C 1
ATOM 3089 O O . PHE A 1 397 ? -5.384 10.588 -15.563 1.00 85.75 397 PHE A O 1
ATOM 3096 N N . VAL A 1 398 ? -4.726 12.499 -16.551 1.00 87.25 398 VAL A N 1
ATOM 3097 C CA . VAL A 1 398 ? -4.173 11.843 -17.744 1.00 87.25 398 VAL A CA 1
ATOM 3098 C C . VAL A 1 398 ? -2.965 10.998 -17.340 1.00 87.25 398 VAL A C 1
ATOM 3100 O O . VAL A 1 398 ? -2.909 9.808 -17.644 1.00 87.25 398 VAL A O 1
ATOM 3103 N N . ALA A 1 399 ? -2.048 11.559 -16.547 1.00 88.56 399 ALA A N 1
ATOM 3104 C CA . ALA A 1 399 ? -0.887 10.832 -16.040 1.00 88.56 399 ALA A CA 1
ATOM 3105 C C . ALA A 1 399 ? -1.259 9.614 -15.174 1.00 88.56 399 ALA A C 1
ATOM 3107 O O . ALA A 1 399 ? -0.558 8.605 -15.221 1.00 88.56 399 ALA A O 1
ATOM 3108 N N . LYS A 1 400 ? -2.381 9.653 -14.441 1.00 87.00 400 LYS A N 1
ATOM 3109 C CA . LYS A 1 400 ? -2.904 8.482 -13.715 1.00 87.00 400 LYS A CA 1
ATOM 3110 C C . LYS A 1 400 ? -3.290 7.319 -14.630 1.00 87.00 400 LYS A C 1
ATOM 3112 O O . LYS A 1 400 ? -3.198 6.189 -14.158 1.00 87.00 400 LYS A O 1
ATOM 3117 N N . ASP A 1 401 ? -3.707 7.574 -15.875 1.00 85.44 401 ASP A N 1
ATOM 3118 C CA . ASP A 1 401 ? -4.140 6.541 -16.835 1.00 85.44 401 ASP A CA 1
ATOM 3119 C C . ASP A 1 401 ? -3.002 6.031 -17.733 1.00 85.44 401 ASP A C 1
ATOM 3121 O O . ASP A 1 401 ? -2.950 4.847 -18.060 1.00 85.44 401 ASP A O 1
ATOM 3125 N N . ILE A 1 402 ? -2.058 6.891 -18.131 1.00 87.69 402 ILE A N 1
ATOM 3126 C CA . ILE A 1 402 ? -1.017 6.512 -19.112 1.00 87.69 402 ILE A CA 1
ATOM 3127 C C . ILE A 1 402 ? 0.418 6.581 -18.583 1.00 87.69 402 ILE A C 1
ATOM 3129 O O . ILE A 1 402 ? 1.315 6.011 -19.207 1.00 87.69 402 ILE A O 1
ATOM 3133 N N . GLY A 1 403 ? 0.617 7.183 -17.410 1.00 88.94 403 GLY A N 1
ATOM 3134 C CA . GLY A 1 403 ? 1.919 7.471 -16.809 1.00 88.94 403 GLY A CA 1
ATOM 3135 C C . GLY A 1 403 ? 2.414 8.891 -17.102 1.00 88.94 403 GLY A C 1
ATOM 3136 O O . GLY A 1 403 ? 1.924 9.572 -18.006 1.00 88.94 403 GLY A O 1
ATOM 3137 N N . VAL A 1 404 ? 3.385 9.351 -16.312 1.00 90.31 404 VAL A N 1
ATOM 3138 C CA . VAL A 1 404 ? 3.884 10.737 -16.337 1.00 90.31 404 VAL A CA 1
ATOM 3139 C C . VAL A 1 404 ? 4.694 10.996 -17.602 1.00 90.31 404 VAL A C 1
ATOM 3141 O O . VAL A 1 404 ? 4.472 12.005 -18.267 1.00 90.31 404 VAL A O 1
ATOM 3144 N N . THR A 1 405 ? 5.573 10.064 -17.999 1.00 90.06 405 THR A N 1
ATOM 3145 C CA . THR A 1 405 ? 6.362 10.218 -19.236 1.00 90.06 405 THR A CA 1
ATOM 3146 C C . THR A 1 405 ? 5.457 10.361 -20.450 1.00 90.06 405 THR A C 1
ATOM 3148 O O . THR A 1 405 ? 5.676 11.217 -21.302 1.00 90.06 405 THR A O 1
ATOM 3151 N N . ALA A 1 406 ? 4.442 9.499 -20.540 1.00 88.88 406 ALA A N 1
ATOM 3152 C CA . ALA A 1 406 ? 3.518 9.496 -21.660 1.00 88.88 406 ALA A CA 1
ATOM 3153 C C . ALA A 1 406 ? 2.675 10.777 -21.686 1.00 88.88 406 ALA A C 1
ATOM 3155 O O . ALA A 1 406 ? 2.517 11.367 -22.750 1.00 88.88 406 ALA A O 1
ATOM 3156 N N . ALA A 1 407 ? 2.197 11.240 -20.525 1.00 89.56 407 ALA A N 1
ATOM 3157 C CA . ALA A 1 407 ? 1.459 12.496 -20.416 1.00 89.56 407 ALA A CA 1
ATOM 3158 C C . ALA A 1 407 ? 2.293 13.700 -20.881 1.00 89.56 407 ALA A C 1
ATOM 3160 O O . ALA A 1 407 ? 1.807 14.496 -21.680 1.00 89.56 407 ALA A O 1
ATOM 3161 N N . HIS A 1 408 ? 3.561 13.785 -20.469 1.00 89.31 408 HIS A N 1
ATOM 3162 C CA . HIS A 1 408 ? 4.488 14.831 -20.916 1.00 89.31 408 HIS A CA 1
ATOM 3163 C C . HIS A 1 408 ? 4.760 14.786 -22.422 1.00 89.31 408 HIS A C 1
ATOM 3165 O O . HIS A 1 408 ? 4.764 15.821 -23.083 1.00 89.31 408 HIS A O 1
ATOM 3171 N N . LEU A 1 409 ? 4.944 13.593 -22.995 1.00 88.75 409 LEU A N 1
ATOM 3172 C CA . LEU A 1 409 ? 5.134 13.441 -24.442 1.00 88.75 409 LEU A CA 1
ATOM 3173 C C . LEU A 1 409 ? 3.890 13.853 -25.244 1.00 88.75 409 LEU A C 1
ATOM 3175 O O . LEU A 1 409 ? 4.031 14.424 -26.325 1.00 88.75 409 LEU A O 1
ATOM 3179 N N . LEU A 1 410 ? 2.686 13.595 -24.722 1.00 86.31 410 LEU A N 1
ATOM 3180 C CA . LEU A 1 410 ? 1.441 14.071 -25.331 1.00 86.31 410 LEU A CA 1
ATOM 3181 C C . LEU A 1 410 ? 1.274 15.589 -25.211 1.00 86.31 410 LEU A C 1
ATOM 3183 O O . LEU A 1 410 ? 0.839 16.214 -26.173 1.00 86.31 410 LEU A O 1
ATOM 3187 N N . ASP A 1 411 ? 1.638 16.175 -24.068 1.00 85.25 411 ASP A N 1
ATOM 3188 C CA . ASP A 1 411 ? 1.580 17.626 -23.840 1.00 85.25 411 ASP A CA 1
ATOM 3189 C C . ASP A 1 411 ? 2.479 18.380 -24.830 1.00 85.25 411 ASP A C 1
ATOM 3191 O O . ASP A 1 411 ? 2.039 19.339 -25.459 1.00 85.25 411 ASP A O 1
ATOM 3195 N N . ILE A 1 412 ? 3.700 17.879 -25.061 1.00 81.81 412 ILE A N 1
ATOM 3196 C CA . ILE A 1 412 ? 4.611 18.425 -26.080 1.00 81.81 412 ILE A CA 1
ATOM 3197 C C . ILE A 1 412 ? 4.008 18.298 -27.487 1.00 81.81 412 ILE A C 1
ATOM 3199 O O . ILE A 1 412 ? 4.087 19.234 -28.279 1.00 81.81 412 ILE A O 1
ATOM 3203 N N . GLY A 1 413 ? 3.410 17.148 -27.815 1.00 69.88 413 GLY A N 1
ATOM 3204 C CA . GLY A 1 413 ? 2.854 16.883 -29.146 1.00 69.88 413 GLY A CA 1
ATOM 3205 C C . GLY A 1 413 ? 1.566 17.649 -29.472 1.00 69.88 413 GLY A C 1
ATOM 3206 O O . GLY A 1 413 ? 1.254 17.812 -30.647 1.00 69.88 413 GLY A O 1
ATOM 3207 N N . GLY A 1 414 ? 0.821 18.104 -28.460 1.00 64.75 414 GLY A N 1
ATOM 3208 C CA . GLY A 1 414 ? -0.410 18.888 -28.619 1.00 64.75 414 GLY A CA 1
ATOM 3209 C C . GLY A 1 414 ? -0.208 20.408 -28.645 1.00 64.75 414 GLY A C 1
ATOM 3210 O O . GLY A 1 414 ? -1.158 21.129 -28.936 1.00 64.75 414 GLY A O 1
ATOM 3211 N N . ALA A 1 415 ? 1.000 20.893 -28.339 1.00 49.81 415 ALA A N 1
ATOM 3212 C CA . ALA A 1 415 ? 1.360 22.314 -28.339 1.00 49.81 415 ALA A CA 1
ATOM 3213 C C . ALA A 1 415 ? 1.872 22.832 -29.705 1.00 49.81 415 ALA A C 1
ATOM 3215 O O . ALA A 1 415 ? 2.326 23.974 -29.782 1.00 49.81 415 ALA A O 1
ATOM 3216 N N . ALA A 1 416 ? 1.816 22.007 -30.759 1.00 36.88 416 ALA A N 1
ATOM 3217 C CA . ALA A 1 416 ? 2.277 22.317 -32.117 1.00 36.88 416 ALA A CA 1
ATOM 3218 C C . ALA A 1 416 ? 1.125 22.531 -33.109 1.00 36.88 416 ALA A C 1
ATOM 3220 O O . ALA A 1 416 ? 0.143 21.753 -33.052 1.00 36.88 416 ALA A O 1
#

pLDDT: mean 86.68, std 10.42, range [36.88, 97.88]

Secondary structure (DSSP, 8-state):
-EEEEE-TT--EEE--PPP---SS---TT------------S--EEEEEEEE-EETTTEEGGGTS---S-PEEEEE--SS-EEEEEEEE-SEEETTSEEEEEEEEEE-SSS-B-TTTTEEEEEEEEETTS-EEE-----EE-SS-B-TT-EEEEEEEEEPPSS-EEEEEEEEEEETTTEEGGGS-SSPPPPEEEEEEPPHHHHHHHHHHHHHHHHHHHHHS---HHHHHHHHTHHHHHHHHHHHHHHHHHS-PPTTTTHHHHHHHHHHHHHHTTS-TTTHHHHHHHHHHHHHHHHHHHHHHHHHHSSPPPSTTGGGGGG-TTHHHHHHTT--HHHHHHHHHHHHHHHHHHHHHH-------HHHHHHHHHHHHHHHHHHHHHHHT-HHHHH-S-HHHHHHHH-HHHHHHHHHHH--